Protein AF-H3GJU5-F1 (afdb_monomer_lite)

Radius of gyration: 37.05 Å; chains: 1; bounding box: 124×96×116 Å

Organism: Phytophthora ramorum (NCBI:txid164328)

Secondary structure (DSSP, 8-state):
-PPPPP------GGG---PPTT-EEEE-GGG-TT-TT--EEEEE--SS-EE-SSS-EE--EEE-TTEEE-TTS-EEEEE--TT-----S-TT--------EEEEEESSHHHHHHHHHHHHHHHHHHHHHHHHTTTTTHHHHHHHHTTS------S------PPPSSPHHHHHHHHHHHHHHHHH-TT----HHHHHHHHHHHHTT---HHHHHHHTT-GGG--GGGG--S-----TTSHHHHHHHHHTTTTGGGTEEEEEE-S-HHHHHHHHHHHSTTSS-TT--HHHHHHHHHHHHHHHHHHHHHHHHHHHHHHHHHHHHHHHHHHHHHHHHHT--S-TTHHHHHTTS-HHHHHHHHHHHHHHHHHHHHHHHHHHHHHHHHHHHHHHHHHHHHT---EEEE----TT----HHHHHHHIIIIIIHHHHTTPEEEEE-TTSSHHHHHHHHHHHHHHHT--HHHHHHHHHHHHHHT-TTS-TT----SS-SHHHHHHHHHHHHHH---SB---EEEEETTEEEEE--BTTT--------TT-----SS--HHHHHHHHHHHHHHHHHHHHHHHHHHHHHHHHHHHHHHHHHHHHHHHHHHHHHHHHHHHHHHHHHHHHHTT--

Foldseek 3Di:
DDDDDDPDPPDPPPPDPQDAFQDWDWDDLVVPPPRNDDGWTWTFQARAFDDDPDPDTHTDTDTQPQWAQDPVQKIWGFAQAPPPPPDDPDPFDRDPRPDGHTLDIGNARVRSSLLRVQLNVLLVVVVVVCVVVCVVVVVVVVVVPPPDDPDDDDDDPPPPPDAPPPHPVSSVVSSVVSVVCVVVLPPDDDDVVNRVVQSVCSSVVNDQPLVVCVVSVNNVVQDPLSVDDPDDDDDPPPPLPVVVVVCCQDPPVLAAQEEEEQADPVVQVVVQVVVVPPDPCPPRHPVVVSVVVLVVVLVVLVVQLVVLVVQLVVLVVVLVVLVVVVVVVVVVVVVPDPCPPVVVVVVPDDPVVVVVVVVVVVVVSVVVNVVSVVSNVVSVVSSVVSVVSSVSSVPRHRHYHYDYAPVLGDDDLVVLVCCCVVPPVVCVVVVHHYDYDYSRCAASVLLNQLLCCCQAVVDASVVSQVVSQVVVVVVCPPPNPPDRQRRNHDLNSSLSSNVSSVVPSPHQWDQWDFDADPVGTFTWIFGPPDDDTDGPDDPRDDDPDSPPPPVVVVVSVVVSVVSVVVVVVVVVVVVVVVVVVVVVVVVVVVVVVVVVVVVVVVVVVVVVVVVVVVVVVVVVPD

pLDDT: mean 75.56, std 19.23, range [30.86, 98.19]

Structure (mmCIF, N/CA/C/O backbone):
data_AF-H3GJU5-F1
#
_entry.id   AF-H3GJU5-F1
#
loop_
_atom_site.group_PDB
_atom_site.id
_atom_site.type_symbol
_atom_site.label_atom_id
_atom_site.label_alt_id
_atom_site.label_comp_id
_atom_site.label_asym_id
_atom_site.label_entity_id
_atom_site.label_seq_id
_atom_site.pdbx_PDB_ins_code
_atom_site.Cartn_x
_atom_site.Cartn_y
_atom_site.Cartn_z
_atom_site.occupancy
_atom_site.B_iso_or_equiv
_atom_site.auth_se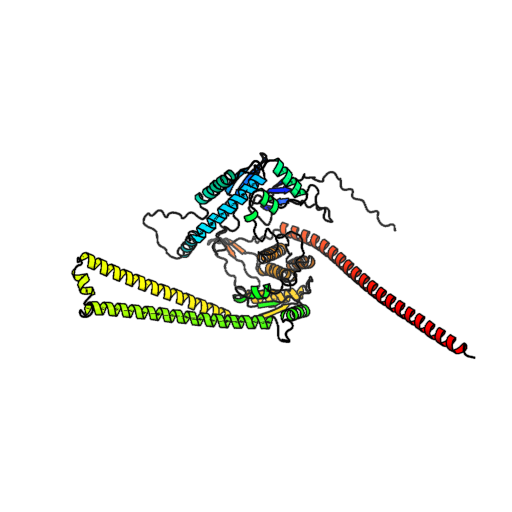q_id
_atom_site.auth_comp_id
_atom_site.auth_asym_id
_atom_site.auth_atom_id
_atom_site.pdbx_PDB_model_num
ATOM 1 N N . MET A 1 1 ? 31.993 -10.257 -56.684 1.00 45.75 1 MET A N 1
ATOM 2 C CA . MET A 1 1 ? 30.752 -10.626 -55.975 1.00 45.75 1 MET A CA 1
ATOM 3 C C . MET A 1 1 ? 29.956 -9.352 -55.804 1.00 45.75 1 MET A C 1
ATOM 5 O O . MET A 1 1 ? 30.346 -8.517 -54.999 1.00 45.75 1 MET A O 1
ATOM 9 N N . GLU A 1 2 ? 28.941 -9.154 -56.639 1.00 34.38 2 GLU A N 1
ATOM 10 C CA . GLU A 1 2 ? 28.008 -8.034 -56.493 1.00 34.38 2 GLU A CA 1
ATOM 11 C C . GLU A 1 2 ? 27.074 -8.279 -55.297 1.00 34.38 2 GLU A C 1
ATOM 13 O O . GLU A 1 2 ? 26.724 -9.434 -55.030 1.00 34.38 2 GLU A O 1
ATOM 18 N N . PRO A 1 3 ? 26.688 -7.229 -54.552 1.00 43.56 3 PRO A N 1
ATOM 19 C CA . PRO A 1 3 ? 25.735 -7.362 -53.461 1.00 43.56 3 PRO A CA 1
ATOM 20 C C . PRO A 1 3 ? 24.338 -7.691 -54.018 1.00 43.56 3 PRO A C 1
ATOM 22 O O . PRO A 1 3 ? 23.987 -7.232 -55.107 1.00 43.56 3 PRO A O 1
ATOM 25 N N . PRO A 1 4 ? 23.518 -8.470 -53.293 1.00 40.06 4 PRO A N 1
ATOM 26 C CA . PRO A 1 4 ? 22.198 -8.842 -53.774 1.00 40.06 4 PRO A CA 1
ATOM 27 C C . PRO A 1 4 ? 21.285 -7.611 -53.816 1.00 40.06 4 PRO A C 1
ATOM 29 O O . PRO A 1 4 ? 21.194 -6.849 -52.849 1.00 40.06 4 PRO A O 1
ATOM 32 N N . LEU A 1 5 ? 20.603 -7.439 -54.950 1.00 42.25 5 LEU A N 1
ATOM 33 C CA . LEU A 1 5 ? 19.571 -6.428 -55.164 1.00 42.25 5 LEU A CA 1
ATOM 34 C C . LEU A 1 5 ? 18.478 -6.557 -54.093 1.00 42.25 5 LEU A C 1
ATOM 36 O O . LEU A 1 5 ? 17.879 -7.620 -53.917 1.00 42.25 5 LEU A O 1
ATOM 40 N N . ARG A 1 6 ? 18.223 -5.458 -53.374 1.00 37.03 6 ARG A N 1
ATOM 41 C CA . ARG A 1 6 ? 17.091 -5.341 -52.451 1.00 37.03 6 ARG A CA 1
ATOM 42 C C . ARG A 1 6 ? 15.797 -5.377 -53.262 1.00 37.03 6 ARG A C 1
ATOM 44 O O . ARG A 1 6 ? 15.555 -4.492 -54.073 1.00 37.03 6 ARG A O 1
ATOM 51 N N . LEU A 1 7 ? 14.977 -6.396 -53.020 1.00 38.62 7 LEU A N 1
ATOM 52 C CA . LEU A 1 7 ? 13.587 -6.437 -53.461 1.00 38.62 7 LEU A CA 1
ATOM 53 C C . LEU A 1 7 ? 12.807 -5.354 -52.707 1.00 38.62 7 LEU A C 1
ATOM 55 O O . LEU A 1 7 ? 12.580 -5.476 -51.504 1.00 38.62 7 LEU A O 1
ATOM 59 N N . GLU A 1 8 ? 12.418 -4.293 -53.411 1.00 38.88 8 GLU A N 1
ATOM 60 C CA . GLU A 1 8 ? 11.404 -3.354 -52.938 1.00 38.88 8 GLU A CA 1
ATOM 61 C C . GLU A 1 8 ? 10.061 -4.086 -52.871 1.00 38.88 8 GLU A C 1
ATOM 63 O O . GLU A 1 8 ? 9.419 -4.363 -53.884 1.00 38.88 8 GLU A O 1
ATOM 68 N N . THR A 1 9 ? 9.635 -4.444 -51.662 1.00 36.81 9 THR A N 1
ATOM 69 C CA . THR A 1 9 ? 8.267 -4.891 -51.408 1.00 36.81 9 THR A CA 1
ATOM 70 C C . THR A 1 9 ? 7.344 -3.682 -51.484 1.00 36.81 9 THR A C 1
ATOM 72 O O . THR A 1 9 ? 7.150 -2.974 -50.498 1.00 36.81 9 THR A O 1
ATOM 75 N N . THR A 1 10 ? 6.774 -3.440 -52.660 1.00 40.66 10 THR A N 1
ATOM 76 C CA . THR A 1 10 ? 5.610 -2.572 -52.834 1.00 40.66 10 THR A CA 1
ATOM 77 C C . THR A 1 10 ? 4.413 -3.242 -52.157 1.00 40.66 10 THR A C 1
ATOM 79 O O . THR A 1 10 ? 3.770 -4.128 -52.717 1.00 40.66 10 THR A O 1
ATOM 82 N N . GLN A 1 11 ? 4.129 -2.871 -50.903 1.00 46.03 11 GLN A N 1
ATOM 83 C CA . GLN A 1 11 ? 2.828 -3.187 -50.316 1.00 46.03 11 GLN A CA 1
ATOM 84 C C . GLN A 1 11 ? 1.742 -2.450 -51.116 1.00 46.03 11 GLN A C 1
ATOM 86 O O . GLN A 1 11 ? 1.917 -1.269 -51.421 1.00 46.03 11 GLN A O 1
ATOM 91 N N . PRO A 1 12 ? 0.625 -3.109 -51.463 1.00 44.81 12 PRO A N 1
ATOM 92 C CA . PRO A 1 12 ? -0.468 -2.453 -52.160 1.00 44.81 12 PRO A CA 1
ATOM 93 C C . PRO A 1 12 ? -1.066 -1.366 -51.258 1.00 44.81 12 PRO A C 1
ATOM 95 O O . PRO A 1 12 ? -1.578 -1.657 -50.179 1.00 44.81 12 PRO A O 1
ATOM 98 N N . GLU A 1 13 ? -1.048 -0.112 -51.715 1.00 49.50 13 GLU A N 1
ATOM 99 C CA . GLU A 1 13 ? -1.643 1.051 -51.027 1.00 49.50 13 GLU A CA 1
ATOM 100 C C . GLU A 1 13 ? -3.168 0.925 -50.790 1.00 49.50 13 GLU A C 1
ATOM 102 O O . GLU A 1 13 ? -3.771 1.764 -50.126 1.00 49.50 13 GLU A O 1
ATOM 107 N N . GLY A 1 14 ? -3.807 -0.137 -51.292 1.00 47.31 14 GLY A N 1
ATOM 108 C CA . GLY A 1 14 ? -5.260 -0.311 -51.338 1.00 47.31 14 GLY A CA 1
ATOM 109 C C . GLY A 1 14 ? -5.956 -0.821 -50.070 1.00 47.31 14 GLY A C 1
ATOM 110 O O . GLY A 1 14 ? -7.171 -0.986 -50.110 1.00 47.31 14 GLY A O 1
ATOM 111 N N . SER A 1 15 ? -5.252 -1.071 -48.960 1.00 46.00 15 SER A N 1
ATOM 112 C CA . SER A 1 15 ? -5.858 -1.705 -47.766 1.00 46.00 15 SER A CA 1
ATOM 113 C C . SER A 1 15 ? -5.743 -0.882 -46.479 1.00 46.00 15 SER A C 1
ATOM 115 O O . SER A 1 15 ? -5.815 -1.438 -45.384 1.00 46.00 15 SER A O 1
ATOM 117 N N . ARG A 1 16 ? -5.534 0.436 -46.570 1.00 55.66 16 ARG A N 1
ATOM 118 C CA . ARG A 1 16 ? -5.564 1.317 -45.392 1.00 55.66 16 ARG A CA 1
ATOM 119 C C . ARG A 1 16 ? -7.007 1.746 -45.124 1.00 55.66 16 ARG A C 1
ATOM 121 O O . ARG A 1 16 ? -7.583 2.504 -45.896 1.00 55.66 16 ARG A O 1
ATOM 128 N N . LEU A 1 17 ? -7.592 1.259 -44.029 1.00 54.88 17 LEU A N 1
ATOM 129 C CA . LEU A 1 17 ? -8.889 1.724 -43.528 1.00 54.88 17 LEU A CA 1
ATOM 130 C C . LEU A 1 17 ? -8.744 3.169 -43.025 1.00 54.88 17 LEU A C 1
ATOM 132 O O . LEU A 1 17 ? -8.403 3.403 -41.870 1.00 54.88 17 LEU A O 1
ATOM 136 N N . SER A 1 18 ? -8.976 4.153 -43.896 1.00 60.72 18 SER A N 1
ATOM 137 C CA . SER A 1 18 ? -9.092 5.554 -43.489 1.00 60.72 18 SER A CA 1
ATOM 138 C C . SER A 1 18 ? -10.447 5.763 -42.810 1.00 60.72 18 SER A C 1
ATOM 140 O O . SER A 1 18 ? -11.471 5.909 -43.481 1.00 60.72 18 SER A O 1
ATOM 142 N N . LEU A 1 19 ? -10.472 5.741 -41.479 1.00 64.50 19 LEU A N 1
ATOM 143 C CA . LEU A 1 19 ? -11.673 6.071 -40.716 1.00 64.50 19 LEU A CA 1
ATOM 144 C C . LEU A 1 19 ? -11.748 7.597 -40.528 1.00 64.50 19 LEU A C 1
ATOM 146 O O . LEU A 1 19 ? -10.777 8.197 -40.067 1.00 64.50 19 LEU A O 1
ATOM 150 N N . PRO A 1 20 ? -12.861 8.265 -40.882 1.00 66.19 20 PRO A N 1
ATOM 151 C CA . PRO A 1 20 ? -12.986 9.702 -40.664 1.00 66.19 20 PRO A CA 1
ATOM 152 C C . PRO A 1 20 ? -13.024 10.036 -39.163 1.00 66.19 20 PRO A C 1
ATOM 154 O O . PRO A 1 20 ? -13.629 9.308 -38.375 1.00 66.19 20 PRO A O 1
ATOM 157 N N . ALA A 1 21 ? -12.433 11.168 -38.763 1.00 63.28 21 ALA A N 1
ATOM 158 C CA . ALA A 1 21 ? -12.625 11.725 -37.420 1.00 63.28 21 ALA A CA 1
ATOM 159 C C . ALA A 1 21 ? -14.128 11.874 -37.117 1.00 63.28 21 ALA A C 1
ATOM 161 O O . ALA A 1 21 ? -14.901 12.281 -37.989 1.00 63.28 21 ALA A O 1
ATOM 162 N N . GLY A 1 22 ? -14.533 11.501 -35.903 1.00 58.72 22 GLY A N 1
ATOM 163 C CA . GLY A 1 22 ? -15.937 11.344 -35.513 1.00 58.72 22 GLY A CA 1
ATOM 164 C C . GLY A 1 22 ? -16.501 9.929 -35.706 1.00 58.72 22 GLY A C 1
ATOM 165 O O . GLY A 1 22 ? -17.621 9.661 -35.278 1.00 58.72 22 GLY A O 1
ATOM 166 N N . THR A 1 23 ? -15.747 8.997 -36.304 1.00 71.62 23 THR A N 1
ATOM 167 C CA . THR A 1 23 ? -16.163 7.586 -36.366 1.00 71.62 23 THR A CA 1
ATOM 168 C C . THR A 1 23 ? -16.249 7.011 -34.954 1.00 71.62 23 THR A C 1
ATOM 170 O O . THR A 1 23 ? -15.289 7.082 -34.182 1.00 71.62 23 THR A O 1
ATOM 173 N N . SER A 1 24 ? -17.407 6.433 -34.630 1.00 64.25 24 SER A N 1
ATOM 174 C CA . SER A 1 24 ? -17.621 5.706 -33.380 1.00 64.25 24 SER A CA 1
ATOM 175 C C . SER A 1 24 ? -16.973 4.329 -33.466 1.00 64.25 24 SER A C 1
ATOM 177 O O . SER A 1 24 ? -17.256 3.564 -34.388 1.00 64.25 24 SER A O 1
ATOM 179 N N . ILE A 1 25 ? -16.113 4.017 -32.502 1.00 64.19 25 ILE A N 1
ATOM 180 C CA . ILE A 1 25 ? -15.517 2.698 -32.318 1.00 64.19 25 ILE A CA 1
ATOM 181 C C . ILE A 1 25 ? -16.083 2.108 -31.031 1.00 64.19 25 ILE A C 1
ATOM 183 O O . ILE A 1 25 ? -16.112 2.761 -29.988 1.00 64.19 25 ILE A O 1
ATOM 187 N N . PHE A 1 26 ? -16.521 0.858 -31.124 1.00 55.66 26 PHE A N 1
ATOM 188 C CA . PHE A 1 26 ? -17.008 0.080 -29.996 1.00 55.66 26 PHE A CA 1
ATOM 189 C C . PHE A 1 26 ? -15.979 -0.994 -29.676 1.00 55.66 26 PHE A C 1
ATOM 191 O O . PHE A 1 26 ? -15.565 -1.737 -30.568 1.00 55.66 26 PHE A O 1
ATOM 198 N N . PHE A 1 27 ? -15.588 -1.089 -28.411 1.00 52.34 27 PHE A N 1
ATOM 199 C CA . PHE A 1 27 ? -14.727 -2.166 -27.936 1.00 52.34 27 PHE A CA 1
ATOM 200 C C . PHE A 1 27 ? -15.556 -3.119 -27.085 1.00 52.34 27 PHE A C 1
ATOM 202 O O . PHE A 1 27 ? -16.383 -2.689 -26.278 1.00 52.34 27 PHE A O 1
ATOM 209 N N . ARG A 1 28 ? -15.359 -4.427 -27.274 1.00 42.91 28 ARG A N 1
ATOM 210 C CA . ARG A 1 28 ? -15.921 -5.423 -26.359 1.00 42.91 28 ARG A CA 1
ATOM 211 C C . ARG A 1 28 ? -15.039 -5.459 -25.115 1.00 42.91 28 ARG A C 1
ATOM 213 O O . ARG A 1 28 ? -13.819 -5.422 -25.233 1.00 42.91 28 ARG A O 1
ATOM 220 N N . ALA A 1 29 ? -15.647 -5.559 -23.935 1.00 44.28 29 ALA A N 1
ATOM 221 C CA . ALA A 1 29 ? -14.953 -5.490 -22.643 1.00 44.28 29 ALA A CA 1
ATOM 222 C C . ALA A 1 29 ? -13.783 -6.492 -22.494 1.00 44.28 29 ALA A C 1
ATOM 224 O O . ALA A 1 29 ? -12.820 -6.223 -21.783 1.00 44.28 29 ALA A O 1
ATOM 225 N N . LEU A 1 30 ? -13.822 -7.615 -23.220 1.00 42.94 30 LEU A N 1
ATOM 226 C CA . LEU A 1 30 ? -12.749 -8.618 -23.256 1.00 42.94 30 LEU A CA 1
ATOM 227 C C . LEU A 1 30 ? -11.457 -8.121 -23.940 1.00 42.94 30 LEU A C 1
ATOM 229 O O . LEU A 1 30 ? -10.384 -8.635 -23.641 1.00 42.94 30 LEU A O 1
ATOM 233 N N . ASP A 1 31 ? -11.544 -7.113 -24.813 1.00 41.25 31 ASP A N 1
ATOM 234 C CA . ASP A 1 31 ? -10.414 -6.581 -25.591 1.00 41.25 31 ASP A CA 1
ATOM 235 C C . ASP A 1 31 ? -9.714 -5.395 -24.894 1.00 41.25 31 ASP A C 1
ATOM 237 O O . ASP A 1 31 ? -8.659 -4.932 -25.330 1.00 41.25 31 ASP A O 1
ATOM 241 N N . CYS A 1 32 ? -10.285 -4.882 -23.799 1.00 45.59 32 CYS A N 1
ATOM 242 C CA . CYS A 1 32 ? -9.741 -3.775 -23.013 1.00 45.59 32 CYS A CA 1
ATOM 243 C C . CYS A 1 32 ? -9.388 -4.258 -21.599 1.00 45.59 32 CYS A C 1
ATOM 245 O O . CYS A 1 32 ? -10.186 -4.147 -20.674 1.00 45.59 32 CYS A O 1
ATOM 247 N N . ALA A 1 33 ? -8.151 -4.737 -21.415 1.00 40.91 33 ALA A N 1
ATOM 248 C CA . ALA A 1 33 ? -7.621 -5.368 -20.190 1.00 40.91 33 ALA A CA 1
ATOM 249 C C . ALA A 1 33 ? -7.683 -4.534 -18.880 1.00 40.91 33 ALA A C 1
ATOM 251 O O . ALA A 1 33 ? -7.227 -4.996 -17.832 1.00 40.91 33 ALA A O 1
ATOM 252 N N . ARG A 1 34 ? -8.215 -3.303 -18.929 1.00 40.94 34 ARG A N 1
ATOM 253 C CA . ARG A 1 34 ? -8.363 -2.375 -17.795 1.00 40.94 34 ARG A CA 1
ATOM 254 C C . ARG A 1 34 ? -9.809 -2.221 -17.303 1.00 40.94 34 ARG A C 1
ATOM 256 O O . ARG A 1 34 ? -10.000 -1.808 -16.166 1.00 40.94 34 ARG A O 1
ATOM 263 N N . TRP A 1 35 ? -10.809 -2.547 -18.125 1.00 46.31 35 TRP A N 1
ATOM 264 C CA . TRP A 1 35 ? -12.224 -2.280 -17.841 1.00 46.31 35 TRP A CA 1
ATOM 265 C C . TRP A 1 35 ? -13.063 -3.494 -18.233 1.00 46.31 35 TRP A C 1
ATOM 267 O O . TRP A 1 35 ? -13.706 -3.524 -19.278 1.00 46.31 35 TRP A O 1
ATOM 277 N N . SER A 1 36 ? -13.023 -4.529 -17.397 1.00 37.38 36 SER A N 1
ATOM 278 C CA . SER A 1 36 ? -13.567 -5.857 -17.704 1.00 37.38 36 SER A CA 1
ATOM 279 C C . SER A 1 36 ? -15.090 -5.909 -17.893 1.00 37.38 36 SER A C 1
ATOM 281 O O . SER A 1 36 ? -15.601 -6.959 -18.282 1.00 37.38 36 SER A O 1
ATOM 283 N N . ARG A 1 37 ? -15.827 -4.815 -17.637 1.00 42.12 37 ARG A N 1
ATOM 284 C CA . ARG A 1 37 ? -17.303 -4.794 -17.659 1.00 42.12 37 ARG A CA 1
ATOM 285 C C . ARG A 1 37 ? -17.952 -3.520 -18.229 1.00 42.12 37 ARG A C 1
ATOM 287 O O . ARG A 1 37 ? -19.172 -3.414 -18.191 1.00 42.12 37 ARG A O 1
ATOM 294 N N . GLU A 1 38 ? -17.193 -2.577 -18.797 1.00 44.62 38 GLU A N 1
ATOM 295 C CA . GLU A 1 38 ? -17.767 -1.351 -19.387 1.00 44.62 38 GLU A CA 1
ATOM 296 C C . GLU A 1 38 ? -17.869 -1.453 -20.923 1.00 44.62 38 GLU A C 1
ATOM 298 O O . GLU A 1 38 ? -16.941 -1.887 -21.608 1.00 44.62 38 GLU A O 1
ATOM 303 N N . LEU A 1 39 ? -19.013 -1.037 -21.478 1.00 42.91 39 LEU A N 1
ATOM 304 C CA . LEU A 1 39 ? -19.208 -0.834 -22.915 1.00 42.91 39 LEU A CA 1
ATOM 305 C C . LEU A 1 39 ? -18.518 0.486 -23.280 1.00 42.91 39 LEU A C 1
ATOM 307 O O . LEU A 1 39 ? -19.040 1.569 -23.024 1.00 42.91 39 LEU A O 1
ATOM 311 N N . LEU A 1 40 ? -17.296 0.409 -23.801 1.00 51.62 40 LEU A N 1
ATOM 312 C CA . LEU A 1 40 ? -16.498 1.601 -24.067 1.00 51.62 40 LEU A CA 1
ATOM 313 C C . LEU A 1 40 ? -16.870 2.175 -25.444 1.00 51.62 40 LEU A C 1
ATOM 315 O O . LEU A 1 40 ? -16.583 1.570 -26.484 1.00 51.62 40 LEU A O 1
ATOM 319 N N . HIS A 1 41 ? -17.500 3.356 -25.448 1.00 56.06 41 HIS A N 1
ATOM 320 C CA . HIS A 1 41 ? -17.717 4.173 -26.646 1.00 56.06 41 HIS A CA 1
ATOM 321 C C . HIS A 1 41 ? -16.523 5.101 -26.861 1.00 56.06 41 HIS A C 1
ATOM 323 O O . HIS A 1 41 ? -16.255 6.005 -26.066 1.00 56.06 41 HIS A O 1
ATOM 329 N N . GLY A 1 42 ? -15.787 4.852 -27.940 1.00 65.75 42 GLY A N 1
ATOM 330 C CA . GLY A 1 42 ? -14.652 5.658 -28.350 1.00 65.75 42 GLY A CA 1
ATOM 331 C C . GLY A 1 42 ? -14.994 6.486 -29.580 1.00 65.75 42 GLY A C 1
ATOM 332 O O . GLY A 1 42 ? -15.496 5.952 -30.565 1.00 65.75 42 GLY A O 1
ATOM 333 N N . THR A 1 43 ? -14.699 7.784 -29.574 1.00 70.19 43 THR A N 1
ATOM 334 C CA . THR A 1 43 ? -14.787 8.612 -30.788 1.00 70.19 43 THR A CA 1
ATOM 335 C C . THR A 1 43 ? -13.396 8.867 -31.346 1.00 70.19 43 THR A C 1
ATOM 337 O O . THR A 1 43 ? -12.524 9.369 -30.635 1.00 70.19 43 THR A O 1
ATOM 340 N N . LEU A 1 44 ? -13.178 8.542 -32.622 1.00 69.81 44 LEU A N 1
ATOM 341 C CA . LEU A 1 44 ? -11.918 8.841 -33.297 1.00 69.81 44 LEU A CA 1
ATOM 342 C C . LEU A 1 44 ? -11.675 10.344 -33.379 1.00 69.81 44 LEU A C 1
ATOM 344 O O . LEU A 1 44 ? -12.492 11.087 -33.926 1.00 69.81 44 LEU A O 1
ATOM 348 N N . VAL A 1 45 ? -10.531 10.765 -32.849 1.00 67.88 45 VAL A N 1
ATOM 349 C CA . VAL A 1 45 ? -10.135 12.170 -32.775 1.00 67.88 45 VAL A CA 1
ATOM 350 C C . VAL A 1 45 ? -9.406 12.593 -34.045 1.00 67.88 45 VAL A C 1
ATOM 352 O O . VAL A 1 45 ? -9.652 13.680 -34.545 1.00 67.88 45 VAL A O 1
ATOM 355 N N . ASP A 1 46 ? -8.569 11.725 -34.612 1.00 65.56 46 ASP A N 1
ATOM 356 C CA . ASP A 1 46 ? -7.723 12.065 -35.760 1.00 65.56 46 ASP A CA 1
ATOM 357 C C . ASP A 1 46 ? -8.160 11.346 -37.047 1.00 65.56 46 ASP A C 1
ATOM 359 O O . ASP A 1 46 ? -8.586 10.188 -37.013 1.00 65.56 46 ASP A O 1
ATOM 363 N N . ARG A 1 47 ? -8.049 12.048 -38.183 1.00 57.53 47 ARG A N 1
ATOM 364 C CA . ARG A 1 47 ? -8.234 11.490 -39.532 1.00 57.53 47 ARG A CA 1
ATOM 365 C C . ARG A 1 47 ? -7.003 10.722 -39.996 1.00 57.53 47 ARG A C 1
ATOM 367 O O . ARG A 1 47 ? -7.155 9.772 -40.763 1.00 57.53 47 ARG A O 1
ATOM 374 N N . GLU A 1 48 ? -5.813 11.134 -39.567 1.00 59.84 48 GLU A N 1
ATOM 375 C CA . GLU A 1 48 ? -4.563 10.505 -39.977 1.00 59.84 48 GLU A CA 1
ATOM 376 C C . GLU A 1 48 ? -4.028 9.626 -38.839 1.00 59.84 48 GLU A C 1
ATOM 378 O O . GLU A 1 48 ? -3.907 10.079 -37.701 1.00 59.84 48 GLU A O 1
ATOM 383 N N . PRO A 1 49 ? -3.747 8.336 -39.090 1.00 58.47 49 PRO A N 1
ATOM 384 C CA . PRO A 1 49 ? -3.122 7.506 -38.078 1.00 58.47 49 PRO A CA 1
ATOM 385 C C . PRO A 1 49 ? -1.718 8.031 -37.776 1.00 58.47 49 PRO A C 1
ATOM 387 O O . PRO A 1 49 ? -0.926 8.269 -38.689 1.00 58.47 49 PRO A O 1
ATOM 390 N N . VAL A 1 50 ? -1.369 8.124 -36.494 1.00 59.81 50 VAL A N 1
ATOM 391 C CA . VAL A 1 50 ? 0.005 8.425 -36.093 1.00 59.81 50 VAL A CA 1
ATOM 392 C C . VAL A 1 50 ? 0.867 7.229 -36.484 1.00 59.81 50 VAL A C 1
ATOM 394 O O . VAL A 1 50 ? 0.718 6.125 -35.945 1.00 59.81 50 VAL A O 1
ATOM 397 N N . THR A 1 51 ? 1.759 7.432 -37.451 1.00 49.19 51 THR A N 1
ATOM 398 C CA . THR A 1 51 ? 2.728 6.418 -37.863 1.00 49.19 51 THR A CA 1
ATOM 399 C C . THR A 1 51 ? 3.830 6.329 -36.821 1.00 49.19 51 THR A C 1
ATOM 401 O O . THR A 1 51 ? 4.610 7.262 -36.636 1.00 49.19 51 THR A O 1
ATOM 404 N N . SER A 1 52 ? 3.911 5.188 -36.144 1.00 46.41 52 SER A N 1
ATOM 405 C CA . SER A 1 52 ? 5.129 4.805 -35.427 1.00 46.41 52 SER A CA 1
ATOM 406 C C . SER A 1 52 ? 6.176 4.282 -36.422 1.00 46.41 52 SER A C 1
ATOM 408 O O . SER A 1 52 ? 5.835 3.979 -37.561 1.00 46.41 52 SER A O 1
ATOM 410 N N . ASN A 1 53 ? 7.445 4.148 -36.021 1.00 46.38 53 ASN A N 1
ATOM 411 C CA . ASN A 1 53 ? 8.545 3.629 -36.861 1.00 46.38 53 ASN A CA 1
ATOM 412 C C . ASN A 1 53 ? 8.436 2.114 -37.207 1.00 46.38 53 ASN A C 1
ATOM 414 O O . ASN A 1 53 ? 9.426 1.383 -37.215 1.00 46.38 53 ASN A O 1
ATOM 418 N N . GLY A 1 54 ? 7.236 1.622 -37.503 1.00 53.84 54 GLY A N 1
ATOM 419 C CA . GLY A 1 54 ? 6.923 0.279 -37.985 1.00 53.84 54 GLY A CA 1
ATOM 420 C C . GLY A 1 54 ? 5.516 0.263 -38.588 1.00 53.84 54 GLY A C 1
ATOM 421 O O . GLY A 1 54 ? 4.771 1.215 -38.390 1.00 53.84 54 GLY A O 1
ATOM 422 N N . ASP A 1 55 ? 5.136 -0.812 -39.286 1.00 58.34 55 ASP A N 1
ATOM 423 C CA . ASP A 1 55 ? 3.836 -0.993 -39.980 1.00 58.34 55 ASP A CA 1
ATOM 424 C C . ASP A 1 55 ? 2.579 -0.942 -39.065 1.00 58.34 55 ASP A C 1
ATOM 426 O O . ASP A 1 55 ? 1.494 -1.388 -39.433 1.00 58.34 55 ASP A O 1
ATOM 430 N N . THR A 1 56 ? 2.714 -0.423 -37.845 1.00 50.78 56 THR A N 1
ATOM 431 C CA . THR A 1 56 ? 1.660 -0.190 -36.860 1.00 50.78 56 THR A CA 1
ATOM 432 C C . THR A 1 56 ? 1.206 1.266 -36.858 1.00 50.78 56 THR A C 1
ATOM 434 O O . THR A 1 56 ? 1.993 2.194 -36.637 1.00 50.78 56 THR A O 1
ATOM 437 N N . PHE A 1 57 ? -0.102 1.427 -37.025 1.00 60.91 57 PHE A N 1
ATOM 438 C CA . PHE A 1 57 ? -0.826 2.689 -37.033 1.00 60.91 57 PHE A CA 1
ATOM 439 C C . PHE A 1 57 ? -1.570 2.860 -35.711 1.00 60.91 57 PHE A C 1
ATOM 441 O O . PHE A 1 57 ? -2.243 1.932 -35.259 1.00 60.91 57 PHE A O 1
ATOM 448 N N . TYR A 1 58 ? -1.469 4.039 -35.103 1.00 65.06 58 TYR A N 1
ATOM 449 C CA . TYR A 1 58 ? -2.214 4.365 -33.891 1.00 65.06 58 TYR A CA 1
ATOM 450 C C . TYR A 1 58 ? -3.274 5.411 -34.204 1.00 65.06 58 TYR A C 1
ATOM 452 O O . TYR A 1 58 ? -2.982 6.446 -34.800 1.00 65.06 58 TYR A O 1
ATOM 460 N N . HIS A 1 59 ? -4.501 5.155 -33.762 1.00 63.34 59 HIS A N 1
ATOM 461 C CA . HIS A 1 59 ? -5.559 6.151 -33.771 1.00 63.34 59 HIS A CA 1
ATOM 462 C C . HIS A 1 59 ? -5.771 6.701 -32.365 1.00 63.34 59 HIS A C 1
ATOM 464 O O . HIS A 1 59 ? -5.829 5.947 -31.392 1.00 63.34 59 HIS A O 1
ATOM 470 N N . ARG A 1 60 ? -5.928 8.022 -32.253 1.00 62.31 60 ARG A N 1
ATOM 471 C CA . ARG A 1 60 ? -6.334 8.654 -30.999 1.00 62.31 60 ARG A CA 1
ATOM 472 C C . ARG A 1 60 ? -7.849 8.519 -30.845 1.00 62.31 60 ARG A C 1
ATOM 474 O O . ARG A 1 60 ? -8.603 8.939 -31.722 1.00 62.31 60 ARG A O 1
ATOM 481 N N . VAL A 1 61 ? -8.278 7.937 -29.730 1.00 64.88 61 VAL A N 1
ATOM 482 C CA . VAL A 1 61 ? -9.688 7.706 -29.395 1.00 64.88 61 VAL A CA 1
ATOM 483 C C . VAL A 1 61 ? -10.023 8.495 -28.132 1.00 64.88 61 VAL A C 1
ATOM 485 O O . VAL A 1 61 ? -9.311 8.387 -27.134 1.00 64.88 61 VAL A O 1
ATOM 488 N N . LEU A 1 62 ? -11.086 9.300 -28.180 1.00 67.75 62 LEU A N 1
ATOM 489 C CA . LEU A 1 62 ? -11.657 9.956 -27.008 1.00 67.75 62 LEU A CA 1
ATOM 490 C C . LEU A 1 62 ? -12.690 9.039 -26.368 1.00 67.75 62 LEU A C 1
ATOM 492 O O . LEU A 1 62 ? -13.624 8.596 -27.036 1.00 67.75 62 LEU A O 1
ATOM 496 N N . TRP A 1 63 ? -12.544 8.833 -25.065 1.00 68.56 63 TRP A N 1
ATOM 497 C CA . TRP A 1 63 ? -13.456 8.046 -24.250 1.00 68.56 63 TRP A CA 1
ATOM 498 C C . TRP A 1 63 ? -14.291 8.971 -23.374 1.00 68.56 63 TRP A C 1
ATOM 500 O O . TRP A 1 63 ? -13.740 9.718 -22.564 1.00 68.56 63 TRP A O 1
ATOM 510 N N . LEU A 1 64 ? -15.613 8.914 -23.528 1.00 70.88 64 LEU A N 1
ATOM 511 C CA . LEU A 1 64 ? -16.549 9.631 -22.667 1.00 70.88 64 LEU A CA 1
ATOM 512 C C . LEU A 1 64 ? -17.261 8.621 -21.771 1.00 70.88 64 LEU A C 1
ATOM 514 O O . LEU A 1 64 ? -18.112 7.859 -22.225 1.00 70.88 64 LEU A O 1
ATOM 518 N N . ARG A 1 65 ? -16.894 8.606 -20.487 1.00 73.50 65 ARG A N 1
ATOM 519 C CA . ARG A 1 65 ? -17.526 7.738 -19.486 1.00 73.50 65 ARG A CA 1
ATOM 520 C C . ARG A 1 65 ? -19.032 8.016 -19.442 1.00 73.50 65 ARG A C 1
ATOM 522 O O . ARG A 1 65 ? -19.436 9.175 -19.398 1.00 73.50 65 ARG A O 1
ATOM 529 N N . GLY A 1 66 ? -19.839 6.956 -19.431 1.00 80.25 66 GLY A N 1
ATOM 530 C CA . GLY A 1 66 ? -21.294 7.052 -19.300 1.00 80.25 66 GLY A CA 1
ATOM 531 C C . GLY A 1 66 ? -22.029 7.543 -20.551 1.00 80.25 66 GLY A C 1
ATOM 532 O O . GLY A 1 66 ? -23.233 7.748 -20.482 1.00 80.25 66 GLY A O 1
ATOM 533 N N . VAL A 1 67 ? -21.358 7.743 -21.689 1.00 85.19 67 VAL A N 1
ATOM 534 C CA . VAL A 1 67 ? -22.014 8.128 -22.948 1.00 85.19 67 VAL A CA 1
ATOM 535 C C . VAL A 1 67 ? -21.890 6.995 -23.955 1.00 85.19 67 VAL A C 1
ATOM 537 O O . VAL A 1 67 ? -20.790 6.539 -24.242 1.00 85.19 67 VAL A O 1
ATOM 540 N N . GLU A 1 68 ? -23.008 6.570 -24.532 1.00 83.12 68 GLU A N 1
ATOM 541 C CA . GLU A 1 68 ? -23.055 5.477 -25.500 1.00 83.12 68 GLU A CA 1
ATOM 542 C C . GLU A 1 68 ? -23.816 5.888 -26.759 1.00 83.12 68 GLU A C 1
ATOM 544 O O . GLU A 1 68 ? -24.973 6.297 -26.694 1.00 83.12 68 GLU A O 1
ATOM 549 N N . ALA A 1 69 ? -23.188 5.765 -27.929 1.00 79.94 69 ALA A N 1
ATOM 550 C CA . ALA A 1 69 ? -23.875 6.003 -29.194 1.00 79.94 69 ALA A CA 1
ATOM 551 C C . ALA A 1 69 ? -24.833 4.854 -29.534 1.00 79.94 69 ALA A C 1
ATOM 553 O O . ALA A 1 69 ? -24.440 3.689 -29.595 1.00 79.94 69 ALA A O 1
ATOM 554 N N . LEU A 1 70 ? -26.081 5.205 -29.826 1.00 78.69 70 LEU A N 1
ATOM 555 C CA . LEU A 1 70 ? -27.126 4.284 -30.247 1.00 78.69 70 LEU A CA 1
ATOM 556 C C . LEU A 1 70 ? -27.186 4.182 -31.784 1.00 78.69 70 LEU A C 1
ATOM 558 O O . LEU A 1 70 ? -26.887 5.154 -32.486 1.00 78.69 70 LEU A O 1
ATOM 562 N N . PRO A 1 71 ? -27.656 3.049 -32.346 1.00 73.12 71 PRO A N 1
ATOM 563 C CA . PRO A 1 71 ? -27.750 2.854 -33.799 1.00 73.12 71 PRO A CA 1
ATOM 564 C C . PRO A 1 71 ? -28.616 3.886 -34.542 1.00 73.12 71 PRO A C 1
ATOM 566 O O . PRO A 1 71 ? -28.473 4.066 -35.747 1.00 73.12 71 PRO A O 1
ATOM 569 N N . ASN A 1 72 ? -29.521 4.567 -33.837 1.00 78.31 72 ASN A N 1
ATOM 570 C CA . ASN A 1 72 ? -30.405 5.598 -34.385 1.00 78.31 72 ASN A CA 1
ATOM 571 C C . ASN A 1 72 ? -29.761 7.003 -34.438 1.00 78.31 72 ASN A C 1
ATOM 573 O O . ASN A 1 72 ? -30.443 7.968 -34.787 1.00 78.31 72 ASN A O 1
ATOM 577 N N . GLY A 1 73 ? -28.476 7.133 -34.086 1.00 79.62 73 GLY A N 1
ATOM 578 C CA . GLY A 1 73 ? -27.753 8.408 -34.069 1.00 79.62 73 GLY A CA 1
ATOM 579 C C . GLY A 1 73 ? -28.047 9.287 -32.849 1.00 79.62 73 GLY A C 1
ATOM 580 O O . GLY A 1 73 ? -27.729 10.475 -32.873 1.00 79.62 73 GLY A O 1
ATOM 581 N N . PHE A 1 74 ? -28.673 8.726 -31.813 1.00 87.56 74 PHE A N 1
ATOM 582 C CA . PHE A 1 74 ? -28.781 9.337 -30.489 1.00 87.56 74 PHE A CA 1
ATOM 583 C C . PHE A 1 74 ? -27.682 8.806 -29.564 1.00 87.56 74 PHE A C 1
ATOM 585 O O . PHE A 1 74 ? -26.982 7.850 -29.890 1.00 87.56 74 PHE A O 1
ATOM 592 N N . PHE A 1 75 ? -27.550 9.417 -28.394 1.00 87.62 75 PHE A N 1
ATOM 593 C CA . PHE A 1 75 ? -26.574 9.060 -27.378 1.00 87.62 75 PHE A CA 1
ATOM 594 C C . PHE A 1 75 ? -27.292 8.763 -26.065 1.00 87.62 75 PHE A C 1
ATOM 596 O O . PHE A 1 75 ? -28.008 9.615 -25.543 1.00 87.62 75 PHE A O 1
ATOM 603 N N . ARG A 1 76 ? -27.118 7.559 -25.530 1.00 89.25 76 ARG A N 1
ATOM 604 C CA . ARG A 1 76 ? -27.567 7.189 -24.191 1.00 89.25 76 ARG A CA 1
ATOM 605 C C . ARG A 1 76 ? -26.583 7.753 -23.169 1.00 89.25 76 ARG A C 1
ATOM 607 O O . ARG A 1 76 ? -25.382 7.524 -23.280 1.00 89.25 76 ARG A O 1
ATOM 614 N N . ALA A 1 77 ? -27.092 8.501 -22.198 1.00 90.69 77 ALA A N 1
ATOM 615 C CA . ALA A 1 77 ? -26.358 8.880 -21.002 1.00 90.69 77 ALA A CA 1
ATOM 616 C C . ALA A 1 77 ? -26.681 7.876 -19.898 1.00 90.69 77 ALA A C 1
ATOM 618 O O . ALA A 1 77 ? -27.852 7.619 -19.616 1.00 90.69 77 ALA A O 1
ATOM 619 N N . ALA A 1 78 ? -25.656 7.337 -19.261 1.00 89.50 78 ALA A N 1
ATOM 620 C CA . ALA A 1 78 ? -25.779 6.417 -18.155 1.00 89.50 78 ALA A CA 1
ATOM 621 C C . ALA A 1 78 ? -24.848 6.820 -17.013 1.00 89.50 78 ALA A C 1
ATOM 623 O O . ALA A 1 78 ? -23.691 7.197 -17.215 1.00 89.50 78 ALA A O 1
ATOM 624 N N . LEU A 1 79 ? -25.375 6.740 -15.800 1.00 86.56 79 LEU A N 1
ATOM 625 C CA . LEU A 1 79 ? -24.640 7.002 -14.584 1.00 86.56 79 LEU A CA 1
ATOM 626 C C . LEU A 1 79 ? -23.863 5.744 -14.196 1.00 86.56 79 LEU A C 1
ATOM 628 O O . LEU A 1 79 ? -24.447 4.705 -13.905 1.00 86.56 79 LEU A O 1
ATOM 632 N N . ALA A 1 80 ? -22.539 5.859 -14.180 1.00 79.25 80 ALA A N 1
ATOM 633 C CA . ALA A 1 80 ? -21.647 4.842 -13.641 1.00 79.25 80 ALA A CA 1
ATOM 634 C C . ALA A 1 80 ? -20.846 5.487 -12.514 1.00 79.25 80 ALA A C 1
ATOM 636 O O . ALA A 1 80 ? -20.036 6.372 -12.796 1.00 79.25 80 ALA A O 1
ATOM 637 N N . LEU A 1 81 ? -21.052 5.055 -11.271 1.00 69.62 81 LEU A N 1
ATOM 638 C CA . LEU A 1 81 ? -20.412 5.618 -10.079 1.00 69.62 81 LEU A CA 1
ATOM 639 C C . LEU A 1 81 ? -19.213 4.741 -9.683 1.00 69.62 81 LEU A C 1
ATOM 641 O O . LEU A 1 81 ? -19.395 3.725 -9.020 1.00 69.62 81 LEU A O 1
ATOM 645 N N . PRO A 1 82 ? -17.985 5.077 -10.125 1.00 56.00 82 PRO A N 1
ATOM 646 C CA . PRO A 1 82 ? -16.812 4.274 -9.805 1.00 56.00 82 PRO A CA 1
ATOM 647 C C . PRO A 1 82 ? -16.449 4.451 -8.329 1.00 56.00 82 PRO A C 1
ATOM 649 O O . PRO A 1 82 ? -16.400 5.581 -7.839 1.00 56.00 82 PRO A O 1
ATOM 652 N N . GLY A 1 83 ? -16.135 3.355 -7.637 1.00 53.09 83 GLY A N 1
ATOM 653 C CA . GLY A 1 83 ? -15.693 3.398 -6.238 1.00 53.09 83 GLY A CA 1
ATOM 654 C C . GLY A 1 83 ? -16.816 3.581 -5.215 1.00 53.09 83 GLY A C 1
ATOM 655 O O . GLY A 1 83 ? -16.537 3.915 -4.068 1.00 53.09 83 GLY A O 1
ATOM 656 N N . TRP A 1 84 ? -18.072 3.378 -5.620 1.00 57.25 84 TRP A N 1
ATOM 657 C CA . TRP A 1 84 ? -19.176 3.088 -4.695 1.00 57.25 84 TRP A CA 1
ATOM 658 C C . TRP A 1 84 ? -19.346 1.593 -4.439 1.00 57.25 84 TRP A C 1
ATOM 660 O O . TRP A 1 84 ? -20.317 1.199 -3.804 1.00 57.25 84 TRP A O 1
ATOM 670 N N . ASP A 1 85 ? -18.388 0.782 -4.887 1.00 49.56 85 ASP A N 1
ATOM 671 C CA . ASP A 1 85 ? -18.211 -0.567 -4.375 1.00 49.56 85 ASP A CA 1
ATOM 672 C C . ASP A 1 85 ? -17.950 -0.449 -2.872 1.00 49.56 85 ASP A C 1
ATOM 674 O O . ASP A 1 85 ? -16.849 -0.126 -2.420 1.00 49.56 85 ASP A O 1
ATOM 678 N N . ILE A 1 86 ? -19.007 -0.651 -2.090 1.00 44.72 86 ILE A N 1
ATOM 679 C CA . ILE A 1 86 ? -18.938 -0.886 -0.654 1.00 44.72 86 ILE A CA 1
ATOM 680 C C . ILE A 1 86 ? -18.410 -2.316 -0.501 1.00 44.72 86 ILE A C 1
ATOM 682 O O . ILE A 1 86 ? -19.111 -3.195 -0.023 1.00 44.72 86 ILE A O 1
ATOM 686 N N . THR A 1 87 ? -17.194 -2.590 -0.975 1.00 43.25 87 THR A N 1
ATOM 687 C CA . THR A 1 87 ? -16.534 -3.847 -0.638 1.00 43.25 87 THR A CA 1
ATOM 688 C C . THR A 1 87 ? -16.330 -3.823 0.867 1.00 43.25 87 THR A C 1
ATOM 690 O O . THR A 1 87 ? -15.658 -2.929 1.403 1.00 43.25 87 THR A O 1
ATOM 693 N N . SER A 1 88 ? -16.952 -4.775 1.556 1.00 43.66 88 SER A N 1
ATOM 694 C CA . SER A 1 88 ? -16.487 -5.198 2.868 1.00 43.66 88 SER A CA 1
ATOM 695 C C . SER A 1 88 ? -14.995 -5.554 2.747 1.00 43.66 88 SER A C 1
ATOM 697 O O . SER A 1 88 ? -14.512 -5.887 1.666 1.00 43.66 88 SER A O 1
ATOM 699 N N . ASP A 1 89 ? -14.228 -5.460 3.834 1.00 46.28 89 ASP A N 1
ATOM 700 C CA . ASP A 1 89 ? -12.799 -5.836 3.854 1.00 46.28 89 ASP A CA 1
ATOM 701 C C . ASP A 1 89 ? -12.566 -7.350 3.572 1.00 46.28 89 ASP A C 1
ATOM 703 O O . ASP A 1 89 ? -11.456 -7.849 3.761 1.00 46.28 89 ASP A O 1
ATOM 707 N N . ASN A 1 90 ? -13.592 -8.091 3.137 1.00 46.97 90 ASN A N 1
ATOM 708 C CA . ASN A 1 90 ? -13.496 -9.468 2.680 1.00 46.97 90 ASN A CA 1
ATOM 709 C C . ASN A 1 90 ? -13.301 -9.494 1.156 1.00 46.97 90 ASN A C 1
ATOM 711 O O . ASN A 1 90 ? -14.191 -9.120 0.396 1.00 46.97 90 ASN A O 1
ATOM 715 N N . ASP A 1 91 ? -12.148 -10.005 0.721 1.00 47.41 91 ASP A N 1
ATOM 716 C CA . ASP A 1 91 ? -11.746 -10.178 -0.686 1.00 47.41 91 ASP A CA 1
ATOM 717 C C . ASP A 1 91 ? -12.671 -11.109 -1.517 1.00 47.41 91 ASP A C 1
ATOM 719 O O . ASP A 1 91 ? -12.443 -11.284 -2.716 1.00 47.41 91 ASP A O 1
ATOM 723 N N . ASP A 1 92 ? -13.711 -11.693 -0.911 1.00 44.38 92 ASP A N 1
ATOM 724 C CA . ASP A 1 92 ? -14.534 -12.753 -1.507 1.00 44.38 92 ASP A CA 1
ATOM 725 C C . ASP A 1 92 ? -15.885 -12.271 -2.077 1.00 44.38 92 ASP A C 1
ATOM 727 O O . ASP A 1 92 ? -16.494 -13.000 -2.857 1.00 44.38 92 ASP A O 1
ATOM 731 N N . ASP A 1 93 ? -16.330 -11.040 -1.786 1.00 43.25 93 ASP A N 1
ATOM 732 C CA . ASP A 1 93 ? -17.610 -10.512 -2.287 1.00 43.25 93 ASP A CA 1
ATOM 733 C C . ASP A 1 93 ? -17.383 -9.311 -3.219 1.00 43.25 93 ASP A C 1
ATOM 735 O O . ASP A 1 93 ? -17.400 -8.138 -2.830 1.00 43.25 93 ASP A O 1
ATOM 739 N N . ILE A 1 94 ? -17.096 -9.606 -4.493 1.00 43.69 94 ILE A N 1
ATOM 740 C CA . ILE A 1 94 ? -17.061 -8.589 -5.550 1.00 43.69 94 ILE A CA 1
ATOM 741 C C . ILE A 1 94 ? -18.513 -8.198 -5.818 1.00 43.69 94 ILE A C 1
ATOM 743 O O . ILE A 1 94 ? -19.147 -8.745 -6.725 1.00 43.69 94 ILE A O 1
ATOM 747 N N . GLY A 1 95 ? -19.015 -7.266 -5.005 1.00 41.84 95 GLY A N 1
ATOM 748 C CA . GLY A 1 95 ? -20.350 -6.702 -5.125 1.00 41.84 95 GLY A CA 1
ATOM 749 C C . GLY A 1 95 ? -20.696 -6.402 -6.580 1.00 41.84 95 GLY A C 1
ATOM 750 O O . GLY A 1 95 ? -19.850 -5.981 -7.381 1.00 41.84 95 GLY A O 1
ATOM 751 N N . GLU A 1 96 ? -21.946 -6.677 -6.945 1.00 44.03 96 GLU A N 1
ATOM 752 C CA . GLU A 1 96 ? -22.484 -6.303 -8.243 1.00 44.03 96 GLU A CA 1
ATOM 753 C C . GLU A 1 96 ? -22.283 -4.798 -8.425 1.00 44.03 96 GLU A C 1
ATOM 755 O O . GLU A 1 96 ? -22.998 -3.974 -7.861 1.00 44.03 96 GLU A O 1
ATOM 760 N N . THR A 1 97 ? -21.281 -4.428 -9.221 1.00 48.03 97 THR A N 1
ATOM 761 C CA . THR A 1 97 ? -21.150 -3.068 -9.728 1.00 48.03 97 THR A CA 1
ATOM 762 C C . THR A 1 97 ? -22.474 -2.769 -10.410 1.00 48.03 97 THR A C 1
ATOM 764 O O . THR A 1 97 ? -22.782 -3.388 -11.434 1.00 48.03 97 THR A O 1
ATOM 767 N N . PHE A 1 98 ? -23.281 -1.889 -9.806 1.00 53.84 98 PHE A N 1
ATOM 768 C CA . PHE A 1 98 ? -24.599 -1.539 -10.322 1.00 53.84 98 PHE A CA 1
ATOM 769 C C . PHE A 1 98 ? -24.483 -1.286 -11.825 1.00 53.84 98 PHE A C 1
ATOM 771 O O . PHE A 1 98 ? -23.645 -0.491 -12.270 1.00 53.84 98 PHE A O 1
ATOM 778 N N . TRP A 1 99 ? -25.289 -2.008 -12.610 1.00 53.56 99 TRP A N 1
ATOM 779 C CA . TRP A 1 99 ? -25.368 -1.791 -14.050 1.00 53.56 99 TRP A CA 1
ATOM 780 C C . TRP A 1 99 ? -25.547 -0.290 -14.327 1.00 53.56 99 TRP A C 1
ATOM 782 O O . TRP A 1 99 ? -26.245 0.383 -13.565 1.00 53.56 99 TRP A O 1
ATOM 792 N N . PRO A 1 100 ? -24.933 0.252 -15.396 1.00 75.25 100 PRO A N 1
ATOM 793 C CA . PRO A 1 100 ? -25.044 1.668 -15.735 1.00 75.25 100 PRO A CA 1
ATOM 794 C C . PRO A 1 100 ? -26.515 2.112 -15.723 1.00 75.25 100 PRO A C 1
ATOM 796 O O . PRO A 1 100 ? -27.312 1.627 -16.526 1.00 75.25 100 PRO A O 1
ATOM 799 N N . HIS A 1 101 ? -26.879 3.016 -14.805 1.00 84.81 101 HIS A N 1
ATOM 800 C CA . HIS A 1 101 ? -28.266 3.457 -14.647 1.00 84.81 101 HIS A CA 1
ATOM 801 C C . HIS A 1 101 ? -28.588 4.502 -15.716 1.00 84.81 101 HIS A C 1
ATOM 803 O O . HIS A 1 101 ? -27.903 5.523 -15.820 1.00 84.81 101 HIS A O 1
ATOM 809 N N . GLU A 1 102 ? -29.589 4.239 -16.554 1.00 91.69 102 GLU A N 1
ATOM 810 C CA . GLU A 1 102 ? -29.915 5.107 -17.684 1.00 91.69 102 GLU A CA 1
ATOM 811 C C . GLU A 1 102 ? -30.474 6.451 -17.198 1.00 91.69 102 GLU A C 1
ATOM 813 O O . GLU A 1 102 ? -31.509 6.517 -16.547 1.00 91.69 102 GLU A O 1
ATOM 818 N N . ILE A 1 103 ? -29.788 7.540 -17.548 1.00 92.44 103 ILE A N 1
ATOM 819 C CA . ILE A 1 103 ? -30.234 8.911 -17.266 1.00 92.44 103 ILE A CA 1
ATOM 820 C C . ILE A 1 103 ? -31.209 9.369 -18.356 1.00 92.44 103 ILE A C 1
ATOM 822 O O . ILE A 1 103 ? -32.159 10.103 -18.093 1.00 92.44 103 ILE A O 1
ATOM 826 N N . GLY A 1 104 ? -30.949 8.969 -19.604 1.00 91.69 104 GLY A N 1
ATOM 827 C CA . GLY A 1 104 ? -31.819 9.247 -20.741 1.00 91.69 104 GLY A CA 1
ATOM 828 C C . GLY A 1 104 ? -31.100 9.211 -22.086 1.00 91.69 104 GLY A C 1
ATOM 829 O O . GLY A 1 104 ? -29.897 8.958 -22.179 1.00 91.69 104 GLY A O 1
ATOM 830 N N . VAL A 1 105 ? -31.852 9.509 -23.146 1.00 91.44 105 VAL A N 1
ATOM 831 C CA . VAL A 1 105 ? -31.376 9.490 -24.533 1.00 91.44 105 VAL A CA 1
ATOM 832 C C . VAL A 1 105 ? -31.352 10.905 -25.107 1.00 91.44 105 VAL A C 1
ATOM 834 O O . VAL A 1 105 ? -32.353 11.621 -25.096 1.00 91.44 105 VAL A O 1
ATOM 837 N N . PHE A 1 106 ? -30.204 11.301 -25.649 1.00 90.69 106 PHE A N 1
ATOM 838 C CA . PHE A 1 106 ? -29.913 12.661 -26.087 1.00 90.69 106 PHE A CA 1
ATOM 839 C C . PHE A 1 106 ? -29.611 12.709 -27.589 1.00 90.69 106 PHE A C 1
ATOM 841 O O . PHE A 1 106 ? -28.968 11.809 -28.126 1.00 90.69 106 PHE A O 1
ATOM 848 N N . PRO A 1 107 ? -30.048 13.760 -28.304 1.00 88.19 107 PRO A N 1
ATOM 849 C CA . PRO A 1 107 ? -29.802 13.899 -29.741 1.00 88.19 107 PRO A CA 1
ATOM 850 C C . PRO A 1 107 ? -28.360 14.306 -30.085 1.00 88.19 107 PRO A C 1
ATOM 852 O O . PRO A 1 107 ? -28.029 14.377 -31.270 1.00 88.19 107 PRO A O 1
ATOM 855 N N . THR A 1 108 ? -27.544 14.627 -29.074 1.00 88.12 108 THR A N 1
ATOM 856 C CA . THR A 1 108 ? -26.162 15.105 -29.195 1.00 88.12 108 THR A CA 1
ATOM 857 C C . THR A 1 108 ? -25.256 14.437 -28.159 1.00 88.12 108 THR A C 1
ATOM 859 O O . THR A 1 108 ? -25.690 14.158 -27.035 1.00 88.12 108 THR A O 1
ATOM 862 N N . GLN A 1 109 ? -23.993 14.196 -28.516 1.00 84.00 109 GLN A N 1
ATOM 863 C CA . GLN A 1 109 ? -22.997 13.573 -27.639 1.00 84.00 109 GLN A CA 1
ATOM 864 C C . GLN A 1 109 ? -22.665 14.490 -26.462 1.00 84.00 109 GLN A C 1
ATOM 866 O O . GLN A 1 109 ? -22.594 14.028 -25.323 1.00 84.00 109 GLN A O 1
ATOM 871 N N . LEU A 1 110 ? -22.536 15.799 -26.708 1.00 83.44 110 LEU A N 1
ATOM 872 C CA . LEU A 1 110 ? -22.353 16.785 -25.643 1.00 83.44 110 LEU A CA 1
ATOM 873 C C . LEU A 1 110 ? -23.576 16.871 -24.721 1.00 83.44 110 LEU A C 1
ATOM 875 O O . LEU A 1 110 ? -23.426 17.122 -23.527 1.00 83.44 110 LEU A O 1
ATOM 879 N N . GLY A 1 111 ? -24.781 16.656 -25.259 1.00 86.75 111 GLY A N 1
ATOM 880 C CA . GLY A 1 111 ? -26.014 16.588 -24.475 1.00 86.75 111 GLY A CA 1
ATOM 881 C C . GLY A 1 111 ? -26.005 15.404 -23.512 1.00 86.75 111 GLY A C 1
ATOM 882 O O . GLY A 1 111 ? -26.260 15.588 -22.322 1.00 86.75 111 GLY A O 1
ATOM 883 N N . ALA A 1 112 ? -25.624 14.221 -24.003 1.00 87.56 112 ALA A N 1
ATOM 884 C CA . ALA A 1 112 ? -25.446 13.042 -23.162 1.00 87.56 112 ALA A CA 1
ATOM 885 C C . ALA A 1 112 ? -24.329 13.240 -22.127 1.00 87.56 112 ALA A C 1
ATOM 887 O O . ALA A 1 112 ? -24.545 12.982 -20.947 1.00 87.56 112 ALA A O 1
ATOM 888 N N . LEU A 1 113 ? -23.169 13.776 -22.524 1.00 85.12 113 LEU A N 1
ATOM 889 C CA . LEU A 1 113 ? -22.063 14.054 -21.601 1.00 85.12 113 LEU A CA 1
ATOM 890 C C . LEU A 1 113 ? -22.481 15.023 -20.489 1.00 85.12 113 LEU A C 1
ATOM 892 O O . LEU A 1 113 ? -22.200 14.786 -19.315 1.00 85.12 113 LEU A O 1
ATOM 896 N N . ARG A 1 114 ? -23.197 16.098 -20.837 1.00 85.38 114 ARG A N 1
ATOM 897 C CA . ARG A 1 114 ? -23.736 17.054 -19.861 1.00 85.38 114 ARG A CA 1
ATOM 898 C C . ARG A 1 114 ? -24.680 16.371 -18.874 1.00 85.38 114 ARG A C 1
ATOM 900 O O . ARG A 1 114 ? -24.633 16.682 -17.683 1.00 85.38 114 ARG A O 1
ATOM 907 N N . ALA A 1 115 ? -25.517 15.453 -19.349 1.00 88.31 115 ALA A N 1
ATOM 908 C CA . ALA A 1 115 ? -26.415 14.686 -18.496 1.00 88.31 115 ALA A CA 1
ATOM 909 C C . ALA A 1 115 ? -25.645 13.775 -17.531 1.00 88.31 115 ALA A C 1
ATOM 911 O O . ALA A 1 115 ? -25.917 13.825 -16.335 1.00 88.31 115 ALA A O 1
ATOM 912 N N . VAL A 1 116 ? -24.626 13.048 -18.007 1.00 88.38 116 VAL A N 1
ATOM 913 C CA . VAL A 1 116 ? -23.760 12.205 -17.158 1.00 88.38 116 VAL A CA 1
ATOM 914 C C . VAL A 1 116 ? -23.073 13.023 -16.070 1.00 88.38 116 VAL A C 1
ATOM 916 O O . VAL A 1 116 ? -23.170 12.684 -14.895 1.00 88.38 116 VAL A O 1
ATOM 919 N N . VAL A 1 117 ? -22.424 14.134 -16.437 1.00 83.88 117 VAL A N 1
ATOM 920 C CA . VAL A 1 117 ? -21.710 14.994 -15.477 1.00 83.88 117 VAL A CA 1
ATOM 921 C C . VAL A 1 117 ? -22.669 15.569 -14.433 1.00 83.88 117 VAL A C 1
ATOM 923 O O . VAL A 1 117 ? -22.315 15.686 -13.261 1.00 83.88 117 VAL A O 1
ATOM 926 N N . THR A 1 118 ? -23.890 15.922 -14.841 1.00 86.44 118 THR A N 1
ATOM 927 C CA . THR A 1 118 ? -24.924 16.411 -13.919 1.00 86.44 118 THR A CA 1
ATOM 928 C C . THR A 1 118 ? -25.379 15.307 -12.967 1.00 86.44 118 THR A C 1
ATOM 930 O O . THR A 1 118 ? -25.357 15.516 -11.758 1.00 86.44 118 THR A O 1
ATOM 933 N N . ALA A 1 119 ? -25.700 14.120 -13.483 1.00 88.50 119 ALA A N 1
ATOM 934 C CA . ALA A 1 119 ? -26.127 12.990 -12.664 1.00 88.50 119 ALA A CA 1
ATOM 935 C C . ALA A 1 119 ? -25.048 12.540 -11.675 1.00 88.50 119 ALA A C 1
ATOM 937 O O . ALA A 1 119 ? -25.351 12.241 -10.523 1.00 88.50 119 ALA A O 1
ATOM 938 N N . GLU A 1 120 ? -23.777 12.553 -12.079 1.00 85.38 120 GLU A N 1
ATOM 939 C CA . GLU A 1 120 ? -22.665 12.219 -11.190 1.00 85.38 120 GLU A CA 1
ATOM 940 C C . GLU A 1 120 ? -22.518 13.241 -10.053 1.00 85.38 120 GLU A C 1
ATOM 942 O O . GLU A 1 120 ? -22.279 12.871 -8.901 1.00 85.38 120 GLU A O 1
ATOM 947 N N . GLN A 1 121 ? -22.702 14.531 -10.346 1.00 83.94 121 GLN A N 1
ATOM 948 C CA . GLN A 1 121 ? -22.683 15.585 -9.330 1.00 83.94 121 GLN A CA 1
ATOM 949 C C . GLN A 1 121 ? -23.823 15.414 -8.325 1.00 83.94 121 GLN A C 1
ATOM 951 O O . GLN A 1 121 ? -23.572 15.434 -7.115 1.00 83.94 121 GLN A O 1
ATOM 956 N N . THR A 1 122 ? -25.041 15.189 -8.817 1.00 87.75 122 THR A N 1
ATOM 957 C CA . THR A 1 122 ? -26.219 14.932 -7.986 1.00 87.75 122 THR A CA 1
ATOM 958 C C . THR A 1 122 ? -26.028 13.680 -7.132 1.00 87.75 122 THR A C 1
ATOM 960 O O . THR A 1 122 ? -26.185 13.740 -5.913 1.00 87.75 122 THR A O 1
ATOM 963 N N . GLY A 1 123 ? -25.579 12.571 -7.729 1.00 87.31 123 GLY A N 1
ATOM 964 C CA . GLY A 1 123 ? -25.293 11.327 -7.013 1.00 87.31 123 GLY A CA 1
ATOM 965 C C . GLY A 1 123 ? -24.264 11.515 -5.899 1.00 87.31 123 GLY A C 1
ATOM 966 O O . GLY A 1 123 ? -24.509 11.140 -4.754 1.00 87.31 123 GLY A O 1
ATOM 967 N N . ARG A 1 124 ? -23.145 12.200 -6.171 1.00 82.69 124 ARG A N 1
ATOM 968 C CA . ARG A 1 124 ? -22.128 12.512 -5.148 1.00 82.69 124 ARG A CA 1
ATOM 969 C C . ARG A 1 124 ? -22.660 13.415 -4.035 1.00 82.69 124 ARG A C 1
ATOM 971 O O . ARG A 1 124 ? -22.253 13.265 -2.883 1.00 82.69 124 ARG A O 1
ATOM 978 N N . ALA A 1 125 ? -23.529 14.374 -4.354 1.00 85.38 125 ALA A N 1
ATOM 979 C CA . ALA A 1 125 ? -24.164 15.217 -3.347 1.00 85.38 125 ALA A CA 1
ATOM 980 C C . ALA A 1 125 ? -25.073 14.394 -2.424 1.00 85.38 125 ALA A C 1
ATOM 982 O O . ALA A 1 125 ? -24.967 14.534 -1.203 1.00 85.38 125 ALA A O 1
ATOM 983 N N . LYS A 1 126 ? -25.884 13.490 -2.988 1.00 88.19 126 LYS A N 1
ATOM 984 C CA . LYS A 1 126 ? -26.731 12.576 -2.211 1.00 88.19 126 LYS A CA 1
ATOM 985 C C . LYS A 1 126 ? -25.907 11.622 -1.354 1.00 88.19 126 LYS A C 1
ATOM 987 O O . LYS A 1 126 ? -26.143 11.551 -0.158 1.00 88.19 126 LYS A O 1
ATOM 992 N N . PHE A 1 127 ? -24.855 11.015 -1.893 1.00 83.25 127 PHE A N 1
ATOM 993 C CA . PHE A 1 127 ? -23.946 10.171 -1.109 1.00 83.25 127 PHE A CA 1
ATOM 994 C C . PHE A 1 127 ? -23.330 10.886 0.087 1.00 83.25 127 PHE A C 1
ATOM 996 O O . PHE A 1 127 ? -23.342 10.359 1.191 1.00 83.25 127 PHE A O 1
ATOM 1003 N N . ARG A 1 128 ? -22.845 12.122 -0.086 1.00 82.69 128 ARG A N 1
ATOM 1004 C CA . ARG A 1 128 ? -22.325 12.902 1.049 1.00 82.69 128 ARG A CA 1
ATOM 1005 C C . ARG A 1 128 ? -23.396 13.178 2.102 1.00 82.69 128 ARG A C 1
ATOM 1007 O O . ARG A 1 128 ? -23.080 13.184 3.287 1.00 82.69 128 ARG A O 1
ATOM 1014 N N . ARG A 1 129 ? -24.644 13.406 1.682 1.00 85.38 129 ARG A N 1
ATOM 1015 C CA . ARG A 1 129 ? -25.785 13.587 2.588 1.00 85.38 129 ARG A CA 1
ATOM 1016 C C . ARG A 1 129 ? -26.091 12.301 3.357 1.00 85.38 129 ARG A C 1
ATOM 1018 O O . ARG A 1 129 ? -26.286 12.374 4.565 1.00 85.38 129 ARG A O 1
ATOM 1025 N N . GLU A 1 130 ? -26.089 11.154 2.685 1.00 83.00 130 GLU A N 1
ATOM 1026 C CA . GLU A 1 130 ? -26.298 9.841 3.306 1.00 83.00 130 GLU A CA 1
ATOM 1027 C C . GLU A 1 130 ? -25.178 9.473 4.283 1.00 83.00 130 GLU A C 1
ATOM 1029 O O . GLU A 1 130 ? -25.442 9.003 5.393 1.00 83.00 130 GLU A O 1
ATOM 1034 N N . LEU A 1 131 ? -23.931 9.765 3.907 1.00 76.94 131 LEU A N 1
ATOM 1035 C CA . LEU A 1 131 ? -22.754 9.568 4.745 1.00 76.94 131 LEU A CA 1
ATOM 1036 C C . LEU A 1 131 ? -22.811 10.446 6.003 1.00 76.94 131 LEU A C 1
ATOM 1038 O O . LEU A 1 131 ? -22.670 9.945 7.115 1.00 76.94 131 LEU A O 1
ATOM 1042 N N . ALA A 1 132 ? -23.086 11.746 5.850 1.00 78.12 132 ALA A N 1
ATOM 1043 C CA . ALA A 1 132 ? -23.229 12.671 6.976 1.00 78.12 132 ALA A CA 1
ATOM 1044 C C . ALA A 1 132 ? -24.451 12.354 7.856 1.00 78.12 132 ALA A C 1
ATOM 1046 O O . ALA A 1 132 ? -24.439 12.627 9.053 1.00 78.12 132 ALA A O 1
ATOM 1047 N N . GLY A 1 133 ? -25.498 11.771 7.267 1.00 81.38 133 GLY A N 1
ATOM 1048 C CA . GLY A 1 133 ? -26.691 11.308 7.971 1.00 81.38 133 GLY A CA 1
ATOM 1049 C C . GLY A 1 133 ? -26.509 9.984 8.718 1.00 81.38 133 GLY A C 1
ATOM 1050 O O . GLY A 1 133 ? -27.464 9.526 9.339 1.00 81.38 133 GLY A O 1
ATOM 1051 N N . GLY A 1 134 ? -25.334 9.346 8.643 1.00 73.81 134 GLY A N 1
ATOM 1052 C CA . GLY A 1 134 ? -25.034 8.079 9.320 1.00 73.81 134 GLY A CA 1
ATOM 1053 C C . GLY A 1 134 ? -25.759 6.854 8.751 1.00 73.81 134 GLY A C 1
ATOM 1054 O O . GLY A 1 134 ? -25.534 5.741 9.224 1.00 73.81 134 GLY A O 1
ATOM 1055 N N . ARG A 1 135 ? -26.588 7.019 7.712 1.00 72.06 135 ARG A N 1
ATOM 1056 C CA . ARG A 1 135 ? -27.370 5.926 7.113 1.00 72.06 135 ARG A CA 1
ATOM 1057 C C . ARG A 1 135 ? -26.490 4.901 6.405 1.00 72.06 135 ARG A C 1
ATOM 1059 O O . ARG A 1 135 ? -26.822 3.726 6.422 1.00 72.06 135 ARG A O 1
ATOM 1066 N N . MET A 1 136 ? -25.328 5.314 5.893 1.00 67.62 136 MET A N 1
ATOM 1067 C CA . MET A 1 136 ? -24.336 4.390 5.328 1.00 67.62 136 MET A CA 1
ATOM 1068 C C . MET A 1 136 ? -23.549 3.588 6.375 1.00 67.62 136 MET A C 1
ATOM 1070 O O . MET A 1 136 ? -23.071 2.505 6.064 1.00 67.62 136 MET A O 1
ATOM 1074 N N . HIS A 1 137 ? -23.394 4.084 7.607 1.00 55.50 137 HIS A N 1
ATOM 1075 C CA . HIS A 1 137 ? -22.621 3.374 8.637 1.00 55.50 137 HIS A CA 1
ATOM 1076 C C . HIS A 1 137 ? -23.407 2.225 9.277 1.00 55.50 137 HIS A C 1
ATOM 1078 O O . HIS A 1 137 ? -22.805 1.219 9.642 1.00 55.50 137 HIS A O 1
ATOM 1084 N N . ARG A 1 138 ? -24.741 2.341 9.334 1.00 54.50 138 ARG A N 1
ATOM 1085 C CA . ARG A 1 138 ? -25.638 1.318 9.896 1.00 54.50 138 ARG A CA 1
ATOM 1086 C C . ARG A 1 138 ? -25.548 -0.031 9.161 1.00 54.50 138 ARG A C 1
ATOM 1088 O O . ARG A 1 138 ? -25.711 -1.071 9.785 1.00 54.50 138 ARG A O 1
ATOM 1095 N N . TRP A 1 139 ? -25.189 -0.008 7.878 1.00 54.56 139 TRP A N 1
ATOM 1096 C CA . TRP A 1 139 ? -24.930 -1.199 7.061 1.00 54.56 139 TRP A CA 1
ATOM 1097 C C . TRP A 1 139 ? -23.772 -2.059 7.568 1.00 54.56 139 TRP A C 1
ATOM 1099 O O . TRP A 1 139 ? -23.832 -3.279 7.506 1.00 54.56 139 TRP A O 1
ATOM 1109 N N . ARG A 1 140 ? -22.722 -1.428 8.105 1.00 50.56 140 ARG A N 1
ATOM 1110 C CA . ARG A 1 140 ? -21.485 -2.121 8.490 1.00 50.56 140 ARG A CA 1
ATOM 1111 C C . ARG A 1 140 ? -21.574 -2.785 9.872 1.00 50.56 140 ARG A C 1
ATOM 1113 O O . ARG A 1 140 ? -20.742 -3.619 10.202 1.00 50.56 140 ARG A O 1
ATOM 1120 N N . GLU A 1 141 ? -22.554 -2.396 10.685 1.00 50.53 141 GLU A N 1
ATOM 1121 C CA . GLU A 1 141 ? -22.723 -2.892 12.057 1.00 50.53 141 GLU A CA 1
ATOM 1122 C C . GLU A 1 141 ? -23.485 -4.232 12.090 1.00 50.53 141 GLU A C 1
ATOM 1124 O O . GLU A 1 141 ? -23.181 -5.088 12.913 1.00 50.53 141 GLU A O 1
ATOM 1129 N N . PHE A 1 142 ? -24.395 -4.467 11.134 1.00 51.53 142 PHE A N 1
ATOM 1130 C CA . PHE A 1 142 ? -25.215 -5.686 11.069 1.00 51.53 142 PHE A CA 1
ATOM 1131 C C . PHE A 1 142 ? -24.488 -6.923 10.511 1.00 51.53 142 PHE A C 1
ATOM 1133 O O . PHE A 1 142 ? -24.817 -8.045 10.892 1.00 51.53 142 PHE A O 1
ATOM 1140 N N . GLU A 1 143 ? -23.486 -6.757 9.642 1.00 53.72 143 GLU A N 1
ATOM 1141 C CA . GLU A 1 143 ? -22.738 -7.899 9.082 1.00 53.72 143 GLU A CA 1
ATOM 1142 C C . GLU A 1 143 ? -21.825 -8.586 10.109 1.00 53.72 143 GLU A C 1
ATOM 1144 O O . GLU A 1 143 ? -21.528 -9.773 9.977 1.00 53.72 143 GLU A O 1
ATOM 1149 N N . LEU A 1 144 ? -21.389 -7.872 11.152 1.00 55.03 144 LEU A N 1
ATOM 1150 C CA . LEU A 1 144 ? -20.459 -8.414 12.147 1.00 55.03 144 LEU A CA 1
ATOM 1151 C C . LEU A 1 144 ? -21.148 -9.249 13.239 1.00 55.03 144 LEU A C 1
ATOM 1153 O O . LEU A 1 144 ? -20.520 -10.173 13.760 1.00 55.03 144 LEU A O 1
ATOM 1157 N N . ASP A 1 145 ? -22.425 -8.992 13.541 1.00 52.50 145 ASP A N 1
ATOM 1158 C CA . ASP A 1 145 ? -23.151 -9.686 14.620 1.00 52.50 145 ASP A CA 1
ATOM 1159 C C . ASP A 1 145 ? -23.836 -10.995 14.183 1.00 52.50 145 ASP A C 1
ATOM 1161 O O . ASP A 1 145 ? -24.165 -11.835 15.020 1.00 52.50 145 ASP A O 1
ATOM 1165 N N . ASN A 1 146 ? -23.973 -11.251 12.877 1.00 52.53 146 ASN A N 1
ATOM 1166 C CA . ASN A 1 146 ? -24.650 -12.453 12.369 1.00 52.53 146 ASN A CA 1
ATOM 1167 C C . ASN A 1 146 ? -23.781 -13.726 12.306 1.00 52.53 146 ASN A C 1
ATOM 1169 O O . ASN A 1 146 ? -24.262 -14.756 11.836 1.00 52.53 146 ASN A O 1
ATOM 1173 N N . SER A 1 147 ? -22.521 -13.717 12.770 1.00 52.94 147 SER A N 1
ATOM 1174 C CA . SER A 1 147 ? -21.630 -14.879 12.571 1.00 52.94 147 SER A CA 1
ATOM 1175 C C . SER A 1 147 ? -21.586 -15.935 13.690 1.00 52.94 147 SER A C 1
ATOM 1177 O O . SER A 1 147 ? -20.933 -16.954 13.480 1.00 52.94 147 SER A O 1
ATOM 1179 N N . TYR A 1 148 ? -22.280 -15.793 14.836 1.00 54.31 148 TYR A N 1
ATOM 1180 C CA . TYR A 1 148 ? -22.166 -16.800 15.923 1.00 54.31 148 TYR A CA 1
ATOM 1181 C C . TYR A 1 148 ? -23.423 -17.138 16.754 1.00 54.31 148 TYR A C 1
ATOM 1183 O O . TYR A 1 148 ? -23.297 -17.790 17.791 1.00 54.31 148 TYR A O 1
ATOM 1191 N N . GLY A 1 149 ? -24.635 -16.785 16.322 1.00 50.06 149 GLY A N 1
ATOM 1192 C CA . GLY A 1 149 ? -25.860 -17.104 17.070 1.00 50.06 149 GLY A CA 1
ATOM 1193 C C . GLY A 1 149 ? -26.819 -18.012 16.308 1.00 50.06 149 GLY A C 1
ATOM 1194 O O . GLY A 1 149 ? -27.568 -17.537 15.464 1.00 50.06 149 GLY A O 1
ATOM 1195 N N . GLU A 1 150 ? -26.851 -19.303 16.640 1.00 54.44 150 GLU A N 1
ATOM 1196 C CA . GLU A 1 150 ? -27.914 -20.240 16.253 1.00 54.44 150 GLU A CA 1
ATOM 1197 C C . GLU A 1 150 ? -29.217 -19.848 16.983 1.00 54.44 150 GLU A C 1
ATOM 1199 O O . GLU A 1 150 ? -29.605 -20.416 18.005 1.00 54.44 150 GLU A O 1
ATOM 1204 N N . HIS A 1 151 ? -29.867 -18.788 16.510 1.00 53.88 151 HIS A N 1
ATOM 1205 C CA . HIS A 1 151 ? -31.204 -18.398 16.933 1.00 53.88 151 HIS A CA 1
ATOM 1206 C C . HIS A 1 151 ? -32.148 -18.560 15.754 1.00 53.88 151 HIS A C 1
ATOM 1208 O O . HIS A 1 151 ? -32.166 -17.768 14.818 1.00 53.88 151 HIS A O 1
ATOM 1214 N N . THR A 1 152 ? -32.923 -19.641 15.808 1.00 54.66 152 THR A N 1
ATOM 1215 C CA . THR A 1 152 ? -34.104 -19.855 14.978 1.00 54.66 152 THR A CA 1
ATOM 1216 C C . THR A 1 152 ? -35.099 -18.723 15.239 1.00 54.66 152 THR A C 1
ATOM 1218 O O . THR A 1 152 ? -35.579 -18.612 16.370 1.00 54.66 152 THR A O 1
ATOM 1221 N N . PRO A 1 153 ? -35.429 -17.887 14.241 1.00 53.19 153 PRO A N 1
ATOM 1222 C CA . PRO A 1 153 ? -36.463 -16.881 14.391 1.00 53.19 153 PRO A CA 1
ATOM 1223 C C . PRO A 1 153 ? -37.821 -17.577 14.250 1.00 53.19 153 PRO A C 1
ATOM 1225 O O . PRO A 1 153 ? -38.328 -17.777 13.147 1.00 53.19 153 PRO A O 1
ATOM 1228 N N . GLU A 1 154 ? -38.393 -18.001 15.375 1.00 57.81 154 GLU A N 1
ATOM 1229 C CA . GLU A 1 154 ? -39.840 -18.180 15.460 1.00 57.81 154 GLU A CA 1
ATOM 1230 C C . GLU A 1 154 ? -40.464 -16.790 15.668 1.00 57.81 154 GLU A C 1
ATOM 1232 O O . GLU A 1 154 ? -40.009 -16.018 16.507 1.00 57.81 154 GLU A O 1
ATOM 1237 N N . ASP A 1 155 ? -41.486 -16.497 14.863 1.00 51.41 155 ASP A N 1
ATOM 1238 C CA . ASP A 1 155 ? -42.368 -15.321 14.900 1.00 51.41 155 ASP A CA 1
ATOM 1239 C C . ASP A 1 155 ? -41.961 -14.077 14.077 1.00 51.41 155 ASP A C 1
ATOM 1241 O O . ASP A 1 155 ? -41.681 -12.994 14.575 1.00 51.41 155 ASP A O 1
ATOM 1245 N N . GLY A 1 156 ? -42.095 -14.205 12.752 1.00 53.38 156 GLY A N 1
ATOM 1246 C CA . GLY A 1 156 ? -43.105 -13.431 12.007 1.00 53.38 156 GLY A CA 1
ATOM 1247 C C . GLY A 1 156 ? -42.912 -11.928 11.754 1.00 53.38 156 GLY A C 1
ATOM 1248 O O . GLY A 1 156 ? -43.753 -11.354 11.058 1.00 53.38 156 GLY A O 1
ATOM 1249 N N . GLU A 1 157 ? -41.852 -11.279 12.232 1.00 54.81 157 GLU A N 1
ATOM 1250 C CA . GLU A 1 157 ? -41.511 -9.931 11.766 1.00 54.81 157 GLU A CA 1
ATOM 1251 C C . GLU A 1 157 ? -40.761 -10.022 10.435 1.00 54.81 157 GLU A C 1
ATOM 1253 O O . GLU A 1 157 ? -39.602 -10.427 10.364 1.00 54.81 157 GLU A O 1
ATOM 1258 N N . VAL A 1 158 ? -41.459 -9.668 9.351 1.00 54.78 158 VAL A N 1
ATOM 1259 C CA . VAL A 1 158 ? -40.866 -9.443 8.029 1.00 54.78 158 VAL A CA 1
ATOM 1260 C C . VAL A 1 158 ? -39.812 -8.355 8.198 1.00 54.78 158 VAL A C 1
ATOM 1262 O O . VAL A 1 158 ? -40.144 -7.170 8.255 1.00 54.78 158 VAL A O 1
ATOM 1265 N N . GLY A 1 159 ? -38.552 -8.770 8.342 1.00 52.53 159 GLY A N 1
ATOM 1266 C CA . GLY A 1 159 ? -37.415 -7.869 8.373 1.00 52.53 159 GLY A CA 1
ATOM 1267 C C . GLY A 1 159 ? -37.505 -6.970 7.152 1.00 52.53 159 GLY A C 1
ATOM 1268 O O . GLY A 1 159 ? -37.523 -7.454 6.022 1.00 52.53 159 GLY A O 1
ATOM 1269 N N . GLN A 1 160 ? -37.642 -5.665 7.381 1.00 55.53 160 GLN A N 1
ATOM 1270 C CA . GLN A 1 160 ? -37.469 -4.688 6.319 1.00 55.53 160 GLN A CA 1
ATOM 1271 C C . GLN A 1 160 ? -36.035 -4.859 5.831 1.00 55.53 160 GLN A C 1
ATOM 1273 O O . GLN A 1 160 ? -35.102 -4.450 6.523 1.00 55.53 160 GLN A O 1
ATOM 1278 N N . GLU A 1 161 ? -35.871 -5.526 4.688 1.00 58.44 161 GLU A N 1
ATOM 1279 C CA . GLU A 1 161 ? -34.629 -5.522 3.929 1.00 58.44 161 GLU A CA 1
ATOM 1280 C C . GLU A 1 161 ? -34.233 -4.051 3.796 1.00 58.44 161 GLU A C 1
ATOM 1282 O O . GLU A 1 161 ? -34.922 -3.263 3.146 1.00 58.44 161 GLU A O 1
ATOM 1287 N N . GLN A 1 162 ? -33.199 -3.628 4.528 1.00 57.09 162 GLN A N 1
ATOM 1288 C CA . GLN A 1 162 ? -32.655 -2.295 4.316 1.00 57.09 162 GLN A CA 1
ATOM 1289 C C . GLN A 1 162 ? -32.186 -2.279 2.858 1.00 57.09 162 GLN A C 1
ATOM 1291 O O . GLN A 1 162 ? -31.574 -3.238 2.404 1.00 57.09 162 GLN A O 1
ATOM 1296 N N . GLU A 1 163 ? -32.556 -1.259 2.086 1.00 61.47 163 GLU A N 1
ATOM 1297 C CA . GLU A 1 163 ? -32.203 -1.174 0.665 1.00 61.47 163 GLU A CA 1
ATOM 1298 C C . GLU A 1 163 ? -30.769 -0.665 0.506 1.00 61.47 163 GLU A C 1
ATOM 1300 O O . GLU A 1 163 ? -30.446 0.439 0.961 1.00 61.47 163 GLU A O 1
ATOM 1305 N N . ALA A 1 164 ? -29.907 -1.464 -0.131 1.00 66.62 164 ALA A N 1
ATOM 1306 C CA . ALA A 1 164 ? -28.508 -1.119 -0.368 1.00 66.62 164 ALA A CA 1
ATOM 1307 C C . ALA A 1 164 ? -28.394 0.254 -1.043 1.00 66.62 164 ALA A C 1
ATOM 1309 O O . ALA A 1 164 ? -29.143 0.573 -1.964 1.00 66.62 164 ALA A O 1
ATOM 1310 N N . PHE A 1 165 ? -27.459 1.086 -0.584 1.00 69.00 165 PHE A N 1
ATOM 1311 C CA . PHE A 1 165 ? -27.229 2.384 -1.207 1.00 69.00 165 PHE A CA 1
ATOM 1312 C C . PHE A 1 165 ? -26.414 2.227 -2.513 1.00 69.00 165 PHE A C 1
ATOM 1314 O O . PHE A 1 165 ? -25.368 1.578 -2.482 1.00 69.00 165 PHE A O 1
ATOM 1321 N N . PRO A 1 166 ? -26.799 2.896 -3.619 1.00 74.75 166 PRO A N 1
ATOM 1322 C CA . PRO A 1 166 ? -27.991 3.728 -3.754 1.00 74.75 166 PRO A CA 1
ATOM 1323 C C . PRO A 1 166 ? -29.245 2.869 -3.928 1.00 74.75 166 PRO A C 1
ATOM 1325 O O . PRO A 1 166 ? -29.273 1.980 -4.776 1.00 74.75 166 PRO A O 1
ATOM 1328 N N . SER A 1 167 ? -30.301 3.184 -3.175 1.00 83.56 167 SER A N 1
ATOM 1329 C CA . SER A 1 167 ? -31.598 2.550 -3.396 1.00 83.56 167 SER A CA 1
ATOM 1330 C C . SER A 1 167 ? -32.175 2.962 -4.751 1.00 83.56 167 SER A C 1
ATOM 1332 O O . SER A 1 167 ? -31.789 3.993 -5.320 1.00 83.56 167 SER A O 1
ATOM 1334 N N . SER A 1 168 ? -33.140 2.194 -5.265 1.00 82.12 168 SER A N 1
ATOM 1335 C CA . SER A 1 168 ? -33.864 2.563 -6.488 1.00 82.12 168 SER A CA 1
ATOM 1336 C C . SER A 1 168 ? -34.506 3.945 -6.371 1.00 82.12 168 SER A C 1
ATOM 1338 O O . SER A 1 168 ? -34.445 4.721 -7.318 1.00 82.12 168 SER A O 1
ATOM 1340 N N . GLU A 1 169 ? -35.018 4.303 -5.189 1.00 85.19 169 GLU A N 1
ATOM 1341 C CA . GLU A 1 169 ? -35.583 5.632 -4.931 1.00 85.19 169 GLU A CA 1
ATOM 1342 C C . GLU A 1 169 ? -34.540 6.748 -5.080 1.00 85.19 169 GLU A C 1
ATOM 1344 O O . GLU A 1 169 ? -34.821 7.799 -5.655 1.00 85.19 169 GLU A O 1
ATOM 1349 N N . ILE A 1 170 ? -33.315 6.522 -4.596 1.00 86.12 170 ILE A N 1
ATOM 1350 C CA . ILE A 1 170 ? -32.220 7.492 -4.711 1.00 86.12 170 ILE A CA 1
ATOM 1351 C C . ILE A 1 170 ? -31.763 7.615 -6.165 1.00 86.12 170 ILE A C 1
ATOM 1353 O O . ILE A 1 170 ? -31.454 8.722 -6.610 1.00 86.12 170 ILE A O 1
ATOM 1357 N N . LEU A 1 171 ? -31.730 6.512 -6.917 1.00 86.75 171 LEU A N 1
ATOM 1358 C CA . LEU A 1 171 ? -31.433 6.537 -8.350 1.00 86.75 171 LEU A CA 1
ATOM 1359 C C . LEU A 1 171 ? -32.497 7.323 -9.127 1.00 86.75 171 LEU A C 1
ATOM 1361 O O . LEU A 1 171 ? -32.140 8.225 -9.888 1.00 86.75 171 LEU A O 1
ATOM 1365 N N . ASP A 1 172 ? -33.780 7.075 -8.863 1.00 88.75 172 ASP A N 1
ATOM 1366 C CA . ASP A 1 172 ? -34.891 7.817 -9.463 1.00 88.75 172 ASP A CA 1
ATOM 1367 C C . ASP A 1 172 ? -34.832 9.310 -9.104 1.00 88.75 172 ASP A C 1
ATOM 1369 O O . ASP A 1 172 ? -35.043 10.174 -9.958 1.00 88.75 172 ASP A O 1
ATOM 1373 N N . GLU A 1 173 ? -34.471 9.641 -7.861 1.00 90.56 173 GLU A N 1
ATOM 1374 C CA . GLU A 1 173 ? -34.275 11.022 -7.419 1.00 90.56 173 GLU A CA 1
ATOM 1375 C C . GLU A 1 173 ? -33.099 11.685 -8.156 1.00 90.56 173 GLU A C 1
ATOM 1377 O O . GLU A 1 173 ? -33.202 12.843 -8.566 1.00 90.56 173 GLU A O 1
ATOM 1382 N N . ILE A 1 174 ? -31.992 10.963 -8.381 1.00 90.12 174 ILE A N 1
ATOM 1383 C CA . ILE A 1 174 ? -30.856 11.455 -9.177 1.00 90.12 174 ILE A CA 1
ATOM 1384 C C . ILE A 1 174 ? -31.292 11.730 -10.619 1.00 90.12 174 ILE A C 1
ATOM 1386 O O . ILE A 1 174 ? -30.938 12.780 -11.161 1.00 90.12 174 ILE A O 1
ATOM 1390 N N . VAL A 1 175 ? -32.057 10.831 -11.243 1.00 91.50 175 VAL A N 1
ATOM 1391 C CA . VAL A 1 175 ? -32.553 11.006 -12.618 1.00 91.50 175 VAL A CA 1
ATOM 1392 C C . VAL A 1 175 ? -33.519 12.188 -12.701 1.00 91.50 175 VAL A C 1
ATOM 1394 O O . VAL A 1 175 ? -33.351 13.057 -13.562 1.00 91.50 175 VAL A O 1
ATOM 1397 N N . ALA A 1 176 ? -34.483 12.278 -11.783 1.00 91.06 176 ALA A N 1
ATOM 1398 C CA . ALA A 1 176 ? -35.466 13.355 -11.739 1.00 91.06 176 ALA A CA 1
ATOM 1399 C C . ALA A 1 176 ? -34.812 14.725 -11.505 1.00 91.06 176 ALA A C 1
ATOM 1401 O O . ALA A 1 176 ? -35.116 15.690 -12.211 1.00 91.06 176 ALA A O 1
ATOM 1402 N N . GLU A 1 177 ? -33.875 14.815 -10.560 1.00 92.94 177 GLU A N 1
ATOM 1403 C CA . GLU A 1 177 ? -33.137 16.045 -10.276 1.00 92.94 177 GLU A CA 1
ATOM 1404 C C . GLU A 1 177 ? -32.217 16.413 -11.441 1.00 92.94 177 GLU A C 1
ATOM 1406 O O . GLU A 1 177 ? -32.190 17.571 -11.844 1.00 92.94 177 GLU A O 1
ATOM 1411 N N . THR A 1 178 ? -31.557 15.439 -12.075 1.00 90.62 178 THR A N 1
ATOM 1412 C CA . THR A 1 178 ? -30.768 15.680 -13.293 1.00 90.62 178 THR A CA 1
ATOM 1413 C C . THR A 1 178 ? -31.636 16.254 -14.407 1.00 90.62 178 THR A C 1
ATOM 1415 O O . THR A 1 178 ? -31.273 17.264 -15.011 1.00 90.62 178 THR A O 1
ATOM 1418 N N . ALA A 1 179 ? -32.807 15.667 -14.664 1.00 88.56 179 ALA A N 1
ATOM 1419 C CA . ALA A 1 179 ? -33.748 16.167 -15.660 1.00 88.56 179 ALA A CA 1
ATOM 1420 C C . ALA A 1 179 ? -34.257 17.578 -15.316 1.00 88.56 179 ALA A C 1
ATOM 1422 O O . ALA A 1 179 ? -34.347 18.433 -16.203 1.00 88.56 179 ALA A O 1
ATOM 1423 N N . ALA A 1 180 ? -34.536 17.853 -14.038 1.00 87.50 180 ALA A N 1
ATOM 1424 C CA . ALA A 1 180 ? -34.943 19.169 -13.554 1.00 87.50 180 ALA A CA 1
ATOM 1425 C C . ALA A 1 180 ? -33.822 20.209 -13.711 1.00 87.50 180 ALA A C 1
ATOM 1427 O O . ALA A 1 180 ? -34.068 21.304 -14.215 1.00 87.50 180 ALA A O 1
ATOM 1428 N N . THR A 1 181 ? -32.581 19.861 -13.364 1.00 85.88 181 THR A N 1
ATOM 1429 C CA . THR A 1 181 ? -31.399 20.709 -13.550 1.00 85.88 181 THR A CA 1
ATOM 1430 C C . THR A 1 181 ? -31.194 21.017 -15.029 1.00 85.88 181 THR A C 1
ATOM 1432 O O . THR A 1 181 ? -31.175 22.188 -15.407 1.00 85.88 181 THR A O 1
ATOM 1435 N N . LEU A 1 182 ? -31.171 19.993 -15.888 1.00 85.06 182 LEU A N 1
ATOM 1436 C CA . LEU A 1 182 ? -31.063 20.161 -17.340 1.00 85.06 182 LEU A CA 1
ATOM 1437 C C . LEU A 1 182 ? -32.198 21.025 -17.917 1.00 85.06 182 LEU A C 1
ATOM 1439 O O . LEU A 1 182 ? -31.963 21.778 -18.861 1.00 85.06 182 LEU A O 1
ATOM 1443 N N . SER A 1 183 ? -33.401 20.949 -17.334 1.00 81.62 183 SER A N 1
ATOM 1444 C CA . SER A 1 183 ? -34.569 21.740 -17.743 1.00 81.62 183 SER A CA 1
ATOM 1445 C C . SER A 1 183 ? -34.589 23.169 -17.188 1.00 81.62 183 SER A C 1
ATOM 1447 O O . SER A 1 183 ? -35.175 24.059 -17.792 1.00 81.62 183 SER A O 1
ATOM 1449 N N . SER A 1 184 ? -33.976 23.422 -16.037 1.00 78.50 184 SER A N 1
ATOM 1450 C CA . SER A 1 184 ? -33.891 24.760 -15.436 1.00 78.50 184 SER A CA 1
ATOM 1451 C C . SER A 1 184 ? -32.765 25.608 -16.043 1.00 78.50 184 SER A C 1
ATOM 1453 O O . SER A 1 184 ? -32.887 26.824 -16.159 1.00 78.50 184 SER A O 1
ATOM 1455 N N . GLU A 1 185 ? -31.690 24.968 -16.508 1.00 68.00 185 GLU A N 1
ATOM 1456 C CA . GLU A 1 185 ? -30.471 25.605 -17.020 1.00 68.00 185 GLU A CA 1
ATOM 1457 C C . GLU A 1 185 ? -30.568 26.046 -18.509 1.00 68.00 185 GLU A C 1
ATOM 1459 O O . GLU A 1 185 ? -29.553 26.149 -19.210 1.00 68.00 185 GLU A O 1
ATOM 1464 N N . PHE A 1 186 ? -31.774 26.290 -19.044 1.00 57.75 186 PHE A N 1
ATOM 1465 C CA . PHE A 1 186 ? -32.018 26.579 -20.472 1.00 57.75 186 PHE A CA 1
ATOM 1466 C C . PHE A 1 186 ? -31.625 28.003 -20.919 1.00 57.75 186 PHE A C 1
ATOM 1468 O O . PHE A 1 186 ? -32.463 28.806 -21.326 1.00 57.75 186 PHE A O 1
ATOM 1475 N N . GLY A 1 187 ? -30.321 28.283 -20.953 1.00 56.62 187 GLY A N 1
ATOM 1476 C CA . GLY A 1 187 ? -29.741 29.323 -21.817 1.00 56.62 187 GLY A CA 1
ATOM 1477 C C . GLY A 1 187 ? -29.137 28.770 -23.116 1.00 56.62 187 GLY A C 1
ATOM 1478 O O . GLY A 1 187 ? -29.181 29.425 -24.153 1.00 56.62 187 GLY A O 1
ATOM 1479 N N . VAL A 1 188 ? -28.601 27.543 -23.084 1.00 60.53 188 VAL A N 1
ATOM 1480 C CA . VAL A 1 188 ? -27.795 26.979 -24.181 1.00 60.53 188 VAL A CA 1
ATOM 1481 C C . VAL A 1 188 ? -28.360 25.622 -24.600 1.00 60.53 188 VAL A C 1
ATOM 1483 O O . VAL A 1 188 ? -28.146 24.605 -23.936 1.00 60.53 188 VAL A O 1
ATOM 1486 N N . ARG A 1 189 ? -29.118 25.601 -25.703 1.00 73.81 189 ARG A N 1
ATOM 1487 C CA . ARG A 1 189 ? -29.510 24.356 -26.378 1.00 73.81 189 ARG A CA 1
ATOM 1488 C C . ARG A 1 189 ? -28.324 23.865 -27.198 1.00 73.81 189 ARG A C 1
ATOM 1490 O O . ARG A 1 189 ? -27.985 24.497 -28.189 1.00 73.81 189 ARG A O 1
ATOM 1497 N N . LEU A 1 190 ? -27.734 22.742 -26.794 1.00 80.06 190 LEU A N 1
ATOM 1498 C CA . LEU A 1 190 ? -26.694 22.077 -27.577 1.00 80.06 190 LEU A CA 1
ATOM 1499 C C . LEU A 1 190 ? -27.320 21.487 -28.842 1.00 80.06 190 LEU A C 1
ATOM 1501 O O . LEU A 1 190 ? -28.256 20.688 -28.786 1.00 80.06 190 LEU A O 1
ATOM 1505 N N . THR A 1 191 ? -26.815 21.916 -29.985 1.00 82.94 191 THR A N 1
ATOM 1506 C CA . THR A 1 191 ? -27.256 21.509 -31.314 1.00 82.94 191 THR A CA 1
ATOM 1507 C C . THR A 1 191 ? -26.284 20.495 -31.912 1.00 82.94 191 THR A C 1
ATOM 1509 O O . THR A 1 191 ? -25.151 20.342 -31.463 1.00 82.94 191 THR A O 1
ATOM 1512 N N . ARG A 1 192 ? -26.683 19.829 -33.001 1.00 78.88 192 ARG A N 1
ATOM 1513 C CA . ARG A 1 192 ? -25.757 18.988 -33.784 1.00 78.88 192 ARG A CA 1
ATOM 1514 C C . ARG A 1 192 ? -24.568 19.775 -34.352 1.00 78.88 192 ARG A C 1
ATOM 1516 O O . ARG A 1 192 ? -23.537 19.187 -34.659 1.00 78.88 192 ARG A O 1
ATOM 1523 N N . GLN A 1 193 ? -24.710 21.092 -34.509 1.00 80.62 193 GLN A N 1
ATOM 1524 C CA . GLN A 1 193 ? -23.620 21.961 -34.944 1.00 80.62 193 GLN A CA 1
ATOM 1525 C C . GLN A 1 193 ? -22.565 22.130 -33.843 1.00 80.62 193 GLN A C 1
ATOM 1527 O O . GLN A 1 193 ? -21.379 22.204 -34.157 1.00 80.62 193 GLN A O 1
ATOM 1532 N N . ASP A 1 194 ? -22.979 22.116 -32.575 1.00 80.44 194 ASP A N 1
ATOM 1533 C CA . ASP A 1 194 ? -22.068 22.162 -31.429 1.00 80.44 194 ASP A CA 1
ATOM 1534 C C . ASP A 1 194 ? -21.279 20.855 -31.293 1.00 80.44 194 ASP A C 1
ATOM 1536 O O . ASP A 1 194 ? -20.075 20.905 -31.065 1.00 80.44 194 ASP A O 1
ATOM 1540 N N . ASP A 1 195 ? -21.903 19.699 -31.546 1.00 77.56 195 ASP A N 1
ATOM 1541 C CA . ASP A 1 195 ? -21.191 18.414 -31.638 1.00 77.56 195 ASP A CA 1
ATOM 1542 C C . ASP A 1 195 ? -20.179 18.413 -32.794 1.00 77.56 195 ASP A C 1
ATOM 1544 O O . ASP A 1 195 ? -19.026 18.018 -32.626 1.00 77.56 195 ASP A O 1
ATOM 1548 N N . ALA A 1 196 ? -20.573 18.896 -33.977 1.00 78.88 196 ALA A N 1
ATOM 1549 C CA . ALA A 1 196 ? -19.668 18.982 -35.124 1.00 78.88 196 ALA A CA 1
ATOM 1550 C C . ALA A 1 196 ? -18.464 19.897 -34.837 1.00 78.88 196 ALA A C 1
ATOM 1552 O O . ALA A 1 196 ? -17.332 19.573 -35.206 1.00 78.88 196 ALA A O 1
ATOM 1553 N N . ARG A 1 197 ? -18.702 21.019 -34.147 1.00 82.00 197 ARG A N 1
ATOM 1554 C CA . ARG A 1 197 ? -17.657 21.934 -33.684 1.00 82.00 197 ARG A CA 1
ATOM 1555 C C . ARG A 1 197 ? -16.753 21.268 -32.650 1.00 82.00 197 ARG A C 1
ATOM 1557 O O . ARG A 1 197 ? -15.537 21.334 -32.795 1.00 82.00 197 ARG A O 1
ATOM 1564 N N . PHE A 1 198 ? -17.333 20.578 -31.674 1.00 78.25 198 PHE A N 1
ATOM 1565 C CA . PHE A 1 198 ? -16.603 19.808 -30.673 1.00 78.25 198 PHE A CA 1
ATOM 1566 C C . PHE A 1 198 ? -15.679 18.777 -31.318 1.00 78.25 198 PHE A C 1
ATOM 1568 O O . PHE A 1 198 ? -14.484 18.780 -31.041 1.00 78.25 198 PHE A O 1
ATOM 1575 N N . HIS A 1 199 ? -16.177 17.965 -32.252 1.00 74.62 199 HIS A N 1
ATOM 1576 C CA . HIS A 1 199 ? -15.342 17.008 -32.979 1.00 74.62 199 HIS A CA 1
ATOM 1577 C C . H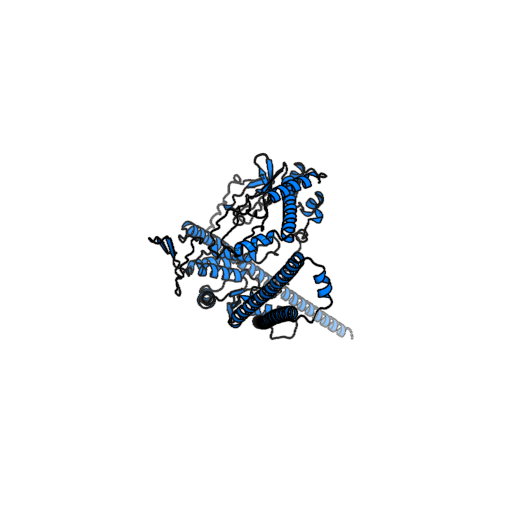IS A 1 199 ? -14.218 17.686 -33.771 1.00 74.62 199 HIS A C 1
ATOM 1579 O O . HIS A 1 199 ? -13.108 17.161 -33.831 1.00 74.62 199 HIS A O 1
ATOM 1585 N N . GLN A 1 200 ? -14.476 18.856 -34.364 1.00 76.88 200 GLN A N 1
ATOM 1586 C CA . GLN A 1 200 ? -13.469 19.611 -35.108 1.00 76.88 200 GLN A CA 1
ATOM 1587 C C . GLN A 1 200 ? -12.374 20.188 -34.197 1.00 76.88 200 GLN A C 1
ATOM 1589 O O . GLN A 1 200 ? -11.199 20.148 -34.557 1.00 76.88 200 GLN A O 1
ATOM 1594 N N . GLU A 1 201 ? -12.744 20.729 -33.039 1.00 76.38 201 GLU A N 1
ATOM 1595 C CA . GLU A 1 201 ? -11.808 21.257 -32.041 1.00 76.38 201 GLU A CA 1
ATOM 1596 C C . GLU A 1 201 ? -10.998 20.129 -31.396 1.00 76.38 201 GLU A C 1
ATOM 1598 O O . GLU A 1 201 ? -9.785 20.248 -31.224 1.00 76.38 201 GLU A O 1
ATOM 1603 N N . LEU A 1 202 ? -11.644 18.997 -31.118 1.00 68.44 202 LEU A N 1
ATOM 1604 C CA . LEU A 1 202 ? -10.998 17.804 -30.592 1.00 68.44 202 LEU A CA 1
ATOM 1605 C C . LEU A 1 202 ? -9.964 17.258 -31.585 1.00 68.44 202 LEU A C 1
ATOM 1607 O O . LEU A 1 202 ? -8.825 17.000 -31.201 1.00 68.44 202 LEU A O 1
ATOM 1611 N N . ALA A 1 203 ? -10.330 17.159 -32.868 1.00 65.38 203 ALA A N 1
ATOM 1612 C CA . ALA A 1 203 ? -9.438 16.704 -33.935 1.00 65.38 203 ALA A CA 1
ATOM 1613 C C . ALA A 1 203 ? -8.208 17.596 -34.122 1.00 65.38 203 ALA A C 1
ATOM 1615 O O . ALA A 1 203 ? -7.148 17.127 -34.522 1.00 65.38 203 ALA A O 1
ATOM 1616 N N . ARG A 1 204 ? -8.336 18.886 -33.806 1.00 72.38 204 ARG A N 1
ATOM 1617 C CA . ARG A 1 204 ? -7.234 19.854 -33.851 1.00 72.38 204 ARG A CA 1
ATOM 1618 C C . ARG A 1 204 ? -6.426 19.910 -32.555 1.00 72.38 204 ARG A C 1
ATOM 1620 O O . ARG A 1 204 ? -5.450 20.648 -32.499 1.00 72.38 204 ARG A O 1
ATOM 1627 N N . GLY A 1 205 ? -6.842 19.187 -31.512 1.00 66.50 205 GLY A N 1
ATOM 1628 C CA . GLY A 1 205 ? -6.276 19.311 -30.169 1.00 66.50 205 GLY A CA 1
ATOM 1629 C C . GLY A 1 205 ? -6.524 20.678 -29.521 1.00 66.50 205 GLY A C 1
ATOM 1630 O O . GLY A 1 205 ? -5.860 21.011 -28.548 1.00 66.50 205 GLY A O 1
ATOM 1631 N N . THR A 1 206 ? -7.455 21.476 -30.053 1.00 77.88 206 THR A N 1
ATOM 1632 C CA . THR A 1 206 ? -7.772 22.824 -29.558 1.00 77.88 206 THR A CA 1
ATOM 1633 C C . THR A 1 206 ? -8.963 22.837 -28.607 1.00 77.88 206 THR A C 1
ATOM 1635 O O . THR A 1 206 ? -9.310 23.892 -28.089 1.00 77.88 206 THR A O 1
ATOM 1638 N N . TRP A 1 207 ? -9.633 21.698 -28.409 1.00 80.06 207 TRP A N 1
ATOM 1639 C CA . TRP A 1 207 ? -10.761 21.623 -27.488 1.00 80.06 207 TRP A CA 1
ATOM 1640 C C . TRP A 1 207 ? -10.291 21.739 -26.037 1.00 80.06 207 TRP A C 1
ATOM 1642 O O . TRP A 1 207 ? -9.446 20.969 -25.580 1.00 80.06 207 TRP A O 1
ATOM 1652 N N . ASN A 1 208 ? -10.876 22.688 -25.309 1.00 77.62 208 ASN A N 1
ATOM 1653 C CA . ASN A 1 208 ? -10.540 22.979 -23.925 1.00 77.62 208 ASN A CA 1
ATOM 1654 C C . ASN A 1 208 ? -11.746 22.687 -23.018 1.00 77.62 208 ASN A C 1
ATOM 1656 O O . ASN A 1 208 ? -12.776 23.361 -23.085 1.00 77.62 208 ASN A O 1
ATOM 1660 N N . PHE A 1 209 ? -11.607 21.691 -22.137 1.00 74.62 209 PHE A N 1
ATOM 1661 C CA . PHE A 1 209 ? -12.671 21.290 -21.212 1.00 74.62 209 PHE A CA 1
ATOM 1662 C C . PHE A 1 209 ? -13.106 22.426 -20.276 1.00 74.62 209 PHE A C 1
ATOM 1664 O O . PHE A 1 209 ? -14.293 22.575 -20.003 1.00 74.62 209 PHE A O 1
ATOM 1671 N N . ARG A 1 210 ? -12.173 23.270 -19.821 1.00 75.19 210 ARG A N 1
ATOM 1672 C CA . ARG A 1 210 ? -12.463 24.417 -18.948 1.00 75.19 210 ARG A CA 1
ATOM 1673 C C . ARG A 1 210 ? -13.261 25.488 -19.678 1.00 75.19 210 ARG A C 1
ATOM 1675 O O . ARG A 1 210 ? -14.218 26.009 -19.111 1.00 75.19 210 ARG A O 1
ATOM 1682 N N . GLU A 1 211 ? -12.894 25.804 -20.917 1.00 80.69 211 GLU A N 1
ATOM 1683 C CA . GLU A 1 211 ? -13.669 26.742 -21.735 1.00 80.69 211 GLU A CA 1
ATOM 1684 C C . GLU A 1 211 ? -15.069 26.192 -21.992 1.00 80.69 211 GLU A C 1
ATOM 1686 O O . GLU A 1 211 ? -16.049 26.904 -21.795 1.00 80.69 211 GLU A O 1
ATOM 1691 N N . TRP A 1 212 ? -15.189 24.903 -22.315 1.00 80.62 212 TRP A N 1
ATOM 1692 C CA . TRP A 1 212 ? -16.489 24.260 -22.477 1.00 80.62 212 TRP A CA 1
ATOM 1693 C C . TRP A 1 212 ? -17.326 24.300 -21.186 1.00 80.62 212 TRP A C 1
ATOM 1695 O O . TRP A 1 212 ? -18.480 24.730 -21.220 1.00 80.62 212 TRP A O 1
ATOM 1705 N N . MET A 1 213 ? -16.740 23.976 -20.028 1.00 73.00 213 MET A N 1
ATOM 1706 C CA . MET A 1 213 ? -17.390 24.106 -18.716 1.00 73.00 213 MET A CA 1
ATOM 1707 C C . MET A 1 213 ? -17.820 25.552 -18.441 1.00 73.00 213 MET A C 1
ATOM 1709 O O . MET A 1 213 ? -18.891 25.777 -17.877 1.00 73.00 213 MET A O 1
ATOM 1713 N N . ALA A 1 214 ? -17.045 26.541 -18.892 1.00 77.81 214 ALA A N 1
ATOM 1714 C CA . ALA A 1 214 ? -17.437 27.944 -18.833 1.00 77.81 214 ALA A CA 1
ATOM 1715 C C . ALA A 1 214 ? -18.627 28.264 -19.742 1.00 77.81 214 ALA A C 1
ATOM 1717 O O . ALA A 1 214 ? -19.544 28.959 -19.305 1.00 77.81 214 ALA A O 1
ATOM 1718 N N . THR A 1 215 ? -18.673 27.712 -20.959 1.00 73.44 215 THR A N 1
ATOM 1719 C CA . THR A 1 215 ? -19.806 27.923 -21.877 1.00 73.44 215 THR A CA 1
ATOM 1720 C C . THR A 1 215 ? -21.122 27.346 -21.364 1.00 73.44 215 THR A C 1
ATOM 1722 O O . THR A 1 215 ? -22.181 27.877 -21.690 1.00 73.44 215 THR A O 1
ATOM 1725 N N . ILE A 1 216 ? -21.072 26.312 -20.518 1.00 68.12 216 ILE A N 1
ATOM 1726 C CA . ILE A 1 216 ? -22.260 25.755 -19.854 1.00 68.12 216 ILE A CA 1
ATOM 1727 C C . ILE A 1 216 ? -22.492 26.335 -18.447 1.00 68.12 216 ILE A C 1
ATOM 1729 O O . ILE A 1 216 ? -23.352 25.844 -17.723 1.00 68.12 216 ILE A O 1
ATOM 1733 N N . GLY A 1 217 ? -21.742 27.372 -18.049 1.00 70.31 217 GLY A N 1
ATOM 1734 C CA . GLY A 1 217 ? -21.923 28.080 -16.777 1.00 70.31 217 GLY A CA 1
ATOM 1735 C C . GLY A 1 217 ? -21.447 27.320 -15.533 1.00 70.31 217 GLY A C 1
ATOM 1736 O O . GLY A 1 217 ? -21.929 27.588 -14.438 1.00 70.31 217 GLY A O 1
ATOM 1737 N N . ARG A 1 218 ? -20.512 26.373 -15.677 1.00 69.19 218 ARG A N 1
ATOM 1738 C CA . ARG A 1 218 ? -20.057 25.461 -14.608 1.00 69.19 218 ARG A CA 1
ATOM 1739 C C . ARG A 1 218 ? -18.573 25.589 -14.255 1.00 69.19 218 ARG A C 1
ATOM 1741 O O . ARG A 1 218 ? -17.963 24.631 -13.789 1.00 69.19 218 ARG A O 1
ATOM 1748 N N . THR A 1 219 ? -17.970 26.764 -14.425 1.00 76.81 219 THR A N 1
ATOM 1749 C CA . THR A 1 219 ? -16.562 26.995 -14.038 1.00 76.81 219 THR A CA 1
ATOM 1750 C C . THR A 1 219 ? -16.282 26.726 -12.560 1.00 76.81 219 THR A C 1
ATOM 1752 O O . THR A 1 219 ? -15.205 26.240 -12.235 1.00 76.81 219 THR A O 1
ATOM 1755 N N . ALA A 1 220 ? -17.251 26.982 -11.674 1.00 68.88 220 ALA A N 1
ATOM 1756 C CA . ALA A 1 220 ? -17.140 26.719 -10.236 1.00 68.88 220 ALA A CA 1
ATOM 1757 C C . ALA A 1 220 ? -17.040 25.222 -9.886 1.00 68.88 220 ALA A C 1
ATOM 1759 O O . ALA A 1 220 ? -16.702 24.878 -8.756 1.00 68.88 220 ALA A O 1
ATOM 1760 N N . ASN A 1 221 ? -17.320 24.339 -10.851 1.00 63.09 221 ASN A N 1
ATOM 1761 C CA . ASN A 1 221 ? -17.308 22.890 -10.663 1.00 63.09 221 ASN A CA 1
ATOM 1762 C C . ASN A 1 221 ? -15.987 22.254 -11.129 1.00 63.09 221 ASN A C 1
ATOM 1764 O O . ASN A 1 221 ? -15.839 21.038 -11.019 1.00 63.09 221 ASN A O 1
ATOM 1768 N N . LEU A 1 222 ? -15.052 23.053 -11.657 1.00 60.88 222 LEU A N 1
ATOM 1769 C CA . LEU A 1 222 ? -13.692 22.616 -11.969 1.00 60.88 222 LEU A CA 1
ATOM 1770 C C . LEU A 1 222 ? -12.912 22.440 -10.663 1.00 60.88 222 LEU A C 1
ATOM 1772 O O . LEU A 1 222 ? -12.895 23.339 -9.822 1.00 60.88 222 LEU A O 1
ATOM 1776 N N . ARG A 1 223 ? -12.260 21.293 -10.491 1.00 58.88 223 ARG A N 1
ATOM 1777 C CA . ARG A 1 223 ? -11.339 21.052 -9.376 1.00 58.88 223 ARG A CA 1
ATOM 1778 C C . ARG A 1 223 ? -9.961 21.645 -9.674 1.00 58.88 223 ARG A C 1
ATOM 1780 O O . ARG A 1 223 ? -9.645 21.980 -10.814 1.00 58.88 223 ARG A O 1
ATOM 1787 N N . GLU A 1 224 ? -9.118 21.745 -8.649 1.00 42.47 224 GLU A N 1
ATOM 1788 C CA . GLU A 1 224 ? -7.719 22.179 -8.788 1.00 42.47 224 GLU A CA 1
ATOM 1789 C C . GLU A 1 224 ? -6.916 21.233 -9.706 1.00 42.47 224 GLU A C 1
ATOM 1791 O O . GLU A 1 224 ? -6.099 21.682 -10.503 1.00 42.47 224 GLU A O 1
ATOM 1796 N N . GLU A 1 225 ? -7.246 19.938 -9.712 1.00 39.69 225 GLU A N 1
ATOM 1797 C CA . GLU A 1 225 ? -6.696 18.947 -10.652 1.00 39.69 225 GLU A CA 1
ATOM 1798 C C . GLU A 1 225 ? -7.127 19.156 -12.121 1.00 39.69 225 GLU A C 1
ATOM 1800 O O . GLU A 1 225 ? -6.411 18.747 -13.034 1.00 39.69 225 GLU A O 1
ATOM 1805 N N . ASP A 1 226 ? -8.237 19.863 -12.368 1.00 43.09 226 ASP A N 1
ATOM 1806 C CA . ASP A 1 226 ? -8.700 20.261 -13.708 1.00 43.09 226 ASP A CA 1
ATOM 1807 C C . ASP A 1 226 ? -8.047 21.591 -14.169 1.00 43.09 226 ASP A C 1
ATOM 1809 O O . ASP A 1 226 ? -8.479 22.220 -15.146 1.00 43.09 226 ASP A O 1
ATOM 1813 N N . ALA A 1 227 ? -7.044 22.088 -13.425 1.00 42.62 227 ALA A N 1
ATOM 1814 C CA . ALA A 1 227 ? -6.388 23.380 -13.633 1.00 42.62 227 ALA A CA 1
ATOM 1815 C C . ALA A 1 227 ? -4.982 23.334 -14.224 1.00 42.62 227 ALA A C 1
ATOM 1817 O O . ALA A 1 227 ? -4.430 24.403 -14.475 1.00 42.62 227 ALA A O 1
ATOM 1818 N N . VAL A 1 228 ? -4.416 22.156 -14.488 1.00 36.28 228 VAL A N 1
ATOM 1819 C CA . VAL A 1 228 ? -3.040 22.059 -14.986 1.00 36.28 228 VAL A CA 1
ATOM 1820 C C . VAL A 1 228 ? -3.040 22.077 -16.521 1.00 36.28 228 VAL A C 1
ATOM 1822 O O . VAL A 1 228 ? -3.552 21.138 -17.137 1.00 36.28 228 VAL A O 1
ATOM 1825 N N . PRO A 1 229 ? -2.494 23.123 -17.174 1.00 36.91 229 PRO A N 1
ATOM 1826 C CA . PRO A 1 229 ? -2.212 23.074 -18.601 1.00 36.91 229 PRO A CA 1
ATOM 1827 C C . PRO A 1 229 ? -1.212 21.948 -18.864 1.00 36.91 229 PRO A C 1
ATOM 1829 O O . PRO A 1 229 ? -0.278 21.746 -18.095 1.00 36.91 229 PRO A O 1
ATOM 1832 N N . TYR A 1 230 ? -1.389 21.233 -19.971 1.00 38.62 230 TYR A N 1
ATOM 1833 C CA . TYR A 1 230 ? -0.563 20.089 -20.371 1.00 38.62 230 TYR A CA 1
ATOM 1834 C C . TYR A 1 230 ? 0.919 20.437 -20.668 1.00 38.62 230 TYR A C 1
ATOM 1836 O O . TYR A 1 230 ? 1.687 19.569 -21.067 1.00 38.62 230 TYR A O 1
ATOM 1844 N N . GLU A 1 231 ? 1.365 21.673 -20.450 1.00 39.53 231 GLU A N 1
ATOM 1845 C CA . GLU A 1 231 ? 2.720 22.116 -20.775 1.00 39.53 231 GLU A CA 1
ATOM 1846 C C . GLU A 1 231 ? 3.317 22.920 -19.617 1.00 39.53 231 GLU A C 1
ATOM 1848 O O . GLU A 1 231 ? 3.071 24.112 -19.492 1.00 39.53 231 GLU A O 1
ATOM 1853 N N . ASP A 1 232 ? 4.048 22.242 -18.729 1.00 32.28 232 ASP A N 1
ATOM 1854 C CA . ASP A 1 232 ? 5.399 22.657 -18.334 1.00 32.28 232 ASP A CA 1
ATOM 1855 C C . ASP A 1 232 ? 6.055 21.583 -17.454 1.00 32.28 232 ASP A C 1
ATOM 1857 O O . ASP A 1 232 ? 5.480 21.066 -16.495 1.00 32.28 232 ASP A O 1
ATOM 1861 N N . GLY A 1 233 ? 7.273 21.193 -17.833 1.00 41.97 233 GLY A N 1
ATOM 1862 C CA . GLY A 1 233 ? 8.035 20.119 -17.205 1.00 41.97 233 GLY A CA 1
ATOM 1863 C C . GLY A 1 233 ? 8.369 20.414 -15.745 1.00 41.97 233 GLY A C 1
ATOM 1864 O O . GLY A 1 233 ? 9.305 21.152 -15.448 1.00 41.97 233 GLY A O 1
ATOM 1865 N N . VAL A 1 234 ? 7.652 19.770 -14.827 1.00 31.73 234 VAL A N 1
ATOM 1866 C CA . VAL A 1 234 ? 8.023 19.734 -13.411 1.00 31.73 234 VAL A CA 1
ATOM 1867 C C . VAL A 1 234 ? 9.263 18.850 -13.258 1.00 31.73 234 VAL A C 1
ATOM 1869 O O . VAL A 1 234 ? 9.231 17.642 -13.502 1.00 31.73 234 VAL A O 1
ATOM 1872 N N . LEU A 1 235 ? 10.378 19.469 -12.868 1.00 37.12 235 LEU A N 1
ATOM 1873 C CA . LEU A 1 235 ? 11.625 18.793 -12.524 1.00 37.12 235 LEU A CA 1
ATOM 1874 C C . LEU A 1 235 ? 11.383 17.832 -11.347 1.00 37.12 235 LEU A C 1
ATOM 1876 O O . LEU A 1 235 ? 11.168 18.249 -10.214 1.00 37.12 235 LEU A O 1
ATOM 1880 N N . LEU A 1 236 ? 11.456 16.530 -11.629 1.00 43.28 236 LEU A N 1
ATOM 1881 C CA . LEU A 1 236 ? 11.237 15.393 -10.719 1.00 43.28 236 LEU A CA 1
ATOM 1882 C C . LEU A 1 236 ? 12.277 15.242 -9.575 1.00 43.28 236 LEU A C 1
ATOM 1884 O O . LEU A 1 236 ? 12.409 14.161 -9.005 1.00 43.28 236 LEU A O 1
ATOM 1888 N N . GLY A 1 237 ? 13.032 16.292 -9.240 1.00 39.09 237 GLY A N 1
ATOM 1889 C CA . GLY A 1 237 ? 14.156 16.231 -8.296 1.00 39.09 237 GLY A CA 1
ATOM 1890 C C . GLY A 1 237 ? 13.760 15.981 -6.836 1.00 39.09 237 GLY A C 1
ATOM 1891 O O . GLY A 1 237 ? 14.430 15.202 -6.163 1.00 39.09 237 GLY A O 1
ATOM 1892 N N . ASP A 1 238 ? 12.650 16.562 -6.369 1.00 40.94 238 ASP A N 1
ATOM 1893 C CA . ASP A 1 238 ? 12.328 16.611 -4.929 1.00 40.94 238 ASP A CA 1
ATOM 1894 C C . ASP A 1 238 ? 11.305 15.562 -4.454 1.00 40.94 238 ASP A C 1
ATOM 1896 O O . ASP A 1 238 ? 11.239 15.240 -3.267 1.00 40.94 238 ASP A O 1
ATOM 1900 N N . PHE A 1 239 ? 10.537 14.951 -5.361 1.00 44.44 239 PHE A N 1
ATOM 1901 C CA . PHE A 1 239 ? 9.496 13.977 -4.990 1.00 44.44 239 PHE A CA 1
ATOM 1902 C C . PHE A 1 239 ? 10.048 12.616 -4.553 1.00 44.44 239 PHE A C 1
ATOM 1904 O O . PHE A 1 239 ? 9.388 11.858 -3.843 1.00 44.44 239 PHE A O 1
ATOM 1911 N N . GLY A 1 240 ? 11.272 12.290 -4.968 1.00 46.72 240 GLY A N 1
ATOM 1912 C CA . GLY A 1 240 ? 11.846 10.968 -4.764 1.00 46.72 240 GLY A CA 1
ATOM 1913 C C . GLY A 1 240 ? 12.229 10.650 -3.323 1.00 46.72 240 GLY A C 1
ATOM 1914 O O . GLY A 1 240 ? 12.559 9.500 -3.078 1.00 46.72 240 GLY A O 1
ATOM 1915 N N . MET A 1 241 ? 12.215 11.610 -2.387 1.00 47.97 241 MET A N 1
ATOM 1916 C CA . MET A 1 241 ? 12.792 11.427 -1.045 1.00 47.97 241 MET A CA 1
ATOM 1917 C C . MET A 1 241 ? 11.787 11.582 0.106 1.00 47.97 241 MET A C 1
ATOM 1919 O O . MET A 1 241 ? 11.850 10.803 1.061 1.00 47.97 241 MET A O 1
ATOM 1923 N N . SER A 1 242 ? 10.812 12.498 0.009 1.00 47.34 242 SER A N 1
ATOM 1924 C CA . SER A 1 242 ? 9.735 12.604 1.012 1.00 47.34 242 SER A CA 1
ATOM 1925 C C . SER A 1 242 ? 8.868 11.340 1.039 1.00 47.34 242 SER A C 1
ATOM 1927 O O . SER A 1 242 ? 8.562 10.820 2.110 1.00 47.34 242 SER A O 1
ATOM 1929 N N . MET A 1 243 ? 8.613 10.748 -0.134 1.00 47.62 243 MET A N 1
ATOM 1930 C CA . MET A 1 243 ? 7.802 9.537 -0.287 1.00 47.62 243 MET A CA 1
ATOM 1931 C C . MET A 1 243 ? 8.369 8.327 0.483 1.00 47.62 243 MET A C 1
ATOM 1933 O O . MET A 1 243 ? 7.611 7.517 1.006 1.00 47.62 243 MET A O 1
ATOM 1937 N N . TRP A 1 244 ? 9.693 8.216 0.641 1.00 51.97 244 TRP A N 1
ATOM 1938 C CA . TRP A 1 244 ? 10.325 7.137 1.423 1.00 51.97 244 TRP A CA 1
ATOM 1939 C C . TRP A 1 244 ? 10.154 7.316 2.922 1.00 51.97 244 TRP A C 1
ATOM 1941 O O . TRP A 1 244 ? 9.964 6.353 3.667 1.00 51.97 244 TRP A O 1
ATOM 1951 N N . ILE A 1 245 ? 10.242 8.567 3.365 1.00 51.97 245 ILE A N 1
ATOM 1952 C CA . ILE A 1 245 ? 10.064 8.938 4.761 1.00 51.97 245 ILE A CA 1
ATOM 1953 C C . ILE A 1 245 ? 8.603 8.747 5.166 1.00 51.97 245 ILE A C 1
ATOM 1955 O O . ILE A 1 245 ? 8.387 8.298 6.293 1.00 51.97 245 ILE A O 1
ATOM 1959 N N . ASP A 1 246 ? 7.659 9.011 4.256 1.00 50.84 246 ASP A N 1
ATOM 1960 C CA . ASP A 1 246 ? 6.214 8.932 4.483 1.00 50.84 246 ASP A CA 1
ATOM 1961 C C . ASP A 1 246 ? 5.638 7.511 4.326 1.00 50.84 246 ASP A C 1
ATOM 1963 O O . ASP A 1 246 ? 4.822 7.099 5.151 1.00 50.84 246 ASP A O 1
ATOM 1967 N N . ILE A 1 247 ? 6.133 6.682 3.394 1.00 50.88 247 ILE A N 1
ATOM 1968 C CA . ILE A 1 247 ? 5.747 5.254 3.311 1.00 50.88 247 ILE A CA 1
ATOM 1969 C C . ILE A 1 247 ? 6.199 4.485 4.566 1.00 50.88 247 ILE A C 1
ATOM 1971 O O . ILE A 1 247 ? 5.472 3.630 5.078 1.00 50.88 247 ILE A O 1
ATOM 1975 N N . ALA A 1 248 ? 7.351 4.841 5.142 1.00 47.56 248 ALA A N 1
ATOM 1976 C CA . ALA A 1 248 ? 7.794 4.305 6.430 1.00 47.56 248 ALA A CA 1
ATOM 1977 C C . ALA A 1 248 ? 6.988 4.837 7.639 1.00 47.56 248 ALA A C 1
ATOM 1979 O O . ALA A 1 248 ? 7.197 4.367 8.760 1.00 47.56 248 ALA A O 1
ATOM 1980 N N . ARG A 1 249 ? 6.097 5.823 7.464 1.00 49.31 249 ARG A N 1
ATOM 1981 C CA . ARG A 1 249 ? 5.609 6.656 8.572 1.00 49.31 249 ARG A CA 1
ATOM 1982 C C . ARG A 1 249 ? 4.358 6.154 9.285 1.00 49.31 249 ARG A C 1
ATOM 1984 O O . ARG A 1 249 ? 4.252 6.442 10.469 1.00 49.31 249 ARG A O 1
ATOM 1991 N N . GLU A 1 250 ? 3.459 5.387 8.659 1.00 54.59 250 GLU A N 1
ATOM 1992 C CA . GLU A 1 250 ? 2.185 5.068 9.347 1.00 54.59 250 GLU A CA 1
ATOM 1993 C C . GLU A 1 250 ? 1.663 3.627 9.275 1.00 54.59 250 GLU A C 1
ATOM 1995 O O . GLU A 1 250 ? 1.160 3.129 10.286 1.00 54.59 250 GLU A O 1
ATOM 2000 N N . LYS A 1 251 ? 1.780 2.921 8.141 1.00 53.56 251 LYS A N 1
ATOM 2001 C CA . LYS A 1 251 ? 1.207 1.562 8.009 1.00 53.56 251 LYS A CA 1
ATOM 2002 C C . LYS A 1 251 ? 2.215 0.483 7.620 1.00 53.56 251 LYS A C 1
ATOM 2004 O O . LYS A 1 251 ? 2.185 -0.590 8.216 1.00 53.56 251 LYS A O 1
ATOM 2009 N N . ALA A 1 252 ? 3.147 0.762 6.706 1.00 52.91 252 ALA A N 1
ATOM 2010 C CA . ALA A 1 252 ? 4.103 -0.250 6.241 1.00 52.91 252 ALA A CA 1
ATOM 2011 C C . ALA A 1 252 ? 5.163 -0.612 7.299 1.00 52.91 252 ALA A C 1
ATOM 2013 O O . ALA A 1 252 ? 5.530 -1.776 7.441 1.00 52.91 252 ALA A O 1
ATOM 2014 N N . SER A 1 253 ? 5.608 0.350 8.116 1.00 56.28 253 SER A N 1
ATOM 2015 C CA . SER A 1 253 ? 6.590 0.097 9.186 1.00 56.28 253 SER A CA 1
ATOM 2016 C C . SER A 1 253 ? 6.065 -0.794 10.309 1.00 56.28 253 SER A C 1
ATOM 2018 O O . SER A 1 253 ? 6.855 -1.333 11.080 1.00 56.28 253 SER A O 1
ATOM 2020 N N . ARG A 1 254 ? 4.744 -0.995 10.394 1.00 63.22 254 ARG A N 1
ATOM 2021 C CA . ARG A 1 254 ? 4.167 -1.937 11.350 1.00 63.22 254 ARG A CA 1
ATOM 2022 C C . ARG A 1 254 ? 4.367 -3.379 10.905 1.00 63.22 254 ARG A C 1
ATOM 2024 O O . ARG A 1 254 ? 4.387 -4.245 11.767 1.00 63.22 254 ARG A O 1
ATOM 2031 N N . THR A 1 255 ? 4.504 -3.671 9.617 1.00 79.94 255 THR A N 1
ATOM 2032 C CA . THR A 1 255 ? 4.530 -5.056 9.121 1.00 79.94 255 THR A CA 1
ATOM 2033 C C . THR A 1 255 ? 5.876 -5.466 8.534 1.00 79.94 255 THR A C 1
ATOM 2035 O O . THR A 1 255 ? 6.224 -6.635 8.661 1.00 79.94 255 THR A O 1
ATOM 2038 N N . VAL A 1 256 ? 6.658 -4.539 7.970 1.00 89.69 256 VAL A N 1
ATOM 2039 C CA . VAL A 1 256 ? 7.933 -4.802 7.267 1.00 89.69 256 VAL A CA 1
ATOM 2040 C C . VAL A 1 256 ? 9.100 -5.098 8.209 1.00 89.69 256 VAL A C 1
ATOM 2042 O O . VAL A 1 256 ? 9.553 -4.205 8.924 1.00 89.69 256 VAL A O 1
ATOM 2045 N N . SER A 1 257 ? 9.640 -6.319 8.163 1.00 92.62 257 SER A N 1
ATOM 2046 C CA . SER A 1 257 ? 10.788 -6.748 8.981 1.00 92.62 257 SER A CA 1
ATOM 2047 C C . SER A 1 257 ? 12.098 -6.818 8.208 1.00 92.62 257 SER A C 1
ATOM 2049 O O . SER A 1 257 ? 13.163 -6.778 8.816 1.00 92.62 257 SER A O 1
ATOM 2051 N N . VAL A 1 258 ? 12.050 -6.904 6.882 1.00 95.88 258 VAL A N 1
ATOM 2052 C CA . VAL A 1 258 ? 13.246 -7.082 6.056 1.00 95.88 258 VAL A CA 1
ATOM 2053 C C . VAL A 1 258 ? 13.271 -6.014 4.978 1.00 95.88 258 VAL A C 1
ATOM 2055 O O . VAL A 1 258 ? 12.356 -5.922 4.163 1.00 95.88 258 VAL A O 1
ATOM 2058 N N . PHE A 1 259 ? 14.334 -5.225 4.939 1.00 96.62 259 PHE A N 1
ATOM 2059 C CA . PHE A 1 259 ? 14.547 -4.196 3.929 1.00 96.62 259 PHE A CA 1
ATOM 2060 C C . PHE A 1 259 ? 15.549 -4.707 2.902 1.00 96.62 259 PHE A C 1
ATOM 2062 O O . PHE A 1 259 ? 16.648 -5.111 3.266 1.00 96.62 259 PHE A O 1
ATOM 2069 N N . VAL A 1 260 ? 15.183 -4.698 1.622 1.00 97.50 260 VAL A N 1
ATOM 2070 C CA . VAL A 1 260 ? 16.046 -5.178 0.537 1.00 97.50 260 VAL A CA 1
ATOM 2071 C C . VAL A 1 260 ? 16.432 -4.012 -0.361 1.00 97.50 260 VAL A C 1
ATOM 2073 O O . VAL A 1 260 ? 15.607 -3.504 -1.125 1.00 97.50 260 VAL A O 1
ATOM 2076 N N . CYS A 1 261 ? 17.695 -3.606 -0.275 1.00 97.44 261 CYS A N 1
ATOM 2077 C CA . CYS A 1 261 ? 18.271 -2.539 -1.079 1.00 97.44 261 CYS A CA 1
ATOM 2078 C C . CYS A 1 261 ? 18.828 -3.098 -2.393 1.00 97.44 261 CYS A C 1
ATOM 2080 O O . CYS A 1 261 ? 19.744 -3.924 -2.392 1.00 97.44 261 CYS A O 1
ATOM 2082 N N . LEU A 1 262 ? 18.293 -2.613 -3.517 1.00 97.81 262 LEU A N 1
ATOM 2083 C CA . LEU A 1 262 ? 18.719 -3.004 -4.866 1.00 97.81 262 LEU A CA 1
ATOM 2084 C C . LEU A 1 262 ? 19.676 -1.995 -5.527 1.00 97.81 262 LEU A C 1
ATOM 2086 O O . LEU A 1 262 ? 19.945 -2.086 -6.725 1.00 97.81 262 LEU A O 1
ATOM 2090 N N . MET A 1 263 ? 20.127 -0.981 -4.787 1.00 97.19 263 MET A N 1
ATOM 2091 C CA . MET A 1 263 ? 20.974 0.095 -5.312 1.00 97.19 263 MET A CA 1
ATOM 2092 C C . MET A 1 263 ? 22.451 -0.256 -5.205 1.00 97.19 263 MET A C 1
ATOM 2094 O O . MET A 1 263 ? 22.868 -0.968 -4.293 1.00 97.19 263 MET A O 1
ATOM 2098 N N . GLU A 1 264 ? 23.250 0.276 -6.127 1.00 96.81 264 GLU A N 1
ATOM 2099 C CA . GLU A 1 264 ? 24.702 0.176 -6.016 1.00 96.81 264 GLU A CA 1
ATOM 2100 C C . GLU A 1 264 ? 25.198 0.979 -4.802 1.00 96.81 264 GLU A C 1
ATOM 2102 O O . GLU A 1 264 ? 24.603 2.009 -4.470 1.00 96.81 264 GLU A O 1
ATOM 2107 N N . PRO A 1 265 ? 26.292 0.562 -4.136 1.00 95.94 265 PRO A N 1
ATOM 2108 C CA . PRO A 1 265 ? 26.774 1.241 -2.933 1.00 95.94 265 PRO A CA 1
ATOM 2109 C C . PRO A 1 265 ? 27.071 2.731 -3.142 1.00 95.94 265 PRO A C 1
ATOM 2111 O O . PRO A 1 265 ? 26.862 3.531 -2.237 1.00 95.94 265 PRO A O 1
ATOM 2114 N N . GLU A 1 266 ? 27.548 3.116 -4.327 1.00 95.31 266 GLU A N 1
ATOM 2115 C CA . GLU A 1 266 ? 27.830 4.514 -4.675 1.00 95.31 266 GLU A CA 1
ATOM 2116 C C . GLU A 1 266 ? 26.550 5.333 -4.868 1.00 95.31 266 GLU A C 1
ATOM 2118 O O . GLU A 1 266 ? 26.460 6.464 -4.392 1.00 95.31 266 GLU A O 1
ATOM 2123 N N . GLU A 1 267 ? 25.536 4.750 -5.514 1.00 94.56 267 GLU A N 1
ATOM 2124 C CA . GLU A 1 267 ? 24.226 5.379 -5.690 1.00 94.56 267 GLU A CA 1
ATOM 2125 C C . GLU A 1 267 ? 23.526 5.553 -4.343 1.00 94.56 267 GLU A C 1
ATOM 2127 O O . GLU A 1 267 ? 22.990 6.628 -4.074 1.00 94.56 267 GLU A O 1
ATOM 2132 N N . LEU A 1 268 ? 23.585 4.527 -3.486 1.00 94.44 268 LEU A N 1
ATOM 2133 C CA . LEU A 1 268 ? 23.084 4.603 -2.123 1.00 94.44 268 LEU A CA 1
ATOM 2134 C C . LEU A 1 268 ? 23.796 5.734 -1.380 1.00 94.44 268 LEU A C 1
ATOM 2136 O O . LEU A 1 268 ? 23.125 6.675 -0.985 1.00 94.44 268 LEU A O 1
ATOM 2140 N N . LYS A 1 269 ? 25.134 5.730 -1.297 1.00 93.06 269 LYS A N 1
ATOM 2141 C CA . LYS A 1 269 ? 25.906 6.800 -0.635 1.00 93.06 269 LYS A CA 1
ATOM 2142 C C . LYS A 1 269 ? 25.593 8.192 -1.178 1.00 93.06 269 LYS A C 1
ATOM 2144 O O . LYS A 1 269 ? 25.496 9.138 -0.407 1.00 93.06 269 LYS A O 1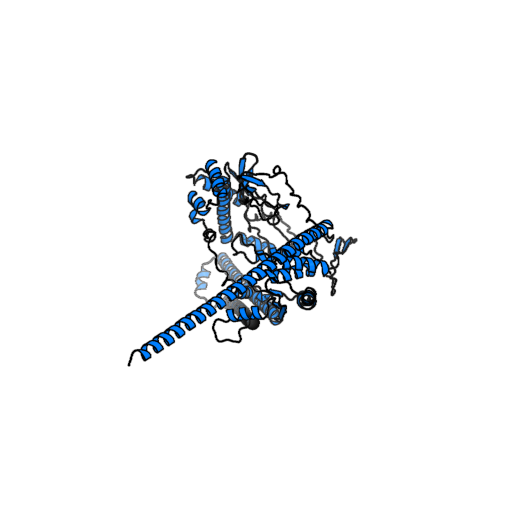
ATOM 2149 N N . SER A 1 270 ? 25.429 8.335 -2.494 1.00 91.81 270 SER A N 1
ATOM 2150 C CA . SER A 1 270 ? 25.042 9.606 -3.112 1.00 91.81 270 SER A CA 1
ATOM 2151 C C . SER A 1 270 ? 23.654 10.055 -2.655 1.00 91.81 270 SER A C 1
ATOM 2153 O O . SER A 1 270 ? 23.460 11.238 -2.379 1.00 91.81 270 SER A O 1
ATOM 2155 N N . MET A 1 271 ? 22.705 9.125 -2.535 1.00 89.94 271 MET A N 1
ATOM 2156 C CA . MET A 1 271 ? 21.392 9.406 -1.962 1.00 89.94 271 MET A CA 1
ATOM 2157 C C . MET A 1 271 ? 21.480 9.742 -0.474 1.00 89.94 271 MET A C 1
ATOM 2159 O O . MET A 1 271 ? 20.838 10.692 -0.046 1.00 89.94 271 MET A O 1
ATOM 2163 N N . GLU A 1 272 ? 22.286 9.024 0.305 1.00 91.44 272 GLU A N 1
ATOM 2164 C CA . GLU A 1 272 ? 22.483 9.300 1.732 1.00 91.44 272 GLU A CA 1
ATOM 2165 C C . GLU A 1 272 ? 23.094 10.692 1.957 1.00 91.44 272 GLU A C 1
ATOM 2167 O O . GLU A 1 272 ? 22.605 11.463 2.780 1.00 91.44 272 GLU A O 1
ATOM 2172 N N . ALA A 1 273 ? 24.083 11.067 1.142 1.00 90.06 273 ALA A N 1
ATOM 2173 C CA . ALA A 1 273 ? 24.692 12.394 1.161 1.00 90.06 273 ALA A CA 1
ATOM 2174 C C . ALA A 1 273 ? 23.706 13.504 0.764 1.00 90.06 273 ALA A C 1
ATOM 2176 O O . ALA A 1 273 ? 23.732 14.585 1.345 1.00 90.06 273 ALA A O 1
ATOM 2177 N N . ALA A 1 274 ? 22.815 13.243 -0.199 1.00 89.50 274 ALA A N 1
ATOM 2178 C CA . ALA A 1 274 ? 21.749 14.180 -0.551 1.00 89.50 274 ALA A CA 1
ATOM 2179 C C . ALA A 1 274 ? 20.704 14.318 0.576 1.00 89.50 274 ALA A C 1
ATOM 2181 O O . ALA A 1 274 ? 20.144 15.396 0.764 1.00 89.50 274 ALA A O 1
ATOM 2182 N N . ALA A 1 275 ? 20.466 13.246 1.341 1.00 86.00 275 ALA A N 1
ATOM 2183 C CA . ALA A 1 275 ? 19.486 13.201 2.427 1.00 86.00 275 ALA A CA 1
ATOM 2184 C C . ALA A 1 275 ? 19.953 13.902 3.704 1.00 86.00 275 ALA A C 1
ATOM 2186 O O . ALA A 1 275 ? 19.145 14.507 4.409 1.00 86.00 275 ALA A O 1
ATOM 2187 N N . GLY A 1 276 ? 21.245 13.774 4.023 1.00 81.56 276 GLY A N 1
ATOM 2188 C CA . GLY A 1 276 ? 21.833 14.241 5.280 1.00 81.56 276 GLY A CA 1
ATOM 2189 C C . GLY A 1 276 ? 21.796 15.761 5.470 1.00 81.56 276 GLY A C 1
ATOM 2190 O O . GLY A 1 276 ? 22.111 16.252 6.553 1.00 81.56 276 GLY A O 1
ATOM 2191 N N . GLY A 1 277 ? 21.392 16.519 4.443 1.00 77.44 277 GLY A N 1
ATOM 2192 C CA . GLY A 1 277 ? 21.542 17.969 4.408 1.00 77.44 277 GLY A CA 1
ATOM 2193 C C . GLY A 1 277 ? 23.022 18.365 4.465 1.00 77.44 277 GLY A C 1
ATOM 2194 O O . GLY A 1 277 ? 23.907 17.545 4.677 1.00 77.44 277 GLY A O 1
ATOM 2195 N N . SER A 1 278 ? 23.344 19.645 4.306 1.00 75.12 278 SER A N 1
ATOM 2196 C CA . SER A 1 278 ? 24.735 20.122 4.405 1.00 75.12 278 SER A CA 1
ATOM 2197 C C . SER A 1 278 ? 25.308 20.089 5.838 1.00 75.12 278 SER A C 1
ATOM 2199 O O . SER A 1 278 ? 26.273 20.796 6.131 1.00 75.12 278 SER A O 1
ATOM 2201 N N . GLY A 1 279 ? 24.673 19.360 6.760 1.00 73.75 279 GLY A N 1
ATOM 2202 C CA . GLY A 1 279 ? 25.123 19.210 8.137 1.00 73.75 279 GLY A CA 1
ATOM 2203 C C . GLY A 1 279 ? 26.328 18.281 8.200 1.00 73.75 279 GLY A C 1
ATOM 2204 O O . GLY A 1 279 ? 26.402 17.293 7.480 1.00 73.75 279 GLY A O 1
ATOM 2205 N N . THR A 1 280 ? 27.280 18.572 9.079 1.00 72.50 280 THR A N 1
ATOM 2206 C CA . THR A 1 280 ? 28.495 17.766 9.301 1.00 72.50 280 THR A CA 1
ATOM 2207 C C . THR A 1 280 ? 28.221 16.404 9.957 1.00 72.50 280 THR A C 1
ATOM 2209 O O . THR A 1 280 ? 29.114 15.842 10.586 1.00 72.50 280 THR A O 1
ATOM 2212 N N . ASP A 1 281 ? 26.992 15.897 9.880 1.00 71.25 281 ASP A N 1
ATOM 2213 C CA . ASP A 1 281 ? 26.582 14.654 10.520 1.00 71.25 281 ASP A CA 1
ATOM 2214 C C . ASP A 1 281 ? 26.954 13.478 9.610 1.00 71.25 281 ASP A C 1
ATOM 2216 O O . ASP A 1 281 ? 26.189 13.038 8.753 1.00 71.25 281 ASP A O 1
ATOM 2220 N N . THR A 1 282 ? 28.200 13.021 9.742 1.00 73.69 282 THR A N 1
ATOM 2221 C CA . THR A 1 282 ? 28.790 11.951 8.923 1.00 73.69 282 THR A CA 1
ATOM 2222 C C . THR A 1 282 ? 28.161 10.576 9.154 1.00 73.69 282 THR A C 1
ATOM 2224 O O . THR A 1 282 ? 28.483 9.640 8.426 1.00 73.69 282 THR A O 1
ATOM 2227 N N . ASP A 1 283 ? 27.262 10.453 10.134 1.00 81.81 283 ASP A N 1
ATOM 2228 C CA . ASP A 1 283 ? 26.685 9.182 10.581 1.00 81.81 283 ASP A CA 1
ATOM 2229 C C . ASP A 1 283 ? 25.275 8.925 10.015 1.00 81.81 283 ASP A C 1
ATOM 2231 O O . ASP A 1 283 ? 24.600 7.964 10.404 1.00 81.81 283 ASP A O 1
ATOM 2235 N N . TRP A 1 284 ? 24.802 9.762 9.084 1.00 86.44 284 TRP A N 1
ATOM 2236 C CA . TRP A 1 284 ? 23.518 9.530 8.431 1.00 86.44 284 TRP A CA 1
ATOM 2237 C C . TRP A 1 284 ? 23.594 8.288 7.534 1.00 86.44 284 TRP A C 1
ATOM 2239 O O . TRP A 1 284 ? 24.275 8.280 6.512 1.00 86.44 284 TRP A O 1
ATOM 2249 N N . SER A 1 285 ? 22.846 7.246 7.897 1.00 91.69 285 SER A N 1
ATOM 2250 C CA . SER A 1 285 ? 22.565 6.101 7.030 1.00 91.69 285 SER A CA 1
ATOM 2251 C C . SER A 1 285 ? 21.082 5.759 7.063 1.00 91.69 285 SER A C 1
ATOM 2253 O O . SER A 1 285 ? 20.408 5.930 8.089 1.00 91.69 285 SER A O 1
ATOM 2255 N N . TYR A 1 286 ? 20.552 5.247 5.953 1.00 90.81 286 TYR A N 1
ATOM 2256 C CA . TYR A 1 286 ? 19.135 4.883 5.884 1.00 90.81 286 TYR A CA 1
ATOM 2257 C C . TYR A 1 286 ? 18.788 3.781 6.905 1.00 90.81 286 TYR A C 1
ATOM 2259 O O . TYR A 1 286 ? 17.710 3.808 7.504 1.00 90.81 286 TYR A O 1
ATOM 2267 N N . GLU A 1 287 ? 19.716 2.851 7.166 1.00 93.56 287 GLU A N 1
ATOM 2268 C CA . GLU A 1 287 ? 19.552 1.816 8.191 1.00 93.56 287 GLU A CA 1
ATOM 2269 C C . GLU A 1 287 ? 19.422 2.425 9.589 1.00 93.56 287 GLU A C 1
ATOM 2271 O O . GLU A 1 287 ? 18.520 2.057 10.348 1.00 93.56 287 GLU A O 1
ATOM 2276 N N . SER A 1 288 ? 20.302 3.375 9.930 1.00 92.62 288 SER A N 1
ATOM 2277 C CA . SER A 1 288 ? 20.278 4.077 11.216 1.00 92.62 288 SER A CA 1
ATOM 2278 C C . SER A 1 288 ? 18.961 4.829 11.395 1.00 92.62 288 SER A C 1
ATOM 2280 O O . SER A 1 288 ? 18.329 4.746 12.453 1.00 92.62 288 SER A O 1
ATOM 2282 N N . GLN A 1 289 ? 18.474 5.477 10.334 1.00 90.50 289 GLN A N 1
ATOM 2283 C CA . GLN A 1 289 ? 17.185 6.164 10.341 1.00 90.50 289 GLN A CA 1
ATOM 2284 C C . GLN A 1 289 ? 16.010 5.201 10.544 1.00 90.50 289 GLN A C 1
ATOM 2286 O O . GLN A 1 289 ? 15.133 5.471 11.366 1.00 90.50 289 GLN A O 1
ATOM 2291 N N . ILE A 1 290 ? 15.993 4.056 9.855 1.00 91.06 290 ILE A N 1
ATOM 2292 C CA . ILE A 1 290 ? 14.949 3.034 10.027 1.00 91.06 290 ILE A CA 1
ATOM 2293 C C . ILE A 1 290 ? 14.972 2.478 11.452 1.00 91.06 290 ILE A C 1
ATOM 2295 O O . ILE A 1 290 ? 13.928 2.432 12.101 1.00 91.06 290 ILE A O 1
ATOM 2299 N N . ARG A 1 291 ? 16.148 2.122 11.983 1.00 92.69 291 ARG A N 1
ATOM 2300 C CA . ARG A 1 291 ? 16.289 1.632 13.365 1.00 92.69 291 ARG A CA 1
ATOM 2301 C C . ARG A 1 291 ? 15.865 2.685 14.389 1.00 92.69 291 ARG A C 1
ATOM 2303 O O . ARG A 1 291 ? 15.187 2.354 15.360 1.00 92.69 291 ARG A O 1
ATOM 2310 N N . THR A 1 292 ? 16.209 3.950 14.162 1.00 91.69 292 THR A N 1
ATOM 2311 C CA . THR A 1 292 ? 15.830 5.067 15.039 1.00 91.69 292 THR A CA 1
ATOM 2312 C C . THR A 1 292 ? 14.320 5.286 15.039 1.00 91.69 292 THR A C 1
ATOM 2314 O O . THR A 1 292 ? 13.714 5.358 16.112 1.00 91.69 292 THR A O 1
ATOM 2317 N N . LYS A 1 293 ? 13.692 5.325 13.857 1.00 89.19 293 LYS A N 1
ATOM 2318 C CA . LYS A 1 293 ? 12.232 5.429 13.712 1.00 89.19 293 LYS A CA 1
ATOM 2319 C C . LYS A 1 293 ? 11.517 4.237 14.334 1.00 89.19 293 LYS A C 1
ATOM 2321 O O . LYS A 1 293 ? 10.539 4.421 15.049 1.00 89.19 293 LYS A O 1
ATOM 2326 N N . TYR A 1 294 ? 12.035 3.032 14.130 1.00 89.81 294 TYR A N 1
ATOM 2327 C CA . TYR A 1 294 ? 11.501 1.828 14.748 1.00 89.81 294 TYR A CA 1
ATOM 2328 C C . TYR A 1 294 ? 11.574 1.876 16.275 1.00 89.81 294 TYR A C 1
ATOM 2330 O O . TYR A 1 294 ? 10.588 1.626 16.963 1.00 89.81 294 TYR A O 1
ATOM 2338 N N . GLY A 1 295 ? 12.721 2.285 16.823 1.00 91.12 295 GLY A N 1
ATOM 2339 C CA . GLY A 1 295 ? 12.878 2.499 18.258 1.00 91.12 295 GLY A CA 1
ATOM 2340 C C . GLY A 1 295 ? 11.919 3.564 18.799 1.00 91.12 295 GLY A C 1
ATOM 2341 O O . GLY A 1 295 ? 11.379 3.403 19.894 1.00 91.12 295 GLY A O 1
ATOM 2342 N N . ALA A 1 296 ? 11.667 4.633 18.038 1.00 90.44 296 ALA A N 1
ATOM 2343 C CA . ALA A 1 296 ? 10.673 5.646 18.385 1.00 90.44 296 ALA A CA 1
ATOM 2344 C C . ALA A 1 296 ? 9.246 5.074 18.395 1.00 90.44 296 ALA A C 1
ATOM 2346 O O . ALA A 1 296 ? 8.549 5.259 19.390 1.00 90.44 296 ALA A O 1
ATOM 2347 N N . LEU A 1 297 ? 8.860 4.305 17.373 1.00 87.69 297 LEU A N 1
ATOM 2348 C CA . LEU A 1 297 ? 7.560 3.632 17.294 1.00 87.69 297 LEU A CA 1
ATOM 2349 C C . LEU A 1 297 ? 7.348 2.661 18.466 1.00 87.69 297 LEU A C 1
ATOM 2351 O O . LEU A 1 297 ? 6.297 2.671 19.102 1.00 87.69 297 LEU A O 1
ATOM 2355 N N . CYS A 1 298 ? 8.361 1.866 18.816 1.00 89.94 298 CYS A N 1
ATOM 2356 C CA . CYS A 1 298 ? 8.309 0.978 19.979 1.00 89.94 298 CYS A CA 1
ATOM 2357 C C . CYS A 1 298 ? 8.126 1.753 21.296 1.00 89.94 298 CYS A C 1
ATOM 2359 O O . CYS A 1 298 ? 7.378 1.316 22.173 1.00 89.94 298 CYS A O 1
ATOM 2361 N N . ARG A 1 299 ? 8.782 2.914 21.451 1.00 93.06 299 ARG A N 1
ATOM 2362 C CA . ARG A 1 299 ? 8.586 3.790 22.620 1.00 93.06 299 ARG A CA 1
ATOM 2363 C C . ARG A 1 299 ? 7.180 4.383 22.658 1.00 93.06 299 ARG A C 1
ATOM 2365 O O . ARG A 1 299 ? 6.572 4.392 23.725 1.00 93.06 299 ARG A O 1
ATOM 2372 N N . GLU A 1 300 ? 6.667 4.837 21.520 1.00 89.62 300 GLU A N 1
ATOM 2373 C CA . GLU A 1 300 ? 5.318 5.393 21.401 1.00 89.62 300 GLU A CA 1
ATOM 2374 C C . GLU A 1 300 ? 4.255 4.347 21.743 1.00 89.62 300 GLU A C 1
ATOM 2376 O O . GLU A 1 300 ? 3.403 4.598 22.591 1.00 89.62 300 GLU A O 1
ATOM 2381 N N . LEU A 1 301 ? 4.358 3.136 21.189 1.00 87.50 301 LEU A N 1
ATOM 2382 C CA . LEU A 1 301 ? 3.428 2.043 21.484 1.00 87.50 301 LEU A CA 1
ATOM 2383 C C . LEU A 1 301 ? 3.502 1.579 22.936 1.00 87.50 301 LEU A C 1
ATOM 2385 O O . LEU A 1 301 ? 2.476 1.253 23.527 1.00 87.50 301 LEU A O 1
ATOM 2389 N N . LYS A 1 302 ? 4.688 1.603 23.553 1.00 93.62 302 LYS A N 1
ATOM 2390 C CA . LYS A 1 302 ? 4.825 1.367 24.996 1.00 93.62 302 LYS A CA 1
ATOM 2391 C C . LYS A 1 302 ? 4.147 2.472 25.818 1.00 93.62 302 LYS A C 1
ATOM 2393 O O . LYS A 1 302 ? 3.513 2.181 26.835 1.00 93.62 302 LYS A O 1
ATOM 2398 N N . GLY A 1 303 ? 4.246 3.724 25.372 1.00 92.06 303 GLY A N 1
ATOM 2399 C CA . GLY A 1 303 ? 3.500 4.851 25.933 1.00 92.06 303 GLY A CA 1
ATOM 2400 C C . GLY A 1 303 ? 1.989 4.646 25.816 1.00 92.06 303 GLY A C 1
ATOM 2401 O O . GLY A 1 303 ? 1.293 4.697 26.828 1.00 92.06 303 GLY A O 1
ATOM 2402 N N . ALA A 1 304 ? 1.500 4.309 24.621 1.00 87.19 304 ALA A N 1
ATOM 2403 C CA . ALA A 1 304 ? 0.094 4.014 24.355 1.00 87.19 304 ALA A CA 1
ATOM 2404 C C . ALA A 1 304 ? -0.414 2.851 25.216 1.00 87.19 304 ALA A C 1
ATOM 2406 O O . ALA A 1 304 ? -1.443 2.981 25.866 1.00 87.19 304 ALA A O 1
ATOM 2407 N N . GLN A 1 305 ? 0.348 1.758 25.324 1.00 94.56 305 GLN A N 1
ATOM 2408 C CA . GLN A 1 305 ? 0.019 0.639 26.208 1.00 94.56 305 GLN A CA 1
ATOM 2409 C C . GLN A 1 305 ? -0.115 1.088 27.672 1.00 94.56 305 GLN A C 1
ATOM 2411 O O . GLN A 1 305 ? -1.034 0.657 28.366 1.00 94.56 305 GLN A O 1
ATOM 2416 N N . THR A 1 306 ? 0.789 1.948 28.149 1.00 96.19 306 THR A N 1
ATOM 2417 C CA . THR A 1 306 ? 0.757 2.466 29.528 1.00 96.19 306 THR A CA 1
ATOM 2418 C C . THR A 1 306 ? -0.474 3.342 29.761 1.00 96.19 306 THR A C 1
ATOM 2420 O O . THR A 1 306 ? -1.150 3.199 30.777 1.00 96.19 306 THR A O 1
ATOM 2423 N N . ILE A 1 307 ? -0.800 4.211 28.801 1.00 93.56 307 ILE A N 1
ATOM 2424 C CA . ILE A 1 307 ? -1.986 5.076 28.847 1.00 93.56 307 ILE A CA 1
ATOM 2425 C C . ILE A 1 307 ? -3.269 4.236 28.819 1.00 93.56 307 ILE A C 1
ATOM 2427 O O . ILE A 1 307 ? -4.141 4.443 29.658 1.00 93.56 307 ILE A O 1
ATOM 2431 N N . SER A 1 308 ? -3.373 3.248 27.925 1.00 92.50 308 SER A N 1
ATOM 2432 C CA . SER A 1 308 ? -4.538 2.359 27.854 1.00 92.50 308 SER A CA 1
ATOM 2433 C C . SER A 1 308 ? -4.729 1.552 29.140 1.00 92.50 308 SER A C 1
ATOM 2435 O O . SER A 1 308 ? -5.850 1.463 29.626 1.00 92.50 308 SER A O 1
ATOM 2437 N N . LYS A 1 309 ? -3.656 1.029 29.752 1.00 96.38 309 LYS A N 1
ATOM 2438 C CA . LYS A 1 309 ? -3.744 0.361 31.066 1.00 96.38 309 LYS A CA 1
ATOM 2439 C C . LYS A 1 309 ? -4.250 1.301 32.159 1.00 96.38 309 LYS A C 1
ATOM 2441 O O . LYS A 1 309 ? -5.122 0.923 32.929 1.00 96.38 309 LYS A O 1
ATOM 2446 N N . ARG A 1 310 ? -3.778 2.550 32.175 1.00 97.31 310 ARG A N 1
ATOM 2447 C CA . ARG A 1 310 ? -4.274 3.565 33.112 1.00 97.31 310 ARG A CA 1
ATOM 2448 C C . ARG A 1 310 ? -5.754 3.892 32.889 1.00 97.31 310 ARG A C 1
ATOM 2450 O O . ARG A 1 310 ? -6.468 4.140 33.853 1.00 97.31 310 ARG A O 1
ATOM 2457 N N . HIS A 1 311 ? -6.233 3.901 31.644 1.00 94.56 311 HIS A N 1
ATOM 2458 C CA . HIS A 1 311 ? -7.661 4.078 31.362 1.00 94.56 311 HIS A CA 1
ATOM 2459 C C . HIS A 1 311 ? -8.508 2.922 31.893 1.00 94.56 311 HIS A C 1
ATOM 2461 O O . HIS A 1 311 ? -9.583 3.181 32.425 1.00 94.56 311 HIS A O 1
ATOM 2467 N N . VAL A 1 312 ? -8.010 1.684 31.806 1.00 97.94 312 VAL A N 1
ATOM 2468 C CA . VAL A 1 312 ? -8.653 0.519 32.433 1.00 97.94 312 VAL A CA 1
ATOM 2469 C C . VAL A 1 312 ? -8.732 0.709 33.949 1.00 97.94 312 VAL A C 1
ATOM 2471 O O . VAL A 1 312 ? -9.818 0.616 34.506 1.00 97.94 312 VAL A O 1
ATOM 2474 N N . GLU A 1 313 ? -7.626 1.071 34.607 1.00 98.12 313 GLU A N 1
ATOM 2475 C CA . GLU A 1 313 ? -7.597 1.318 36.060 1.00 98.12 313 GLU A CA 1
ATOM 2476 C C . GLU A 1 313 ? -8.579 2.425 36.487 1.00 98.12 313 GLU A C 1
ATOM 2478 O O . GLU A 1 313 ? -9.302 2.274 37.469 1.00 98.12 313 GLU A O 1
ATOM 2483 N N . LEU A 1 314 ? -8.646 3.532 35.737 1.00 96.94 314 LEU A N 1
ATOM 2484 C CA . LEU A 1 314 ? -9.581 4.626 36.017 1.00 96.94 314 LEU A CA 1
ATOM 2485 C C . LEU A 1 314 ? -11.042 4.216 35.795 1.00 96.94 314 LEU A C 1
ATOM 2487 O O . LEU A 1 314 ? -11.896 4.593 36.590 1.00 96.94 314 LEU A O 1
ATOM 2491 N N . ALA A 1 315 ? -11.339 3.455 34.739 1.00 95.75 315 ALA A N 1
ATOM 2492 C CA . ALA A 1 315 ? -12.689 2.955 34.484 1.00 95.75 315 ALA A CA 1
ATOM 2493 C C . ALA A 1 315 ? -13.136 1.960 35.567 1.00 95.75 315 ALA A C 1
ATOM 2495 O O . ALA A 1 315 ? -14.268 2.043 36.037 1.00 95.75 315 ALA A O 1
ATOM 2496 N N . GLN A 1 316 ? -12.232 1.086 36.023 1.00 98.19 316 GLN A N 1
ATOM 2497 C CA . GLN A 1 316 ? -12.475 0.185 37.153 1.00 98.19 316 GLN A CA 1
ATOM 2498 C C . GLN A 1 316 ? -12.739 0.966 38.443 1.00 98.19 316 GLN A C 1
ATOM 2500 O O . GLN A 1 316 ? -13.702 0.669 39.144 1.00 98.19 316 GLN A O 1
ATOM 2505 N N . GLN A 1 317 ? -11.932 1.991 38.739 1.00 97.94 317 GLN A N 1
ATOM 2506 C CA . GLN A 1 317 ? -12.136 2.828 39.923 1.00 97.94 317 GLN A CA 1
ATOM 2507 C C . GLN A 1 317 ? -13.485 3.556 39.880 1.00 97.94 317 GLN A C 1
ATOM 2509 O O . GLN A 1 317 ? -14.195 3.559 40.878 1.00 97.94 317 GLN A O 1
ATOM 2514 N N . LEU A 1 318 ? -13.871 4.115 38.727 1.00 97.81 318 LEU A N 1
ATOM 2515 C CA . LEU A 1 318 ? -15.170 4.776 38.559 1.00 97.81 318 LEU A CA 1
ATOM 2516 C C . LEU A 1 318 ? -16.346 3.819 38.772 1.00 97.81 318 LEU A C 1
ATOM 2518 O O . LEU A 1 318 ? -17.347 4.223 39.354 1.00 97.81 318 LEU A O 1
ATOM 2522 N N . LEU A 1 319 ? -16.231 2.567 38.323 1.00 97.81 319 LEU A N 1
ATOM 2523 C CA . LEU A 1 319 ? -17.258 1.551 38.550 1.00 97.81 319 LEU A CA 1
ATOM 2524 C C . LEU A 1 319 ? -17.375 1.198 40.043 1.00 97.81 319 LEU A C 1
ATOM 2526 O O . LEU A 1 319 ? -18.479 1.123 40.571 1.00 97.81 319 LEU A O 1
ATOM 2530 N N . VAL A 1 320 ? -16.242 1.059 40.743 1.00 97.88 320 VAL A N 1
ATOM 2531 C CA . VAL A 1 320 ? -16.210 0.812 42.196 1.00 97.88 320 VAL A CA 1
ATOM 2532 C C . VAL A 1 320 ? -16.797 1.985 42.982 1.00 97.88 320 VAL A C 1
ATOM 2534 O O . VAL A 1 320 ? -17.579 1.769 43.908 1.00 97.88 320 VAL A O 1
ATOM 2537 N N . ASP A 1 321 ? -16.439 3.218 42.621 1.00 97.38 321 ASP A N 1
ATOM 2538 C CA . ASP A 1 321 ? -16.963 4.425 43.264 1.00 97.38 321 ASP A CA 1
ATOM 2539 C C . ASP A 1 321 ? -18.480 4.548 43.027 1.00 97.38 321 ASP A C 1
ATOM 2541 O O . ASP A 1 321 ? -19.224 4.830 43.966 1.00 97.38 321 ASP A O 1
ATOM 2545 N N . PHE A 1 322 ? -18.951 4.243 41.811 1.00 97.69 322 PHE A N 1
ATOM 2546 C CA . PHE A 1 322 ? -20.376 4.206 41.470 1.00 97.69 322 PHE A CA 1
ATOM 2547 C C . PHE A 1 322 ? -21.144 3.163 42.299 1.00 97.69 322 PHE A C 1
ATOM 2549 O O . PHE A 1 322 ? -22.167 3.489 42.903 1.00 97.69 322 PHE A O 1
ATOM 2556 N N . ASP A 1 323 ? -20.633 1.930 42.400 1.00 96.62 323 ASP A N 1
ATOM 2557 C CA . ASP A 1 323 ? -21.250 0.867 43.206 1.00 96.62 323 ASP A CA 1
ATOM 2558 C C . ASP A 1 323 ? -21.272 1.235 44.709 1.00 96.62 323 ASP A C 1
ATOM 2560 O O . ASP A 1 323 ? -22.245 0.956 45.420 1.00 96.62 323 ASP A O 1
ATOM 2564 N N . ALA A 1 324 ? -20.230 1.912 45.210 1.00 96.81 324 ALA A N 1
ATOM 2565 C CA . ALA A 1 324 ? -20.173 2.397 46.590 1.00 96.81 324 ALA A CA 1
ATOM 2566 C C . ALA A 1 324 ? -21.186 3.525 46.860 1.00 96.81 324 ALA A C 1
ATOM 2568 O O . ALA A 1 324 ? -21.838 3.535 47.910 1.00 96.81 324 ALA A O 1
ATOM 2569 N N . GLU A 1 325 ? -21.347 4.468 45.929 1.00 96.12 325 GLU A N 1
ATOM 2570 C CA . GLU A 1 325 ? -22.355 5.531 46.007 1.00 96.12 325 GLU A CA 1
ATOM 2571 C C . GLU A 1 325 ? -23.780 4.968 45.954 1.00 96.12 325 GLU A C 1
ATOM 2573 O O . GLU A 1 325 ? -24.602 5.331 46.801 1.00 96.12 325 GLU A O 1
ATOM 2578 N N . ALA A 1 326 ? -24.053 4.020 45.052 1.00 94.56 326 ALA A N 1
ATOM 2579 C CA . ALA A 1 326 ? -25.337 3.323 44.965 1.00 94.56 326 ALA A CA 1
ATOM 2580 C C . ALA A 1 326 ? -25.664 2.558 46.265 1.00 94.56 326 ALA A C 1
ATOM 2582 O O . ALA A 1 326 ? -26.781 2.640 46.794 1.00 94.56 326 ALA A O 1
ATOM 2583 N N . GLY A 1 327 ? -24.670 1.880 46.853 1.00 94.00 327 GLY A N 1
ATOM 2584 C CA . GLY A 1 327 ? -24.804 1.213 48.150 1.00 94.00 327 GLY A CA 1
ATOM 2585 C C . GLY A 1 327 ? -25.095 2.187 49.300 1.00 94.00 327 GLY A C 1
ATOM 2586 O O . GLY A 1 327 ? -25.993 1.949 50.113 1.00 94.00 327 GLY A O 1
ATOM 2587 N N . ASN A 1 328 ? -24.391 3.322 49.345 1.00 93.50 328 ASN A N 1
ATOM 2588 C CA . ASN A 1 328 ? -24.605 4.368 50.349 1.00 93.50 328 ASN A CA 1
ATOM 2589 C C . ASN A 1 328 ? -25.979 5.041 50.210 1.00 93.50 328 ASN A C 1
ATOM 2591 O O . ASN A 1 328 ? -26.631 5.305 51.224 1.00 93.50 328 ASN A O 1
ATOM 2595 N N . ALA A 1 329 ? -26.443 5.290 48.982 1.00 90.06 329 ALA A N 1
ATOM 2596 C CA . ALA A 1 329 ? -27.771 5.835 48.711 1.00 90.06 329 ALA A CA 1
ATOM 2597 C C . ALA A 1 329 ? -28.874 4.885 49.206 1.00 90.06 329 ALA A C 1
ATOM 2599 O O . ALA A 1 329 ? -29.794 5.310 49.913 1.00 90.06 329 ALA A O 1
ATOM 2600 N N . THR A 1 330 ? -28.719 3.585 48.942 1.00 89.75 330 THR A N 1
ATOM 2601 C CA . THR A 1 330 ? -29.642 2.539 49.408 1.00 89.75 330 THR A CA 1
ATOM 2602 C C . THR A 1 330 ? -29.668 2.452 50.940 1.00 89.75 330 THR A C 1
ATOM 2604 O O . THR A 1 330 ? -30.736 2.444 51.558 1.00 89.75 330 THR A O 1
ATOM 2607 N N . ALA A 1 331 ? -28.500 2.474 51.591 1.00 89.69 331 ALA A N 1
ATOM 2608 C CA . ALA A 1 331 ? -28.402 2.471 53.052 1.00 89.69 331 ALA A CA 1
ATOM 2609 C C . ALA A 1 331 ? -29.014 3.736 53.686 1.00 89.69 331 ALA A C 1
ATOM 2611 O O . ALA A 1 331 ? -29.710 3.656 54.704 1.00 89.69 331 ALA A O 1
ATOM 2612 N N . ALA A 1 332 ? -28.806 4.908 53.078 1.00 87.44 332 ALA A N 1
ATOM 2613 C CA . ALA A 1 332 ? -29.386 6.170 53.534 1.00 87.44 332 ALA A CA 1
ATOM 2614 C C . ALA A 1 332 ? -30.918 6.194 53.399 1.00 87.44 332 ALA A C 1
ATOM 2616 O O . ALA A 1 332 ? -31.597 6.723 54.287 1.00 87.44 332 ALA A O 1
ATOM 2617 N N . ALA A 1 333 ? -31.466 5.584 52.342 1.00 83.38 333 ALA A N 1
ATOM 2618 C CA . ALA A 1 333 ? -32.906 5.418 52.161 1.00 83.38 333 ALA A CA 1
ATOM 2619 C C . ALA A 1 333 ? -33.528 4.563 53.282 1.00 83.38 333 ALA A C 1
ATOM 2621 O O . ALA A 1 333 ? -34.594 4.906 53.799 1.00 83.38 333 ALA A O 1
ATOM 2622 N N . MET A 1 334 ? -32.829 3.517 53.742 1.00 84.88 334 MET A N 1
ATOM 2623 C CA . MET A 1 334 ? -33.265 2.697 54.882 1.00 84.88 334 MET A CA 1
ATOM 2624 C C . MET A 1 334 ? -33.067 3.382 56.250 1.00 84.88 334 MET A C 1
ATOM 2626 O O . MET A 1 334 ? -33.841 3.149 57.177 1.00 84.88 334 MET A O 1
ATOM 2630 N N . GLY A 1 335 ? -32.053 4.244 56.392 1.00 81.81 335 GLY A N 1
ATOM 2631 C CA . GLY A 1 335 ? -31.643 4.866 57.661 1.00 81.81 335 GLY A CA 1
ATOM 2632 C C . GLY A 1 335 ? -32.479 6.061 58.156 1.00 81.81 335 GLY A C 1
ATOM 2633 O O . GLY A 1 335 ? -32.217 6.584 59.239 1.00 81.81 335 GLY A O 1
ATOM 2634 N N . GLY A 1 336 ? -33.475 6.531 57.397 1.00 63.66 336 GLY A N 1
ATOM 2635 C CA . GLY A 1 336 ? -34.552 7.426 57.860 1.00 63.66 336 GLY A CA 1
ATOM 2636 C C . GLY A 1 336 ? -34.201 8.858 58.323 1.00 63.66 336 GLY A C 1
ATOM 2637 O O . GLY A 1 336 ? -35.129 9.628 58.595 1.00 63.66 336 GLY A O 1
ATOM 2638 N N . SER A 1 337 ? -32.927 9.262 58.414 1.00 56.06 337 SER A N 1
ATOM 2639 C CA . SER A 1 337 ? -32.537 10.504 59.118 1.00 56.06 337 SER A CA 1
ATOM 2640 C C . SER A 1 337 ? -32.105 11.697 58.240 1.00 56.06 337 SER A C 1
ATOM 2642 O O . SER A 1 337 ? -32.044 12.818 58.745 1.00 56.06 337 SER A O 1
ATOM 2644 N N . GLY A 1 338 ? -31.862 11.520 56.935 1.00 53.59 338 GLY A N 1
ATOM 2645 C CA . GLY A 1 338 ? -31.043 12.476 56.165 1.00 53.59 338 GLY A CA 1
ATOM 2646 C C . GLY A 1 338 ? -31.738 13.617 55.403 1.00 53.59 338 GLY A C 1
ATOM 2647 O O . GLY A 1 338 ? -31.247 14.741 55.418 1.00 53.59 338 GLY A O 1
ATOM 2648 N N . ALA A 1 339 ? -32.871 13.401 54.729 1.00 57.59 339 ALA A N 1
ATOM 2649 C CA . ALA A 1 339 ? -33.337 14.355 53.709 1.00 57.59 339 ALA A CA 1
ATOM 2650 C C . ALA A 1 339 ? -34.666 15.038 54.075 1.00 57.59 339 ALA A C 1
ATOM 2652 O O . ALA A 1 339 ? -35.741 14.688 53.589 1.00 57.59 339 ALA A O 1
ATOM 2653 N N . LYS A 1 340 ? -34.610 16.068 54.932 1.00 66.25 340 LYS A N 1
ATOM 2654 C CA . LYS A 1 340 ? -35.807 16.847 55.323 1.00 66.25 340 LYS A CA 1
ATOM 2655 C C . LYS A 1 340 ? -36.481 17.574 54.144 1.00 66.25 340 LYS A C 1
ATOM 2657 O O . LYS A 1 340 ? -37.674 17.855 54.225 1.00 66.25 340 LYS A O 1
ATOM 2662 N N . ASN A 1 341 ? -35.754 17.834 53.052 1.00 65.44 341 ASN A N 1
ATOM 2663 C CA . ASN A 1 341 ? -36.280 18.551 51.884 1.00 65.44 341 ASN A CA 1
ATOM 2664 C C . ASN A 1 341 ? -36.952 17.639 50.841 1.00 65.44 341 ASN A C 1
ATOM 2666 O O . ASN A 1 341 ? -37.992 18.024 50.309 1.00 65.44 341 ASN A O 1
ATOM 2670 N N . SER A 1 342 ? -36.444 16.426 50.583 1.00 65.31 342 SER A N 1
ATOM 2671 C CA . SER A 1 342 ? -37.093 15.485 49.646 1.00 65.31 342 SER A CA 1
ATOM 2672 C C . SER A 1 342 ? -38.378 14.897 50.232 1.00 65.31 342 SER A C 1
ATOM 2674 O O . SER A 1 342 ? -39.381 14.744 49.534 1.00 65.31 342 SER A O 1
ATOM 2676 N N . LYS A 1 343 ? -38.403 14.686 51.555 1.00 68.69 343 LYS A N 1
ATOM 2677 C CA . LYS A 1 343 ? -39.564 14.153 52.280 1.00 68.69 343 LYS A CA 1
ATOM 2678 C C . LYS A 1 343 ? -40.829 15.001 52.100 1.00 68.69 343 LYS A C 1
ATOM 2680 O O . LYS A 1 343 ? -41.924 14.451 52.067 1.00 68.69 343 LYS A O 1
ATOM 2685 N N . LYS A 1 344 ? -40.682 16.324 51.938 1.00 75.62 344 LYS A N 1
ATOM 2686 C CA . LYS A 1 344 ? -41.806 17.258 51.748 1.00 75.62 344 LYS A CA 1
ATOM 2687 C C . LYS A 1 344 ? -42.414 17.188 50.338 1.00 75.62 344 LYS A C 1
ATOM 2689 O O . LYS A 1 344 ? -43.601 17.454 50.191 1.00 75.62 344 LYS A O 1
ATOM 2694 N N . ARG A 1 345 ? -41.620 16.815 49.322 1.00 75.00 345 ARG A N 1
ATOM 2695 C CA . ARG A 1 345 ? -42.085 16.581 47.939 1.00 75.00 345 ARG A CA 1
ATOM 2696 C C . ARG A 1 345 ? -42.778 15.222 47.806 1.00 75.00 345 ARG A C 1
ATOM 2698 O O . ARG A 1 345 ? -43.873 15.155 47.257 1.00 75.00 345 ARG A O 1
ATOM 2705 N N . ARG A 1 346 ? -42.200 14.173 48.406 1.00 77.69 346 ARG A N 1
ATOM 2706 C CA . ARG A 1 346 ? -42.790 12.822 48.403 1.00 77.69 346 ARG A CA 1
ATOM 2707 C C . ARG A 1 346 ? -44.119 12.740 49.159 1.00 77.69 346 ARG A C 1
ATOM 2709 O O . ARG A 1 346 ? -45.021 12.050 48.714 1.00 77.69 346 ARG A O 1
ATOM 2716 N N . SER A 1 347 ? -44.316 13.516 50.232 1.00 79.69 347 SER A N 1
ATOM 2717 C CA . SER A 1 347 ? -45.592 13.519 50.975 1.00 79.69 347 SER A CA 1
ATOM 2718 C C . SER A 1 347 ? -46.808 14.043 50.194 1.00 79.69 347 SER A C 1
ATOM 2720 O O . SER A 1 347 ? -47.931 13.874 50.661 1.00 79.69 347 SER A O 1
ATOM 2722 N N . SER A 1 348 ? -46.605 14.706 49.050 1.00 83.94 348 SER A N 1
ATOM 2723 C CA . SER A 1 348 ? -47.684 15.222 48.192 1.00 83.94 348 SER A CA 1
ATOM 2724 C C . SER A 1 348 ? -47.946 14.384 46.937 1.00 83.94 348 SER A C 1
ATOM 2726 O O . SER A 1 348 ? -48.876 14.703 46.199 1.00 83.94 348 SER A O 1
ATOM 2728 N N . MET A 1 349 ? -47.143 13.348 46.677 1.00 87.06 349 MET A N 1
ATOM 2729 C CA . MET A 1 349 ? -47.298 12.492 45.498 1.00 87.06 349 MET A CA 1
ATOM 2730 C C . MET A 1 349 ? -48.178 11.283 45.808 1.00 87.06 349 MET A C 1
ATOM 2732 O O . MET A 1 349 ? -48.243 10.800 46.938 1.00 87.06 349 MET A O 1
ATOM 2736 N N . THR A 1 350 ? -48.900 10.814 44.792 1.00 92.94 350 THR A N 1
ATOM 2737 C CA . THR A 1 350 ? -49.681 9.577 44.905 1.00 92.94 350 THR A CA 1
ATOM 2738 C C . THR A 1 350 ? -48.744 8.370 44.994 1.00 92.94 350 THR A C 1
ATOM 2740 O O . THR A 1 350 ? -47.631 8.405 44.472 1.00 92.94 350 THR A O 1
ATOM 2743 N N . SER A 1 351 ? -49.198 7.277 45.617 1.00 89.75 351 SER A N 1
ATOM 2744 C CA . SER A 1 351 ? -48.400 6.043 45.735 1.00 89.75 351 SER A CA 1
ATOM 2745 C C . SER A 1 351 ? -47.906 5.523 44.381 1.00 89.75 351 SER A C 1
ATOM 2747 O O . SER A 1 351 ? -46.819 4.963 44.312 1.00 89.75 351 SER A O 1
ATOM 2749 N N . GLN A 1 352 ? -48.694 5.714 43.320 1.00 91.75 352 GLN A N 1
ATOM 2750 C CA . GLN A 1 352 ? -48.339 5.296 41.967 1.00 91.75 352 GLN A CA 1
ATOM 2751 C C . GLN A 1 352 ? -47.212 6.158 41.384 1.00 91.75 352 GLN A C 1
ATOM 2753 O O . GLN A 1 352 ? -46.229 5.623 40.889 1.00 91.75 352 GLN A O 1
ATOM 2758 N N . GLN A 1 353 ? -47.297 7.484 41.522 1.00 90.94 353 GLN A N 1
ATOM 2759 C CA . GLN A 1 353 ? -46.243 8.384 41.044 1.00 90.94 353 GLN A CA 1
ATOM 2760 C C . GLN A 1 353 ? -44.913 8.171 41.774 1.00 90.94 353 GLN A C 1
ATOM 2762 O O . GLN A 1 353 ? -43.857 8.371 41.187 1.00 90.94 353 GLN A O 1
ATOM 2767 N N . GLN A 1 354 ? -44.954 7.773 43.048 1.00 87.56 354 GLN A N 1
ATOM 2768 C CA . GLN A 1 354 ? -43.734 7.473 43.789 1.00 87.56 354 GLN A CA 1
ATOM 2769 C C . GLN A 1 354 ? -43.074 6.172 43.306 1.00 87.56 354 GLN A C 1
ATOM 2771 O O . GLN A 1 354 ? -41.857 6.131 43.189 1.00 87.56 354 GLN A O 1
ATOM 2776 N N . GLN A 1 355 ? -43.864 5.146 42.965 1.00 90.50 355 GLN A N 1
ATOM 2777 C CA . GLN A 1 355 ? -43.340 3.922 42.346 1.00 90.50 355 GLN A CA 1
ATOM 2778 C C . GLN A 1 355 ? -42.742 4.188 40.961 1.00 90.50 355 GLN A C 1
ATOM 2780 O O . GLN A 1 355 ? -41.702 3.628 40.637 1.00 90.50 355 GLN A O 1
ATOM 2785 N N . GLU A 1 356 ? -43.377 5.044 40.158 1.00 93.50 356 GLU A N 1
ATOM 2786 C CA . GLU A 1 356 ? -42.857 5.435 38.843 1.00 93.50 356 GLU A CA 1
ATOM 2787 C C . GLU A 1 356 ? -41.542 6.228 38.956 1.00 93.50 356 GLU A C 1
ATOM 2789 O O . GLU A 1 356 ? -40.624 5.984 38.179 1.00 93.50 356 GLU A O 1
ATOM 2794 N N . GLU A 1 357 ? -41.418 7.136 39.934 1.00 91.38 357 GLU A N 1
ATOM 2795 C CA . GLU A 1 357 ? -40.173 7.880 40.195 1.00 91.38 357 GLU A CA 1
ATOM 2796 C C . GLU A 1 357 ? -39.050 6.950 40.685 1.00 91.38 357 GLU A C 1
ATOM 2798 O O . GLU A 1 357 ? -37.950 7.002 40.141 1.00 91.38 357 GLU A O 1
ATOM 2803 N N . ASP A 1 358 ? -39.335 6.056 41.641 1.00 89.00 358 ASP A N 1
ATOM 2804 C CA . ASP A 1 358 ? -38.361 5.074 42.143 1.00 89.00 358 ASP A CA 1
ATOM 2805 C C . ASP A 1 358 ? -37.890 4.127 41.013 1.00 89.00 358 ASP A C 1
ATOM 2807 O O . ASP A 1 358 ? -36.694 3.871 40.878 1.00 89.00 358 ASP A O 1
ATOM 2811 N N . ALA A 1 359 ? -38.805 3.663 40.150 1.00 93.12 359 ALA A N 1
ATOM 2812 C CA . ALA A 1 359 ? -38.470 2.815 39.003 1.00 93.12 359 ALA A CA 1
ATOM 2813 C C . ALA A 1 359 ? -37.649 3.556 37.932 1.00 93.12 359 ALA A C 1
ATOM 2815 O O . ALA A 1 359 ? -36.757 2.969 37.320 1.00 93.12 359 ALA A O 1
ATOM 2816 N N . ALA A 1 360 ? -37.928 4.842 37.701 1.00 94.31 360 ALA A N 1
ATOM 2817 C CA . ALA A 1 360 ? -37.156 5.661 36.769 1.00 94.31 360 ALA A CA 1
ATOM 2818 C C . ALA A 1 360 ? -35.735 5.947 37.289 1.00 94.31 360 ALA A C 1
ATOM 2820 O O . ALA A 1 360 ? -34.782 5.916 36.509 1.00 94.31 360 ALA A O 1
ATOM 2821 N N . GLU A 1 361 ? -35.577 6.194 38.595 1.00 92.50 361 GLU A N 1
ATOM 2822 C CA . GLU A 1 361 ? -34.262 6.339 39.234 1.00 92.50 361 GLU A CA 1
ATOM 2823 C C . GLU A 1 361 ? -33.460 5.029 39.158 1.00 92.50 361 GLU A C 1
ATOM 2825 O O . GLU A 1 361 ? -32.280 5.056 38.808 1.00 92.50 361 GLU A O 1
ATOM 2830 N N . GLU A 1 362 ? -34.098 3.882 39.414 1.00 93.31 362 GLU A N 1
ATOM 2831 C CA . GLU A 1 362 ? -33.473 2.560 39.283 1.00 93.31 362 GLU A CA 1
ATOM 2832 C C . GLU A 1 362 ? -33.027 2.277 37.842 1.00 93.31 362 GLU A C 1
ATOM 2834 O O . GLU A 1 362 ? -31.871 1.917 37.619 1.00 93.31 362 GLU A O 1
ATOM 2839 N N . ALA A 1 363 ? -33.893 2.524 36.855 1.00 95.19 363 ALA A N 1
ATOM 2840 C CA . ALA A 1 363 ? -33.553 2.365 35.443 1.00 95.19 363 ALA A CA 1
ATOM 2841 C C . ALA A 1 363 ? -32.378 3.267 35.025 1.00 95.19 363 ALA A C 1
ATOM 2843 O O . ALA A 1 363 ? -31.458 2.807 34.350 1.00 95.19 363 ALA A O 1
ATOM 2844 N N . SER A 1 364 ? -32.358 4.525 35.479 1.00 95.25 364 SER A N 1
ATOM 2845 C CA . SER A 1 364 ? -31.252 5.449 35.199 1.00 95.25 364 SER A CA 1
ATOM 2846 C C . SER A 1 364 ? -29.935 5.005 35.848 1.00 95.25 364 SER A C 1
ATOM 2848 O O . SER A 1 364 ? -28.874 5.189 35.249 1.00 95.25 364 SER A O 1
ATOM 2850 N N . MET A 1 365 ? -29.976 4.411 37.047 1.00 95.12 365 MET A N 1
ATOM 2851 C CA . MET A 1 365 ? -28.786 3.844 37.692 1.00 95.12 365 MET A CA 1
ATOM 2852 C C . MET A 1 365 ? -28.259 2.614 36.944 1.00 95.12 365 MET A C 1
ATOM 2854 O O . MET A 1 365 ? -27.045 2.484 36.788 1.00 95.12 365 MET A O 1
ATOM 2858 N N . ILE A 1 366 ? -29.147 1.741 36.455 1.00 96.25 366 ILE A N 1
ATOM 2859 C CA . ILE A 1 366 ? -28.772 0.576 35.640 1.00 96.25 366 ILE A CA 1
ATOM 2860 C C . ILE A 1 366 ? -28.100 1.038 34.342 1.00 96.25 366 ILE A C 1
ATOM 2862 O O . ILE A 1 366 ? -26.979 0.620 34.063 1.00 96.25 366 ILE A O 1
ATOM 2866 N N . GLU A 1 367 ? -28.714 1.973 33.614 1.00 96.50 367 GLU A N 1
ATOM 2867 C CA . GLU A 1 367 ? -28.158 2.521 32.369 1.00 96.50 367 GLU A CA 1
ATOM 2868 C C . GLU A 1 367 ? -26.782 3.178 32.595 1.00 96.50 367 GLU A C 1
ATOM 2870 O O . GLU A 1 367 ? -25.841 2.975 31.826 1.00 96.50 367 GLU A O 1
ATOM 2875 N N . ALA A 1 368 ? -26.621 3.939 33.685 1.00 95.94 368 ALA A N 1
ATOM 2876 C CA . ALA A 1 368 ? -25.342 4.558 34.028 1.00 95.94 368 ALA A CA 1
ATOM 2877 C C . ALA A 1 368 ? -24.247 3.518 34.324 1.00 95.94 368 ALA A C 1
ATOM 2879 O O . ALA A 1 368 ? -23.094 3.706 33.918 1.00 95.94 368 ALA A O 1
ATOM 2880 N N . ARG A 1 369 ? -24.602 2.417 34.998 1.00 97.12 369 ARG A N 1
ATOM 2881 C CA . ARG A 1 369 ? -23.694 1.301 35.286 1.00 97.12 369 ARG A CA 1
ATOM 2882 C C . ARG A 1 369 ? -23.287 0.569 34.010 1.00 97.12 369 ARG A C 1
ATOM 2884 O O . ARG A 1 369 ? -22.093 0.403 33.778 1.00 97.12 369 ARG A O 1
ATOM 2891 N N . GLU A 1 370 ? -24.244 0.230 33.149 1.00 97.50 370 GLU A N 1
ATOM 2892 C CA . GLU A 1 370 ? -23.992 -0.395 31.841 1.00 97.50 370 GLU A CA 1
ATOM 2893 C C . GLU A 1 370 ? -23.084 0.483 30.963 1.00 97.50 370 GLU A C 1
ATOM 2895 O O . GLU A 1 370 ? -22.128 0.001 30.353 1.00 97.50 370 GLU A O 1
ATOM 2900 N N . ALA A 1 371 ? -23.296 1.803 30.964 1.00 95.44 371 ALA A N 1
ATOM 2901 C CA . ALA A 1 371 ? -22.437 2.739 30.244 1.00 95.44 371 ALA A CA 1
ATOM 2902 C C . ALA A 1 371 ? -20.993 2.781 30.790 1.00 95.44 371 ALA A C 1
ATOM 2904 O O . ALA A 1 371 ? -20.049 3.003 30.022 1.00 95.44 371 ALA A O 1
ATOM 2905 N N . LEU A 1 372 ? -20.793 2.593 32.102 1.00 95.69 372 LEU A N 1
ATOM 2906 C CA . LEU A 1 372 ? -19.462 2.477 32.712 1.00 95.69 372 LEU A CA 1
ATOM 2907 C C . LEU A 1 372 ? -18.802 1.130 32.390 1.00 95.69 372 LEU A C 1
ATOM 2909 O O . LEU A 1 372 ? -17.620 1.113 32.041 1.00 95.69 372 LEU A O 1
ATOM 2913 N N . GLU A 1 373 ? -19.554 0.030 32.434 1.00 97.62 373 GLU A N 1
ATOM 2914 C CA . GLU A 1 373 ? -19.082 -1.307 32.049 1.00 97.62 373 GLU A CA 1
ATOM 2915 C C . GLU A 1 373 ? -18.650 -1.341 30.572 1.00 97.62 373 GLU A C 1
ATOM 2917 O O . GLU A 1 373 ? -17.551 -1.801 30.255 1.00 97.62 373 GLU A O 1
ATOM 2922 N N . HIS A 1 374 ? -19.431 -0.741 29.671 1.00 96.19 374 HIS A N 1
ATOM 2923 C CA . HIS A 1 374 ? -19.067 -0.617 28.258 1.00 96.19 374 HIS A CA 1
ATOM 2924 C C . HIS A 1 374 ? -17.780 0.206 28.054 1.00 96.19 374 HIS A C 1
ATOM 2926 O O . HIS A 1 374 ? -16.900 -0.164 27.270 1.00 96.19 374 HIS A O 1
ATOM 2932 N N . LYS A 1 375 ? -17.607 1.312 28.796 1.00 94.69 375 LYS A N 1
ATOM 2933 C CA . LYS A 1 375 ? -16.358 2.099 28.766 1.00 94.69 375 LYS A CA 1
ATOM 2934 C C . LYS A 1 375 ? -15.157 1.290 29.250 1.00 94.69 375 LYS A C 1
ATOM 2936 O O . LYS A 1 375 ? -14.079 1.410 28.664 1.00 94.69 375 LYS A O 1
ATOM 2941 N N . LEU A 1 376 ? -15.334 0.485 30.297 1.00 96.94 376 LEU A N 1
ATOM 2942 C CA . LEU A 1 376 ? -14.298 -0.412 30.799 1.00 96.94 376 LEU A CA 1
ATOM 2943 C C . LEU A 1 376 ? -13.909 -1.444 29.734 1.00 96.94 376 LEU A C 1
ATOM 2945 O O . LEU A 1 376 ? -12.727 -1.568 29.413 1.00 96.94 376 LEU A O 1
ATOM 2949 N N . GLN A 1 377 ? -14.890 -2.101 29.117 1.00 97.06 377 GLN A N 1
ATOM 2950 C CA . GLN A 1 377 ? -14.660 -3.087 28.062 1.00 97.06 377 GLN A CA 1
ATOM 2951 C C . GLN A 1 377 ? -13.886 -2.486 26.878 1.00 97.06 377 GLN A C 1
ATOM 2953 O O . GLN A 1 377 ? -12.909 -3.075 26.405 1.00 97.06 377 GLN A O 1
ATOM 2958 N N . LEU A 1 378 ? -14.256 -1.283 26.425 1.00 94.06 378 LEU A N 1
ATOM 2959 C CA . LEU A 1 378 ? -13.542 -0.590 25.350 1.00 94.06 378 LEU A CA 1
ATOM 2960 C C . LEU A 1 378 ? -12.088 -0.273 25.743 1.00 94.06 378 LEU A C 1
ATOM 2962 O O . LEU A 1 378 ? -11.168 -0.466 24.940 1.00 94.06 378 LEU A O 1
ATOM 2966 N N . ALA A 1 379 ? -11.858 0.184 26.977 1.00 92.12 379 ALA A N 1
ATOM 2967 C CA . ALA A 1 379 ? -10.514 0.453 27.484 1.00 92.12 379 ALA A CA 1
ATOM 2968 C C . ALA A 1 379 ? -9.658 -0.829 27.540 1.00 92.12 379 ALA A C 1
ATOM 2970 O O . ALA A 1 379 ? -8.488 -0.812 27.144 1.00 92.12 379 ALA A O 1
ATOM 2971 N N . GLU A 1 380 ? -10.237 -1.957 27.962 1.00 96.75 380 GLU A N 1
ATOM 2972 C CA . GLU A 1 380 ? -9.564 -3.262 28.018 1.00 96.75 380 GLU A CA 1
ATOM 2973 C C . GLU A 1 380 ? -9.207 -3.793 26.627 1.00 96.75 380 GLU A C 1
ATOM 2975 O O . GLU A 1 380 ? -8.088 -4.276 26.403 1.00 96.75 380 GLU A O 1
ATOM 2980 N N . GLN A 1 381 ? -10.114 -3.649 25.657 1.00 95.44 381 GLN A N 1
ATOM 2981 C CA . GLN A 1 381 ? -9.855 -3.998 24.261 1.00 95.44 381 GLN A CA 1
ATOM 2982 C C . GLN A 1 381 ? -8.702 -3.168 23.683 1.00 95.44 381 GLN A C 1
ATOM 2984 O O . GLN A 1 381 ? -7.787 -3.720 23.063 1.00 95.44 381 GLN A O 1
ATOM 2989 N N . GLN A 1 382 ? -8.688 -1.854 23.933 1.00 92.31 382 GLN A N 1
ATOM 2990 C CA . GLN A 1 382 ? -7.601 -0.972 23.500 1.00 92.31 382 GLN A CA 1
ATOM 2991 C C . GLN A 1 382 ? -6.263 -1.349 24.152 1.00 92.31 382 GLN A C 1
ATOM 2993 O O . GLN A 1 382 ? -5.248 -1.444 23.457 1.00 92.31 382 GLN A O 1
ATOM 2998 N N . ALA A 1 383 ? -6.252 -1.634 25.458 1.00 94.62 383 ALA A N 1
ATOM 2999 C CA . ALA A 1 383 ? -5.051 -2.063 26.175 1.00 94.62 383 ALA A CA 1
ATOM 3000 C C . ALA A 1 383 ? -4.514 -3.408 25.660 1.00 94.62 383 ALA A C 1
ATOM 3002 O O . ALA A 1 383 ? -3.299 -3.585 25.495 1.00 94.62 383 ALA A O 1
ATOM 3003 N N . THR A 1 384 ? -5.412 -4.345 25.352 1.00 95.62 384 THR A N 1
ATOM 3004 C CA . THR A 1 384 ? -5.070 -5.648 24.773 1.00 95.62 384 THR A CA 1
ATOM 3005 C C . THR A 1 384 ? -4.494 -5.485 23.369 1.00 95.62 384 THR A C 1
ATOM 3007 O O . THR A 1 384 ? -3.437 -6.045 23.076 1.00 95.62 384 THR A O 1
ATOM 3010 N N . LYS A 1 385 ? -5.122 -4.663 22.518 1.00 92.56 385 LYS A N 1
ATOM 3011 C CA . LYS A 1 385 ? -4.635 -4.357 21.164 1.00 92.56 385 LYS A CA 1
ATOM 3012 C C . LYS A 1 385 ? -3.244 -3.724 21.195 1.00 92.56 385 LYS A C 1
ATOM 3014 O O . LYS A 1 385 ? -2.343 -4.215 20.519 1.00 92.56 385 LYS A O 1
ATOM 3019 N N . ALA A 1 386 ? -3.035 -2.705 22.030 1.00 89.94 386 ALA A N 1
ATOM 3020 C CA . ALA A 1 386 ? -1.728 -2.067 22.193 1.00 89.94 386 ALA A CA 1
ATOM 3021 C C . ALA A 1 386 ? -0.657 -3.057 22.686 1.00 89.94 386 ALA A C 1
ATOM 3023 O O . ALA A 1 386 ? 0.479 -3.033 22.217 1.00 89.94 386 ALA A O 1
ATOM 3024 N N . SER A 1 387 ? -1.023 -3.970 23.593 1.00 93.94 387 SER A N 1
ATOM 3025 C CA . SER A 1 387 ? -0.113 -5.004 24.101 1.00 93.94 387 SER A CA 1
ATOM 3026 C C . SER A 1 387 ? 0.272 -6.028 23.032 1.00 93.94 387 SER A C 1
ATOM 3028 O O . SER A 1 387 ? 1.443 -6.393 22.944 1.00 93.94 387 SER A O 1
ATOM 3030 N N . ARG A 1 388 ? -0.687 -6.469 22.206 1.00 92.69 388 ARG A N 1
ATOM 3031 C CA . ARG A 1 388 ? -0.425 -7.387 21.085 1.00 92.69 388 ARG A CA 1
ATOM 3032 C C . ARG A 1 388 ? 0.481 -6.743 20.041 1.00 92.69 388 ARG A C 1
ATOM 3034 O O . ARG A 1 388 ? 1.454 -7.368 19.637 1.00 92.69 388 ARG A O 1
ATOM 3041 N N . GLU A 1 389 ? 0.220 -5.493 19.662 1.00 89.75 389 GLU A N 1
ATOM 3042 C CA . GLU A 1 389 ? 1.072 -4.762 18.714 1.00 89.75 389 GLU A CA 1
ATOM 3043 C C . GLU A 1 389 ? 2.488 -4.551 19.257 1.00 89.75 389 GLU A C 1
ATOM 3045 O O . GLU A 1 389 ? 3.463 -4.760 18.537 1.00 89.75 389 GLU A O 1
ATOM 3050 N N . LEU A 1 390 ? 2.626 -4.208 20.542 1.00 91.88 390 LEU A N 1
ATOM 3051 C CA . LEU A 1 390 ? 3.939 -4.064 21.164 1.00 91.88 390 LEU A CA 1
ATOM 3052 C C . LEU A 1 390 ? 4.695 -5.395 21.230 1.00 91.88 390 LEU A C 1
ATOM 3054 O O . LEU A 1 390 ? 5.898 -5.406 20.996 1.00 91.88 390 LEU A O 1
ATOM 3058 N N . ALA A 1 391 ? 4.022 -6.508 21.535 1.00 92.06 391 ALA A N 1
ATOM 3059 C CA . ALA A 1 391 ? 4.647 -7.831 21.518 1.00 92.06 391 ALA A CA 1
ATOM 3060 C C . ALA A 1 391 ? 5.080 -8.221 20.097 1.00 92.06 391 ALA A C 1
ATOM 3062 O O . ALA A 1 391 ? 6.210 -8.663 19.894 1.00 92.06 391 ALA A O 1
ATOM 3063 N N . ARG A 1 392 ? 4.210 -7.977 19.109 1.00 88.25 392 ARG A N 1
ATOM 3064 C CA . ARG A 1 392 ? 4.466 -8.249 17.693 1.00 88.25 392 ARG A CA 1
ATOM 3065 C C . ARG A 1 392 ? 5.688 -7.485 17.184 1.00 88.25 392 ARG A C 1
ATOM 3067 O O . ARG A 1 392 ? 6.564 -8.094 16.582 1.00 88.25 392 ARG A O 1
ATOM 3074 N N . LEU A 1 393 ? 5.789 -6.187 17.476 1.00 87.06 393 LEU A N 1
ATOM 3075 C CA . LEU A 1 393 ? 6.968 -5.389 17.122 1.00 87.06 393 LEU A CA 1
ATOM 3076 C C . LEU A 1 393 ? 8.177 -5.726 18.009 1.00 87.06 393 LEU A C 1
ATOM 3078 O O . LEU A 1 393 ? 9.294 -5.842 17.532 1.00 87.06 393 LEU A O 1
ATOM 3082 N N . GLY A 1 394 ? 8.000 -5.979 19.303 1.00 85.94 394 GLY A N 1
ATOM 3083 C CA . GLY A 1 394 ? 9.112 -6.346 20.187 1.00 85.94 394 GLY A CA 1
ATOM 3084 C C . GLY A 1 394 ? 9.874 -7.595 19.723 1.00 85.94 394 GLY A C 1
ATOM 3085 O O . GLY A 1 394 ? 11.087 -7.675 19.901 1.00 85.94 394 GLY A O 1
ATOM 3086 N N . MET A 1 395 ? 9.175 -8.542 19.091 1.00 83.12 395 MET A N 1
ATOM 3087 C CA . MET A 1 395 ? 9.756 -9.765 18.522 1.00 83.12 395 MET A CA 1
ATOM 3088 C C . MET A 1 395 ? 10.311 -9.591 17.105 1.00 83.12 395 MET A C 1
ATOM 3090 O O . MET A 1 395 ? 11.034 -10.453 16.606 1.00 83.12 395 MET A O 1
ATOM 3094 N N . MET A 1 396 ? 9.968 -8.494 16.443 1.00 85.44 396 MET A N 1
ATOM 3095 C CA . MET A 1 396 ? 10.294 -8.264 15.051 1.00 85.44 396 MET A CA 1
ATOM 3096 C C . MET A 1 396 ? 11.716 -7.707 14.940 1.00 85.44 396 MET A C 1
ATOM 3098 O O . MET A 1 396 ? 12.016 -6.582 15.343 1.00 85.44 396 MET A O 1
ATOM 3102 N N . GLN A 1 397 ? 12.619 -8.539 14.422 1.00 89.06 397 GLN A N 1
ATOM 3103 C CA . GLN A 1 397 ? 13.999 -8.156 14.147 1.00 89.06 397 GLN A CA 1
ATOM 3104 C C . GLN A 1 397 ? 14.066 -7.493 12.774 1.00 89.06 397 GLN A C 1
ATOM 3106 O O . GLN A 1 397 ? 13.696 -8.108 11.776 1.00 89.06 397 GLN A O 1
ATOM 3111 N N . ILE A 1 398 ? 14.522 -6.236 12.735 1.00 94.06 398 ILE A N 1
ATOM 3112 C CA . ILE A 1 398 ? 14.761 -5.543 11.468 1.00 94.06 398 ILE A CA 1
ATOM 3113 C C . ILE A 1 398 ? 16.063 -6.048 10.857 1.00 94.06 398 ILE A C 1
ATOM 3115 O O . ILE A 1 398 ? 17.144 -5.874 11.434 1.00 94.06 398 ILE A O 1
ATOM 3119 N N . GLU A 1 399 ? 15.934 -6.610 9.663 1.00 96.06 399 GLU A N 1
ATOM 3120 C CA . GLU A 1 399 ? 17.024 -7.111 8.840 1.00 96.06 399 GLU A CA 1
ATOM 3121 C C . GLU A 1 399 ? 17.192 -6.257 7.581 1.00 96.06 399 GLU A C 1
ATOM 3123 O O . GLU A 1 399 ? 16.223 -5.735 7.027 1.00 96.06 399 GLU A O 1
ATOM 3128 N N . PHE A 1 400 ? 18.432 -6.144 7.117 1.00 96.81 400 PHE A N 1
ATOM 3129 C CA . PHE A 1 400 ? 18.787 -5.416 5.905 1.00 96.81 400 PHE A CA 1
ATOM 3130 C C . PHE A 1 400 ? 19.531 -6.360 4.968 1.00 96.81 400 PHE A C 1
ATOM 3132 O O . PHE A 1 400 ? 20.507 -6.999 5.360 1.00 96.81 400 PHE A O 1
ATOM 3139 N N . LEU A 1 401 ? 19.041 -6.471 3.738 1.00 97.75 401 LEU A N 1
ATOM 3140 C CA . LEU A 1 401 ? 19.634 -7.262 2.671 1.00 97.75 401 LEU A CA 1
ATOM 3141 C C . LEU A 1 401 ? 20.053 -6.337 1.535 1.00 97.75 401 LEU A C 1
ATOM 3143 O O . LEU A 1 401 ? 19.359 -5.376 1.205 1.00 97.75 401 LEU A O 1
ATOM 3147 N N . TYR A 1 402 ? 21.169 -6.673 0.905 1.00 97.56 402 TYR A N 1
ATOM 3148 C CA . TYR A 1 402 ? 21.756 -5.888 -0.168 1.00 97.56 402 TYR A CA 1
ATOM 3149 C C . TYR A 1 402 ? 22.000 -6.774 -1.376 1.00 97.56 402 TYR A C 1
ATOM 3151 O O . TYR A 1 402 ? 22.679 -7.793 -1.274 1.00 97.56 402 TYR A O 1
ATOM 3159 N N . PHE A 1 403 ? 21.468 -6.357 -2.519 1.00 97.94 403 PHE A N 1
ATOM 3160 C CA . PHE A 1 403 ? 21.748 -6.984 -3.801 1.00 97.94 403 PHE A CA 1
AT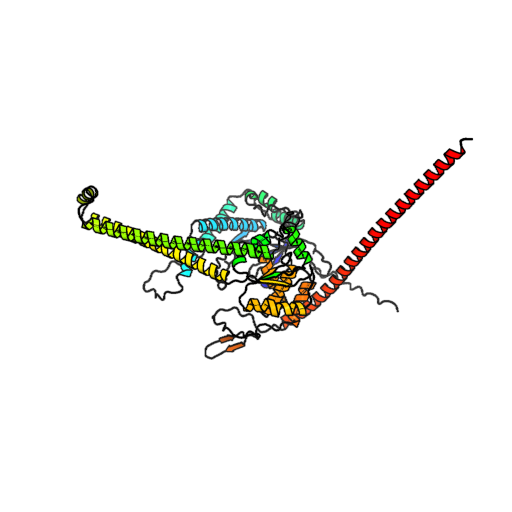OM 3161 C C . PHE A 1 403 ? 21.870 -5.884 -4.862 1.00 97.94 403 PHE A C 1
ATOM 3163 O O . PHE A 1 403 ? 20.862 -5.477 -5.443 1.00 97.94 403 PHE A O 1
ATOM 3170 N N . PRO A 1 404 ? 23.072 -5.317 -5.059 1.00 97.62 404 PRO A N 1
ATOM 3171 C CA . PRO A 1 404 ? 23.245 -4.148 -5.907 1.00 97.62 404 PRO A CA 1
ATOM 3172 C C . PRO A 1 404 ? 22.970 -4.494 -7.373 1.00 97.62 404 PRO A C 1
ATOM 3174 O O . PRO A 1 404 ? 23.600 -5.380 -7.946 1.00 97.62 404 PRO A O 1
ATOM 3177 N N . ILE A 1 405 ? 22.038 -3.770 -7.995 1.00 97.31 405 ILE A N 1
ATOM 3178 C CA . ILE A 1 405 ? 21.745 -3.873 -9.426 1.00 97.31 405 ILE A CA 1
ATOM 3179 C C . ILE A 1 405 ? 22.041 -2.519 -10.067 1.00 97.31 405 ILE A C 1
ATOM 3181 O O . ILE A 1 405 ? 21.493 -1.494 -9.642 1.00 97.31 405 ILE A O 1
ATOM 3185 N N . ALA A 1 406 ? 22.862 -2.529 -11.120 1.00 96.75 406 ALA A N 1
ATOM 3186 C CA . ALA A 1 406 ? 23.188 -1.336 -11.893 1.00 96.75 406 ALA A CA 1
ATOM 3187 C C . ALA A 1 406 ? 21.927 -0.615 -12.395 1.00 96.75 406 ALA A C 1
ATOM 3189 O O . ALA A 1 406 ? 20.927 -1.249 -12.756 1.00 96.75 406 ALA A O 1
ATOM 3190 N N . HIS A 1 407 ? 21.968 0.719 -12.434 1.00 93.88 407 HIS A N 1
ATOM 3191 C CA . HIS A 1 407 ? 20.853 1.525 -12.938 1.00 93.88 407 HIS A CA 1
ATOM 3192 C C . HIS A 1 407 ? 20.491 1.118 -14.375 1.00 93.88 407 HIS A C 1
ATOM 3194 O O . HIS A 1 407 ? 21.372 0.987 -15.224 1.00 93.88 407 HIS A O 1
ATOM 3200 N N . ASP A 1 408 ? 19.202 0.864 -14.633 1.00 91.38 408 ASP A N 1
ATOM 3201 C CA . ASP A 1 408 ? 18.668 0.345 -15.908 1.00 91.38 408 ASP A CA 1
ATOM 3202 C C . ASP A 1 408 ? 19.257 -0.991 -16.403 1.00 91.38 408 ASP A C 1
ATOM 3204 O O . ASP A 1 408 ? 18.900 -1.481 -17.480 1.00 91.38 408 ASP A O 1
ATOM 3208 N N . GLY A 1 409 ? 20.127 -1.607 -15.602 1.00 93.00 409 GLY A N 1
ATOM 3209 C CA . GLY A 1 409 ? 20.810 -2.850 -15.901 1.00 93.00 409 GLY A CA 1
ATOM 3210 C C . GLY A 1 409 ? 20.001 -4.088 -15.538 1.00 93.00 409 GLY A C 1
ATOM 3211 O O . GLY A 1 409 ? 18.870 -4.027 -15.043 1.00 93.00 409 GLY A O 1
ATOM 3212 N N . VAL A 1 410 ? 20.628 -5.232 -15.798 1.00 96.56 410 VAL A N 1
ATOM 3213 C CA . VAL A 1 410 ? 20.177 -6.560 -15.384 1.00 96.56 410 VAL A CA 1
ATOM 3214 C C . VAL A 1 410 ? 21.328 -7.234 -14.633 1.00 96.56 410 VAL A C 1
ATOM 3216 O O . VAL A 1 410 ? 22.469 -7.099 -15.082 1.00 96.56 410 VAL A O 1
ATOM 3219 N N . PRO A 1 411 ? 21.070 -7.900 -13.498 1.00 97.06 411 PRO A N 1
ATOM 3220 C CA . PRO A 1 411 ? 22.119 -8.584 -12.748 1.00 97.06 411 PRO A CA 1
ATOM 3221 C C . PRO A 1 411 ? 22.529 -9.894 -13.429 1.00 97.06 411 PRO A C 1
ATOM 3223 O O . PRO A 1 411 ? 21.917 -10.309 -14.421 1.00 97.06 411 PRO A O 1
ATOM 3226 N N . ASP A 1 412 ? 23.545 -10.562 -12.884 1.00 96.94 412 ASP A N 1
ATOM 3227 C CA . ASP A 1 412 ? 23.802 -11.952 -13.240 1.00 96.94 412 ASP A CA 1
ATOM 3228 C C . ASP A 1 412 ? 22.613 -12.839 -12.829 1.00 96.94 412 ASP A C 1
ATOM 3230 O O . ASP A 1 412 ? 21.963 -12.623 -11.802 1.00 96.94 412 ASP A O 1
ATOM 3234 N N . SER A 1 413 ? 22.284 -13.805 -13.689 1.00 95.56 413 SER A N 1
ATOM 3235 C CA . SER A 1 413 ? 21.122 -14.670 -13.486 1.00 95.56 413 SER A CA 1
ATOM 3236 C C . SER A 1 413 ? 21.321 -15.591 -12.292 1.00 95.56 413 SER A C 1
ATOM 3238 O O . SER A 1 413 ? 20.401 -15.741 -11.499 1.00 95.56 413 SER A O 1
ATOM 3240 N N . ASP A 1 414 ? 22.486 -16.214 -12.166 1.00 94.88 414 ASP A N 1
ATOM 3241 C CA . ASP A 1 414 ? 22.705 -17.261 -11.174 1.00 94.88 414 ASP A CA 1
ATOM 3242 C C . ASP A 1 414 ? 22.901 -16.633 -9.788 1.00 94.88 414 ASP A C 1
ATOM 3244 O O . ASP A 1 414 ? 22.314 -17.101 -8.811 1.00 94.88 414 ASP A O 1
ATOM 3248 N N . GLU A 1 415 ? 23.608 -15.500 -9.715 1.00 96.88 415 GLU A N 1
ATOM 3249 C CA . GLU A 1 415 ? 23.767 -14.731 -8.474 1.00 96.88 415 GLU A CA 1
ATOM 3250 C C . GLU A 1 415 ? 22.432 -14.202 -7.935 1.00 96.88 415 GLU A C 1
ATOM 3252 O O . GLU A 1 415 ? 22.151 -14.330 -6.740 1.00 96.88 415 GLU A O 1
ATOM 3257 N N . LEU A 1 416 ? 21.579 -13.633 -8.801 1.00 96.38 416 LEU A N 1
ATOM 3258 C CA . LEU A 1 416 ? 20.267 -13.150 -8.367 1.00 96.38 416 LEU A CA 1
ATOM 3259 C C . LEU A 1 416 ? 19.393 -14.307 -7.888 1.00 96.38 416 LEU A C 1
ATOM 3261 O O . LEU A 1 416 ? 18.712 -14.177 -6.876 1.00 96.38 416 LEU A O 1
ATOM 3265 N N . MET A 1 417 ? 19.395 -15.431 -8.600 1.00 94.44 417 MET A N 1
ATOM 3266 C CA . MET A 1 417 ? 18.579 -16.581 -8.224 1.00 94.44 417 MET A CA 1
ATOM 3267 C C . MET A 1 417 ? 19.020 -17.181 -6.891 1.00 94.44 417 MET A C 1
ATOM 3269 O O . MET A 1 417 ? 18.162 -17.440 -6.049 1.00 94.44 417 MET A O 1
ATOM 3273 N N . ALA A 1 418 ? 20.328 -17.311 -6.654 1.00 95.25 418 ALA A N 1
ATOM 3274 C CA . ALA A 1 418 ? 20.857 -17.726 -5.357 1.00 95.25 418 ALA A CA 1
ATOM 3275 C C . ALA A 1 418 ? 20.428 -16.758 -4.242 1.00 95.25 418 ALA A C 1
ATOM 3277 O O . ALA A 1 418 ? 19.924 -17.187 -3.205 1.00 95.25 418 ALA A O 1
ATOM 3278 N N . PHE A 1 419 ? 20.523 -15.445 -4.476 1.00 97.19 419 PHE A N 1
ATOM 3279 C CA . PHE A 1 419 ? 20.058 -14.441 -3.518 1.00 97.19 419 PHE A CA 1
ATOM 3280 C C . PHE A 1 419 ? 18.554 -14.562 -3.218 1.00 97.19 419 PHE A C 1
ATOM 3282 O O . PHE A 1 419 ? 18.146 -14.537 -2.052 1.00 97.19 419 PHE A O 1
ATOM 3289 N N . LEU A 1 420 ? 17.717 -14.716 -4.248 1.00 95.38 420 LEU A N 1
ATOM 3290 C CA . LEU A 1 420 ? 16.274 -14.870 -4.070 1.00 95.38 420 LEU A CA 1
ATOM 3291 C C . LEU A 1 420 ? 15.939 -16.151 -3.298 1.00 95.38 420 LEU A C 1
ATOM 3293 O O . LEU A 1 420 ? 15.152 -16.086 -2.359 1.00 95.38 420 LEU A O 1
ATOM 3297 N N . GLU A 1 421 ? 16.556 -17.282 -3.637 1.00 91.94 421 GLU A N 1
ATOM 3298 C CA . GLU A 1 421 ? 16.289 -18.579 -3.004 1.00 91.94 421 GLU A CA 1
ATOM 3299 C C . GLU A 1 421 ? 16.767 -18.648 -1.553 1.00 91.94 421 GLU A C 1
ATOM 3301 O O . GLU A 1 421 ? 16.015 -19.058 -0.664 1.00 91.94 421 GLU A O 1
ATOM 3306 N N . GLU A 1 422 ? 18.015 -18.253 -1.309 1.00 94.00 422 GLU A N 1
ATOM 3307 C CA . GLU A 1 422 ? 18.677 -18.458 -0.022 1.00 94.00 422 GLU A CA 1
ATOM 3308 C C . GLU A 1 422 ? 18.337 -17.367 0.990 1.00 94.00 422 GLU A C 1
ATOM 3310 O O . GLU A 1 422 ? 18.301 -17.629 2.192 1.00 94.00 422 GLU A O 1
ATOM 3315 N N . GLN A 1 423 ? 18.087 -16.137 0.527 1.00 95.81 423 GLN A N 1
ATOM 3316 C CA . GLN A 1 423 ? 17.891 -14.997 1.421 1.00 95.81 423 GLN A CA 1
ATOM 3317 C C . GLN A 1 423 ? 16.442 -14.528 1.459 1.00 95.81 423 GLN A C 1
ATOM 3319 O O . GLN A 1 423 ? 15.889 -14.338 2.544 1.00 95.81 423 GLN A O 1
ATOM 3324 N N . VAL A 1 424 ? 15.825 -14.312 0.298 1.00 95.62 424 VAL A N 1
ATOM 3325 C CA . VAL A 1 424 ? 14.543 -13.599 0.213 1.00 95.62 424 VAL A CA 1
ATOM 3326 C C . VAL A 1 424 ? 13.356 -14.539 0.425 1.00 95.62 424 VAL A C 1
ATOM 3328 O O . VAL A 1 424 ? 12.523 -14.299 1.299 1.00 95.62 424 VAL A O 1
ATOM 3331 N N . GLU A 1 425 ? 13.291 -15.635 -0.328 1.00 92.38 425 GLU A N 1
ATOM 3332 C CA . GLU A 1 425 ? 12.224 -16.635 -0.239 1.00 92.38 425 GLU A CA 1
ATOM 3333 C C . GLU A 1 425 ? 12.185 -17.312 1.128 1.00 92.38 425 GLU A C 1
ATOM 3335 O O . GLU A 1 425 ? 11.101 -17.538 1.662 1.00 92.38 425 GLU A O 1
ATOM 3340 N N . LEU A 1 426 ? 13.349 -17.612 1.715 1.00 90.56 426 LEU A N 1
ATOM 3341 C CA . LEU A 1 426 ? 13.429 -18.200 3.051 1.00 90.56 426 LEU A CA 1
ATOM 3342 C C . LEU A 1 426 ? 12.703 -17.326 4.085 1.00 90.56 426 LEU A C 1
ATOM 3344 O O . LEU A 1 426 ? 11.882 -17.824 4.847 1.00 90.56 426 LEU A O 1
ATOM 3348 N N . ARG A 1 427 ? 12.924 -16.008 4.047 1.00 93.31 427 ARG A N 1
ATOM 3349 C CA . ARG A 1 427 ? 12.283 -15.051 4.962 1.00 93.31 427 ARG A CA 1
ATOM 3350 C C . ARG A 1 427 ? 10.787 -14.909 4.705 1.00 93.31 427 ARG A C 1
ATOM 3352 O O . ARG A 1 427 ? 10.017 -14.831 5.657 1.00 93.31 427 ARG A O 1
ATOM 3359 N N . LEU A 1 428 ? 10.361 -14.933 3.441 1.00 90.81 428 LEU A N 1
ATOM 3360 C CA . LEU A 1 428 ? 8.933 -14.982 3.110 1.00 90.81 428 LEU A CA 1
ATOM 3361 C C . LEU A 1 428 ? 8.265 -16.234 3.693 1.00 90.81 428 LEU A C 1
ATOM 3363 O O . LEU A 1 428 ? 7.180 -16.128 4.256 1.00 90.81 428 LEU A O 1
ATOM 3367 N N . ARG A 1 429 ? 8.923 -17.402 3.624 1.00 85.62 429 ARG A N 1
ATOM 3368 C CA . ARG A 1 429 ? 8.424 -18.651 4.235 1.00 85.62 429 ARG A CA 1
ATOM 3369 C C . ARG A 1 429 ? 8.383 -18.589 5.763 1.00 85.62 429 ARG A C 1
ATOM 3371 O O . ARG A 1 429 ? 7.508 -19.194 6.366 1.00 85.62 429 ARG A O 1
ATOM 3378 N N . GLU A 1 430 ? 9.278 -17.828 6.387 1.00 87.75 430 GLU A N 1
ATOM 3379 C CA . GLU A 1 430 ? 9.242 -17.530 7.828 1.00 87.75 430 GLU A CA 1
ATOM 3380 C C . GLU A 1 430 ? 8.121 -16.543 8.221 1.00 87.75 430 GLU A C 1
ATOM 3382 O O . GLU A 1 430 ? 8.006 -16.180 9.391 1.00 87.75 430 GLU A O 1
ATOM 3387 N N . GLY A 1 431 ? 7.308 -16.070 7.268 1.00 87.50 431 GLY A N 1
ATOM 3388 C CA . GLY A 1 431 ? 6.244 -15.094 7.516 1.00 87.50 431 GLY A CA 1
ATOM 3389 C C . GLY A 1 431 ? 6.753 -13.662 7.712 1.00 87.50 431 GLY A C 1
ATOM 3390 O O . GLY A 1 431 ? 6.036 -12.813 8.245 1.00 87.50 431 GLY A O 1
ATOM 3391 N N . LYS A 1 432 ? 7.997 -13.368 7.309 1.00 90.81 432 LYS A N 1
ATOM 3392 C CA . LYS A 1 432 ? 8.559 -12.013 7.359 1.00 90.81 432 LYS A CA 1
ATOM 3393 C C . LYS A 1 432 ? 8.073 -11.200 6.164 1.00 90.81 432 LYS A C 1
ATOM 3395 O O . LYS A 1 432 ? 8.130 -11.659 5.025 1.00 90.81 432 LYS A O 1
ATOM 3400 N N . ASN A 1 433 ? 7.670 -9.955 6.411 1.00 91.38 433 ASN A N 1
ATOM 3401 C CA . ASN A 1 433 ? 7.301 -9.043 5.333 1.00 91.38 433 ASN A CA 1
ATOM 3402 C C . ASN A 1 433 ? 8.531 -8.289 4.832 1.00 91.38 433 ASN A C 1
ATOM 3404 O O . ASN A 1 433 ? 9.316 -7.744 5.616 1.00 91.38 433 ASN A O 1
ATOM 3408 N N . LEU A 1 434 ? 8.658 -8.230 3.513 1.00 94.06 434 LEU A N 1
ATOM 3409 C CA . LEU A 1 434 ? 9.771 -7.590 2.831 1.00 94.06 434 LEU A CA 1
ATOM 3410 C C . LEU A 1 434 ? 9.386 -6.191 2.349 1.00 94.06 434 LEU A C 1
ATOM 3412 O O . LEU A 1 434 ? 8.266 -5.964 1.895 1.00 94.06 434 LEU A O 1
ATOM 3416 N N . TYR A 1 435 ? 10.356 -5.288 2.336 1.00 94.69 435 TYR A N 1
ATOM 3417 C CA . TYR A 1 435 ? 10.282 -4.019 1.627 1.00 94.69 435 TYR A CA 1
ATOM 3418 C C . TYR A 1 435 ? 11.416 -3.940 0.612 1.00 94.69 435 TYR A C 1
ATOM 3420 O O . TYR A 1 435 ? 12.580 -3.732 0.957 1.00 94.69 435 TYR A O 1
ATOM 3428 N N . LEU A 1 436 ? 11.054 -4.169 -0.651 1.00 95.19 436 LEU A N 1
ATOM 3429 C CA . LEU A 1 436 ? 11.959 -4.178 -1.797 1.00 95.19 436 LEU A CA 1
ATOM 3430 C C . LEU A 1 436 ? 12.071 -2.783 -2.379 1.00 95.19 436 LEU A C 1
ATOM 3432 O O . LEU A 1 436 ? 11.058 -2.147 -2.676 1.00 95.19 436 LEU A O 1
ATOM 3436 N N . PHE A 1 437 ? 13.296 -2.310 -2.583 1.00 94.75 437 PHE A N 1
ATOM 3437 C CA . PHE A 1 437 ? 13.460 -0.892 -2.814 1.00 94.75 437 PHE A CA 1
ATOM 3438 C C . PHE A 1 437 ? 14.678 -0.550 -3.681 1.00 94.75 437 PHE A C 1
ATOM 3440 O O . PHE A 1 437 ? 15.730 -1.182 -3.628 1.00 94.75 437 PHE A O 1
ATOM 3447 N N . SER A 1 438 ? 14.505 0.450 -4.543 1.00 95.31 438 SER A N 1
ATOM 3448 C CA . SER A 1 438 ? 15.521 1.000 -5.447 1.00 95.31 438 SER A CA 1
ATOM 3449 C C . SER A 1 438 ? 15.245 2.486 -5.654 1.00 95.31 438 SER A C 1
ATOM 3451 O O . SER A 1 438 ? 14.144 2.919 -5.342 1.00 95.31 438 SER A O 1
ATOM 3453 N N . ARG A 1 439 ? 16.165 3.259 -6.241 1.00 93.00 439 ARG A N 1
ATOM 3454 C CA . ARG A 1 439 ? 16.046 4.729 -6.341 1.00 93.00 439 ARG A CA 1
ATOM 3455 C C . ARG A 1 439 ? 14.676 5.268 -6.772 1.00 93.00 439 ARG A C 1
ATOM 3457 O O . ARG A 1 439 ? 14.207 6.238 -6.194 1.00 93.00 439 ARG A O 1
ATOM 3464 N N . LEU A 1 440 ? 14.047 4.657 -7.780 1.00 89.38 440 LEU A N 1
ATOM 3465 C CA . LEU A 1 440 ? 12.754 5.108 -8.320 1.00 89.38 440 LEU A CA 1
ATOM 3466 C C . LEU A 1 440 ? 11.573 4.186 -7.974 1.00 89.38 440 LEU A C 1
ATOM 3468 O O . LEU A 1 440 ? 10.428 4.519 -8.269 1.00 89.38 440 LEU A O 1
ATOM 3472 N N . GLY A 1 441 ? 11.835 3.012 -7.393 1.00 90.44 441 GLY A N 1
ATOM 3473 C CA . GLY A 1 441 ? 10.791 2.065 -6.988 1.00 90.44 441 GLY A CA 1
ATOM 3474 C C . GLY A 1 441 ? 10.100 1.265 -8.106 1.00 90.44 441 GLY A C 1
ATOM 3475 O O . GLY A 1 441 ? 9.272 0.426 -7.782 1.00 90.44 441 GLY A O 1
ATOM 3476 N N . HIS A 1 442 ? 10.443 1.448 -9.390 1.00 90.69 442 HIS A N 1
ATOM 3477 C CA . HIS A 1 442 ? 9.788 0.729 -10.506 1.00 90.69 442 HIS A CA 1
ATOM 3478 C C . HIS A 1 442 ? 10.719 -0.140 -11.367 1.00 90.69 442 HIS A C 1
ATOM 3480 O O . HIS A 1 442 ? 10.371 -1.267 -11.688 1.00 90.69 442 HIS A O 1
ATOM 3486 N N . GLY A 1 443 ? 11.930 0.311 -11.716 1.00 94.62 443 GLY A N 1
ATOM 3487 C CA . GLY A 1 443 ? 12.811 -0.444 -12.626 1.00 94.62 443 GLY A CA 1
ATOM 3488 C C . GLY A 1 443 ? 13.351 -1.742 -12.017 1.00 94.62 443 GLY A C 1
ATOM 3489 O O . GLY A 1 443 ? 12.878 -2.840 -12.304 1.00 94.62 443 GLY A O 1
ATOM 3490 N N . ARG A 1 444 ? 14.339 -1.608 -11.126 1.00 96.81 444 ARG A N 1
ATOM 3491 C CA . ARG A 1 444 ? 14.967 -2.741 -10.418 1.00 96.81 444 ARG A CA 1
ATOM 3492 C C . ARG A 1 444 ? 13.991 -3.430 -9.470 1.00 96.81 444 ARG A C 1
ATOM 3494 O O . ARG A 1 444 ? 13.942 -4.654 -9.414 1.00 96.81 444 ARG A O 1
ATOM 3501 N N . THR A 1 445 ? 13.177 -2.637 -8.774 1.00 96.75 445 THR A N 1
ATOM 3502 C CA . THR A 1 445 ? 12.127 -3.148 -7.888 1.00 96.75 445 THR A CA 1
ATOM 3503 C C . THR A 1 445 ? 11.092 -3.960 -8.664 1.00 96.75 445 THR A C 1
ATOM 3505 O O . THR A 1 445 ? 10.767 -5.060 -8.229 1.00 96.75 445 THR A O 1
ATOM 3508 N N . GLY A 1 446 ? 10.624 -3.487 -9.825 1.00 96.44 446 GLY A N 1
ATOM 3509 C CA . GLY A 1 446 ? 9.700 -4.233 -10.682 1.00 96.44 446 GLY A CA 1
ATOM 3510 C C . GLY A 1 446 ? 10.305 -5.529 -11.211 1.00 96.44 446 GLY A C 1
ATOM 3511 O O . GLY A 1 446 ? 9.636 -6.558 -11.196 1.00 96.44 446 GLY A O 1
ATOM 3512 N N . LEU A 1 447 ? 11.591 -5.513 -11.594 1.00 97.75 447 LEU A N 1
ATOM 3513 C CA . LEU A 1 447 ? 12.324 -6.717 -12.012 1.00 97.75 447 LEU A CA 1
ATOM 3514 C C . LEU A 1 447 ? 12.322 -7.782 -10.914 1.00 97.75 447 LEU A C 1
ATOM 3516 O O . LEU A 1 447 ? 11.923 -8.918 -11.165 1.00 97.75 447 LEU A O 1
ATOM 3520 N N . VAL A 1 448 ? 12.735 -7.419 -9.698 1.00 97.69 448 VAL A N 1
ATOM 3521 C CA . VAL A 1 448 ? 12.808 -8.368 -8.577 1.00 97.69 448 VAL A CA 1
ATOM 3522 C C . VAL A 1 448 ? 11.412 -8.797 -8.123 1.00 97.69 448 VAL A C 1
ATOM 3524 O O . VAL A 1 448 ? 11.197 -9.975 -7.851 1.00 97.69 448 VAL A O 1
ATOM 3527 N N . SER A 1 449 ? 10.441 -7.880 -8.113 1.00 96.56 449 SER A N 1
ATOM 3528 C CA . SER A 1 449 ? 9.052 -8.180 -7.738 1.00 96.56 449 SER A CA 1
ATOM 3529 C C . SER A 1 449 ? 8.405 -9.165 -8.708 1.00 96.56 449 SER A C 1
ATOM 3531 O O . SER A 1 449 ? 7.803 -10.137 -8.266 1.00 96.56 449 SER A O 1
ATOM 3533 N N . ALA A 1 450 ? 8.569 -8.977 -10.021 1.00 96.56 450 ALA A N 1
ATOM 3534 C CA . ALA A 1 450 ? 8.046 -9.908 -11.018 1.00 96.56 450 ALA A CA 1
ATOM 3535 C C . ALA A 1 450 ? 8.699 -11.297 -10.899 1.00 96.56 450 ALA A C 1
ATOM 3537 O O . ALA A 1 450 ? 8.008 -12.310 -10.968 1.00 96.56 450 ALA A O 1
ATOM 3538 N N . LEU A 1 451 ? 10.013 -11.371 -10.653 1.00 95.94 451 LEU A N 1
ATOM 3539 C CA . LEU A 1 451 ? 10.687 -12.654 -10.415 1.00 95.94 451 LEU A CA 1
ATOM 3540 C C . LEU A 1 451 ? 10.157 -13.356 -9.163 1.00 95.94 451 LEU A C 1
ATOM 3542 O O . LEU A 1 451 ? 9.835 -14.540 -9.223 1.00 95.94 451 LEU A O 1
ATOM 3546 N N . LEU A 1 452 ? 10.015 -12.629 -8.053 1.00 94.25 452 LEU A N 1
ATOM 3547 C CA . LEU A 1 452 ? 9.449 -13.171 -6.820 1.00 94.25 452 LEU A CA 1
ATOM 3548 C C . LEU A 1 452 ? 8.008 -13.638 -7.019 1.00 94.25 452 LEU A C 1
ATOM 3550 O O . LEU A 1 452 ? 7.680 -14.738 -6.598 1.00 94.25 452 LEU A O 1
ATOM 3554 N N . LEU A 1 453 ? 7.161 -12.863 -7.703 1.00 92.06 453 LEU A N 1
ATOM 3555 C CA . LEU A 1 453 ? 5.783 -13.260 -7.999 1.00 92.06 4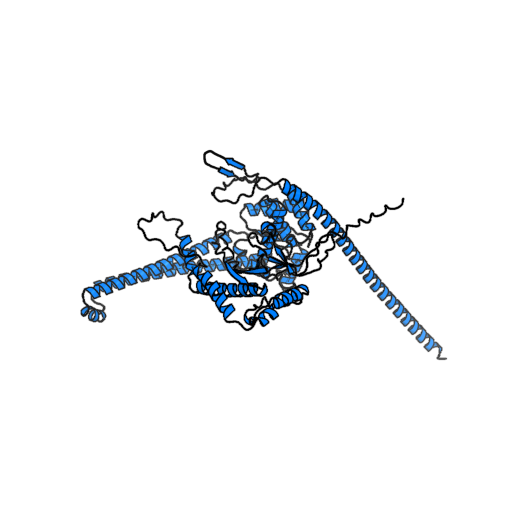53 LEU A CA 1
ATOM 3556 C C . LEU A 1 453 ? 5.732 -14.541 -8.840 1.00 92.06 453 LEU A C 1
ATOM 3558 O O . LEU A 1 453 ? 5.016 -15.477 -8.484 1.00 92.06 453 LEU A O 1
ATOM 3562 N N . GLY A 1 454 ? 6.514 -14.602 -9.922 1.00 90.69 454 GLY A N 1
ATOM 3563 C CA . GLY A 1 454 ? 6.599 -15.778 -10.787 1.00 90.69 454 GLY A CA 1
ATOM 3564 C C . GLY A 1 454 ? 7.025 -17.028 -10.021 1.00 90.69 454 GLY A C 1
ATOM 3565 O O . GLY A 1 454 ? 6.393 -18.076 -10.136 1.00 90.69 454 GLY A O 1
ATOM 3566 N N . ARG A 1 455 ? 8.049 -16.904 -9.173 1.00 89.00 455 ARG A N 1
ATOM 3567 C CA . ARG A 1 455 ? 8.595 -18.026 -8.399 1.00 89.00 455 ARG A CA 1
ATOM 3568 C C . ARG A 1 455 ? 7.700 -18.449 -7.245 1.00 89.00 455 ARG A C 1
ATOM 3570 O O . ARG A 1 455 ? 7.385 -19.631 -7.126 1.00 89.00 455 ARG A O 1
ATOM 3577 N N . VAL A 1 456 ? 7.266 -17.490 -6.425 1.00 86.44 456 VAL A N 1
ATOM 3578 C CA . VAL A 1 456 ? 6.439 -17.748 -5.244 1.00 86.44 456 VAL A CA 1
ATOM 3579 C C . VAL A 1 456 ? 5.103 -18.332 -5.645 1.00 86.44 456 VAL A C 1
ATOM 3581 O O . VAL A 1 456 ? 4.712 -19.331 -5.064 1.00 86.44 456 VAL A O 1
ATOM 3584 N N . TYR A 1 457 ? 4.428 -17.774 -6.651 1.00 83.00 457 TYR A N 1
ATOM 3585 C CA . TYR A 1 457 ? 3.089 -18.224 -7.033 1.00 83.00 457 TYR A CA 1
ATOM 3586 C C . TYR A 1 457 ? 3.074 -19.281 -8.143 1.00 83.00 457 TYR A C 1
ATOM 3588 O O . TYR A 1 457 ? 2.018 -19.869 -8.396 1.00 83.00 457 TYR A O 1
ATOM 3596 N N . GLY A 1 458 ? 4.215 -19.553 -8.782 1.00 81.06 458 GLY A N 1
ATOM 3597 C CA . GLY A 1 458 ? 4.307 -20.459 -9.928 1.00 81.06 458 GLY A CA 1
ATOM 3598 C C . GLY A 1 458 ? 3.542 -19.950 -11.153 1.00 81.06 458 GLY A C 1
ATOM 3599 O O . GLY A 1 458 ? 2.993 -20.758 -11.897 1.00 81.06 458 GLY A O 1
ATOM 3600 N N . ILE A 1 459 ? 3.448 -18.628 -11.319 1.00 83.19 459 ILE A N 1
ATOM 3601 C CA . ILE A 1 459 ? 2.770 -17.993 -12.458 1.00 83.19 459 ILE A CA 1
ATOM 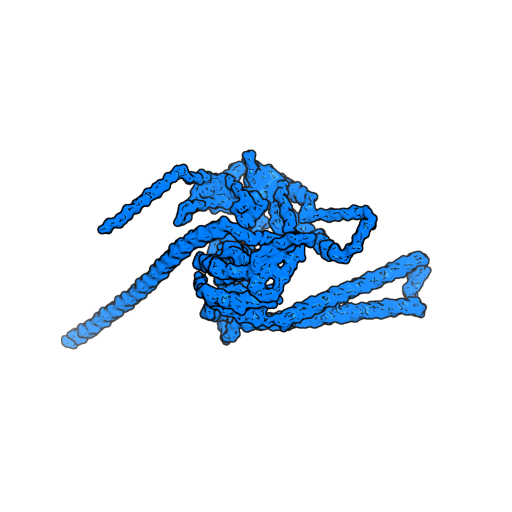3602 C C . ILE A 1 459 ? 3.747 -17.721 -13.602 1.00 83.19 459 ILE A C 1
ATOM 3604 O O . ILE A 1 459 ? 4.964 -17.668 -13.405 1.00 83.19 459 ILE A O 1
ATOM 3608 N N . THR A 1 460 ? 3.209 -17.543 -14.805 1.00 84.12 460 THR A N 1
ATOM 3609 C CA . THR A 1 460 ? 4.014 -17.251 -15.995 1.00 84.12 460 THR A CA 1
ATOM 3610 C C . THR A 1 460 ? 4.720 -15.901 -15.881 1.00 84.12 460 THR A C 1
ATOM 3612 O O . THR A 1 460 ? 4.330 -15.018 -15.110 1.00 84.12 460 THR A O 1
ATOM 3615 N N . ALA A 1 461 ? 5.767 -15.702 -16.685 1.00 88.06 461 ALA A N 1
ATOM 3616 C CA . ALA A 1 461 ? 6.479 -14.430 -16.704 1.00 88.06 461 ALA A CA 1
ATOM 3617 C C . ALA A 1 461 ? 5.580 -13.264 -17.133 1.00 88.06 461 ALA A C 1
ATOM 3619 O O . ALA A 1 461 ? 5.733 -12.161 -16.612 1.00 88.06 461 ALA A O 1
ATOM 3620 N N . SER A 1 462 ? 4.651 -13.496 -18.064 1.00 86.75 462 SER A N 1
ATOM 3621 C CA . SER A 1 462 ? 3.725 -12.463 -18.535 1.00 86.75 462 SER A CA 1
ATOM 3622 C C . SER A 1 462 ? 2.767 -12.038 -17.427 1.00 86.75 462 SER A C 1
ATOM 3624 O O . SER A 1 462 ? 2.658 -10.845 -17.152 1.00 86.75 462 SER A O 1
ATOM 3626 N N . GLU A 1 463 ? 2.168 -13.003 -16.722 1.00 85.56 463 GLU A N 1
ATOM 3627 C CA . GLU A 1 463 ? 1.298 -12.733 -15.571 1.00 85.56 463 GLU A CA 1
ATOM 3628 C C . GLU A 1 463 ? 2.057 -12.042 -14.435 1.00 85.56 463 GLU A C 1
ATOM 3630 O O . GLU A 1 463 ? 1.539 -11.119 -13.809 1.00 85.56 463 GLU A O 1
ATOM 3635 N N . ALA A 1 464 ? 3.295 -12.461 -14.162 1.00 92.06 464 ALA A N 1
ATOM 3636 C CA . ALA A 1 464 ? 4.108 -11.861 -13.113 1.00 92.06 464 ALA A CA 1
ATOM 3637 C C . ALA A 1 464 ? 4.456 -10.396 -13.412 1.00 92.06 464 ALA A C 1
ATOM 3639 O O . ALA A 1 464 ? 4.358 -9.548 -12.524 1.00 92.06 464 ALA A O 1
ATOM 3640 N N . LEU A 1 465 ? 4.823 -10.090 -14.661 1.00 93.75 465 LEU A N 1
ATOM 3641 C CA . LEU A 1 465 ? 5.077 -8.726 -15.129 1.00 93.75 465 LEU A CA 1
ATOM 3642 C C . LEU A 1 465 ? 3.805 -7.870 -15.082 1.00 93.75 465 LEU A C 1
ATOM 3644 O O . LEU A 1 465 ? 3.840 -6.743 -14.598 1.00 93.75 465 LEU A O 1
ATOM 3648 N N . GLU A 1 466 ? 2.675 -8.410 -15.538 1.00 91.94 466 GLU A N 1
ATOM 3649 C CA . GLU A 1 466 ? 1.380 -7.726 -15.513 1.00 91.94 466 GLU A CA 1
ATOM 3650 C C . GLU A 1 466 ? 0.938 -7.400 -14.080 1.00 91.94 466 GLU A C 1
ATOM 3652 O O . GLU A 1 466 ? 0.523 -6.275 -13.796 1.00 91.94 466 GLU A O 1
ATOM 3657 N N . ARG A 1 467 ? 1.066 -8.355 -13.151 1.00 92.00 467 ARG A N 1
ATOM 3658 C CA . ARG A 1 467 ? 0.749 -8.139 -11.732 1.00 92.00 467 ARG A CA 1
ATOM 3659 C C . ARG A 1 467 ? 1.698 -7.136 -11.086 1.00 92.00 467 ARG A C 1
ATOM 3661 O O . ARG A 1 467 ? 1.229 -6.250 -10.380 1.00 92.00 467 ARG A O 1
ATOM 3668 N N . ALA A 1 468 ? 3.002 -7.225 -11.356 1.00 94.12 468 ALA A N 1
ATOM 3669 C CA . ALA A 1 468 ? 3.974 -6.251 -10.861 1.00 94.12 468 ALA A CA 1
ATOM 3670 C C . ALA A 1 468 ? 3.642 -4.825 -11.338 1.00 94.12 468 ALA A C 1
ATOM 3672 O O . ALA A 1 468 ? 3.682 -3.889 -10.538 1.00 94.12 468 ALA A O 1
ATOM 3673 N N . GLN A 1 469 ? 3.246 -4.672 -12.607 1.00 93.38 469 GLN A N 1
ATOM 3674 C CA . GLN A 1 469 ? 2.805 -3.395 -13.164 1.00 93.38 469 GLN A CA 1
ATOM 3675 C C . GLN A 1 469 ? 1.531 -2.885 -12.483 1.00 93.38 469 GLN A C 1
ATOM 3677 O O . GLN A 1 469 ? 1.505 -1.744 -12.028 1.00 93.38 469 GLN A O 1
ATOM 3682 N N . ARG A 1 470 ? 0.489 -3.721 -12.369 1.00 87.62 470 ARG A N 1
ATOM 3683 C CA . ARG A 1 470 ? -0.779 -3.330 -11.730 1.00 87.62 470 ARG A CA 1
ATOM 3684 C C . ARG A 1 470 ? -0.570 -2.872 -10.292 1.00 87.62 470 ARG A C 1
ATOM 3686 O O . ARG A 1 470 ? -1.045 -1.804 -9.922 1.00 87.62 470 ARG A O 1
ATOM 3693 N N . THR A 1 471 ? 0.176 -3.644 -9.503 1.00 87.44 471 THR A N 1
ATOM 3694 C CA . THR A 1 471 ? 0.459 -3.299 -8.105 1.00 87.44 471 THR A CA 1
ATOM 3695 C C . THR A 1 471 ? 1.244 -1.995 -7.999 1.00 87.44 471 THR A C 1
ATOM 3697 O O . THR A 1 471 ? 0.946 -1.174 -7.135 1.00 87.44 471 THR A O 1
ATOM 3700 N N . HIS A 1 472 ? 2.218 -1.772 -8.885 1.00 87.75 472 HIS A N 1
ATOM 3701 C CA . HIS A 1 472 ? 2.943 -0.505 -8.948 1.00 87.75 472 HIS A CA 1
ATOM 3702 C C . HIS A 1 472 ? 2.012 0.673 -9.287 1.00 87.75 472 HIS A C 1
ATOM 3704 O O . HIS A 1 472 ? 2.073 1.714 -8.635 1.00 87.75 472 HIS A O 1
ATOM 3710 N N . ASP A 1 473 ? 1.117 0.507 -10.261 1.00 84.25 473 ASP A N 1
ATOM 3711 C CA . ASP A 1 473 ? 0.198 1.565 -10.691 1.00 84.25 473 ASP A CA 1
ATOM 3712 C C . ASP A 1 473 ? -0.811 1.948 -9.594 1.00 84.25 473 ASP A C 1
ATOM 3714 O O . ASP A 1 473 ? -1.193 3.113 -9.489 1.00 84.25 473 ASP A O 1
ATOM 3718 N N . CYS A 1 474 ? -1.185 1.006 -8.721 1.00 80.62 474 CYS A N 1
ATOM 3719 C CA . CYS A 1 474 ? -2.028 1.277 -7.554 1.00 80.62 474 CYS A CA 1
ATOM 3720 C C . CYS A 1 474 ? -1.346 2.158 -6.493 1.00 80.62 474 CYS A C 1
ATOM 3722 O O . CYS A 1 474 ? -2.036 2.853 -5.750 1.00 80.62 474 CYS A O 1
ATOM 3724 N N . GLN A 1 475 ? -0.010 2.164 -6.407 1.00 72.06 475 GLN A N 1
ATOM 3725 C CA . GLN A 1 475 ? 0.719 2.946 -5.397 1.00 72.06 475 GLN A CA 1
ATOM 3726 C C . GLN A 1 475 ? 0.744 4.452 -5.691 1.00 72.06 475 GLN A C 1
ATOM 3728 O O . GLN A 1 475 ? 1.146 5.229 -4.827 1.00 72.06 475 GLN A O 1
ATOM 3733 N N . ARG A 1 476 ? 0.332 4.886 -6.891 1.00 65.50 476 ARG A N 1
ATOM 3734 C CA . ARG A 1 476 ? 0.381 6.295 -7.307 1.00 65.50 476 ARG A CA 1
ATOM 3735 C C . ARG A 1 476 ? -1.001 6.849 -7.675 1.00 65.50 476 ARG A C 1
ATOM 3737 O O . ARG A 1 476 ? -1.231 7.156 -8.846 1.00 65.50 476 ARG A O 1
ATOM 3744 N N . PRO A 1 477 ? -1.907 7.054 -6.701 1.00 54.88 477 PRO A N 1
ATOM 3745 C CA . PRO A 1 477 ? -3.179 7.729 -6.963 1.00 54.88 477 PRO A CA 1
ATOM 3746 C C . PRO A 1 477 ? -2.999 9.183 -7.447 1.00 54.88 477 PRO A C 1
ATOM 3748 O O . PRO A 1 477 ? -3.873 9.704 -8.134 1.00 54.88 477 PRO A O 1
ATOM 3751 N N . GLU A 1 478 ? -1.858 9.815 -7.144 1.00 53.00 478 GLU A N 1
ATOM 3752 C CA . GLU A 1 478 ? -1.568 11.226 -7.449 1.00 53.00 478 GLU A CA 1
ATOM 3753 C C . GLU A 1 478 ? -0.717 11.448 -8.715 1.00 53.00 478 GLU A C 1
ATOM 3755 O O . GLU A 1 478 ? -0.450 12.591 -9.085 1.00 53.00 478 GLU A O 1
ATOM 3760 N N . ALA A 1 479 ? -0.268 10.391 -9.406 1.00 56.88 479 ALA A N 1
ATOM 3761 C CA . ALA A 1 479 ? 0.516 10.583 -10.626 1.00 56.88 479 ALA A CA 1
ATOM 3762 C C . ALA A 1 479 ? -0.350 11.221 -11.734 1.00 56.88 479 ALA A C 1
ATOM 3764 O O . ALA A 1 479 ? -1.485 10.778 -11.948 1.00 56.88 479 ALA A O 1
ATOM 3765 N N . PRO A 1 480 ? 0.173 12.216 -12.483 1.00 56.94 480 PRO A N 1
ATOM 3766 C CA . PRO A 1 480 ? -0.541 12.821 -13.600 1.00 56.94 480 PRO A CA 1
ATOM 3767 C C . PRO A 1 480 ? -1.087 11.750 -14.547 1.00 56.94 480 PRO A C 1
ATOM 3769 O O . PRO A 1 480 ? -0.350 10.879 -15.026 1.00 56.94 480 PRO A O 1
ATOM 3772 N N . ARG A 1 481 ? -2.399 11.803 -14.810 1.00 55.81 481 ARG A N 1
ATOM 3773 C CA . ARG A 1 481 ? -3.084 10.836 -15.675 1.00 55.81 481 ARG A CA 1
ATOM 3774 C C . ARG A 1 481 ? -2.421 10.851 -17.057 1.00 55.81 481 ARG A C 1
ATOM 3776 O O . ARG A 1 481 ? -2.522 11.838 -17.775 1.00 55.81 481 ARG A O 1
ATOM 3783 N N . GLY A 1 482 ? -1.751 9.758 -17.426 1.00 55.84 482 GLY A N 1
ATOM 3784 C CA . GLY A 1 482 ? -1.101 9.595 -18.736 1.00 55.84 482 GLY A CA 1
ATOM 3785 C C . GLY A 1 482 ? 0.373 9.185 -18.687 1.00 55.84 482 GLY A C 1
ATOM 3786 O O . GLY A 1 482 ? 0.877 8.666 -19.679 1.00 55.84 482 GLY A O 1
ATOM 3787 N N . LEU A 1 483 ? 1.048 9.328 -17.542 1.00 59.66 483 LEU A N 1
ATOM 3788 C CA . LEU A 1 483 ? 2.424 8.856 -17.351 1.00 59.66 483 LEU A CA 1
ATOM 3789 C C . LEU A 1 483 ? 2.424 7.493 -16.644 1.00 59.66 483 LEU A C 1
ATOM 3791 O O . LEU A 1 483 ? 2.652 7.400 -15.440 1.00 59.66 483 LEU A O 1
ATOM 3795 N N . SER A 1 484 ? 2.135 6.422 -17.390 1.00 63.91 484 SER A N 1
ATOM 3796 C CA . SER A 1 484 ? 2.357 5.059 -16.888 1.00 63.91 484 SER A CA 1
ATOM 3797 C C . SER A 1 484 ? 3.844 4.731 -17.010 1.00 63.91 484 SER A C 1
ATOM 3799 O O . SER A 1 484 ? 4.389 4.646 -18.113 1.00 63.91 484 SER A O 1
ATOM 3801 N N . PHE A 1 485 ? 4.517 4.596 -15.869 1.00 78.94 485 PHE A N 1
ATOM 3802 C CA . PHE A 1 485 ? 5.895 4.120 -15.824 1.00 78.94 485 PHE A CA 1
ATOM 3803 C C . PHE A 1 485 ? 5.889 2.597 -15.845 1.00 78.94 485 PHE A C 1
ATOM 3805 O O . PHE A 1 485 ? 5.236 1.965 -15.016 1.00 78.94 485 PHE A O 1
ATOM 3812 N N . CYS A 1 486 ? 6.640 2.009 -16.772 1.00 87.44 486 CYS A N 1
ATOM 3813 C CA . CYS A 1 486 ? 6.793 0.563 -16.826 1.00 87.44 486 CYS A CA 1
ATOM 3814 C C . CYS A 1 486 ? 7.580 0.055 -15.600 1.00 87.44 486 CYS A C 1
ATOM 3816 O O . CYS A 1 486 ? 8.608 0.630 -15.214 1.00 87.44 486 CYS A O 1
ATOM 3818 N N . SER A 1 487 ? 7.106 -1.039 -15.011 1.00 91.69 487 SER A N 1
ATOM 3819 C CA . SER A 1 487 ? 7.681 -1.758 -13.877 1.00 91.69 487 SER A CA 1
ATOM 3820 C C . SER A 1 487 ? 7.702 -3.254 -14.222 1.00 91.69 487 SER A C 1
ATOM 3822 O O . SER A 1 487 ? 6.673 -3.921 -14.093 1.00 91.69 487 SER A O 1
ATOM 3824 N N . PRO A 1 488 ? 8.832 -3.810 -14.706 1.00 94.62 488 PRO A N 1
ATOM 3825 C CA . PRO A 1 488 ? 10.155 -3.199 -14.882 1.00 94.62 488 PRO A CA 1
ATOM 3826 C C . PRO A 1 488 ? 10.208 -2.151 -16.003 1.00 94.62 488 PRO A C 1
ATOM 3828 O O . PRO A 1 488 ? 9.374 -2.138 -16.903 1.00 94.62 488 PRO A O 1
ATOM 3831 N N . THR A 1 489 ? 11.225 -1.289 -15.981 1.00 92.19 489 THR A N 1
ATOM 3832 C CA . THR A 1 489 ? 11.262 -0.086 -16.832 1.00 92.19 489 THR A CA 1
ATOM 3833 C C . THR A 1 489 ? 11.863 -0.322 -18.202 1.00 92.19 489 THR A C 1
ATOM 3835 O O . THR A 1 489 ? 11.360 0.216 -19.185 1.00 92.19 489 THR A O 1
ATOM 3838 N N . THR A 1 490 ? 12.935 -1.109 -18.292 1.00 92.50 490 THR A N 1
ATOM 3839 C CA . THR A 1 490 ? 13.664 -1.273 -19.553 1.00 92.50 490 THR A CA 1
ATOM 3840 C C . THR A 1 490 ? 13.320 -2.595 -20.237 1.00 92.50 490 THR A C 1
ATOM 3842 O O . THR A 1 490 ? 13.097 -3.620 -19.588 1.00 92.50 490 THR A O 1
ATOM 3845 N N . ALA A 1 491 ? 13.312 -2.615 -21.574 1.00 92.62 491 ALA A N 1
ATOM 3846 C CA . ALA A 1 491 ? 13.091 -3.850 -22.328 1.00 92.62 491 ALA A CA 1
ATOM 3847 C C . ALA A 1 491 ? 14.100 -4.971 -21.980 1.00 92.62 491 ALA A C 1
ATOM 3849 O O . ALA A 1 491 ? 13.675 -6.126 -21.880 1.00 92.62 491 ALA A O 1
ATOM 3850 N N . PRO A 1 492 ? 15.399 -4.688 -21.718 1.00 94.44 492 PRO A N 1
ATOM 3851 C CA . PRO A 1 492 ? 16.330 -5.684 -21.188 1.00 94.44 492 PRO A CA 1
ATOM 3852 C C . PRO A 1 492 ? 15.887 -6.303 -19.859 1.00 94.44 492 PRO A C 1
ATOM 3854 O O . PRO A 1 492 ? 16.017 -7.515 -19.703 1.00 94.44 492 PRO A O 1
ATOM 3857 N N . GLN A 1 493 ? 15.331 -5.515 -18.932 1.00 96.62 493 GLN A N 1
ATOM 3858 C CA . GLN A 1 493 ? 14.804 -6.014 -17.657 1.00 96.62 493 GLN A CA 1
ATOM 3859 C C . GLN A 1 493 ? 13.593 -6.928 -17.868 1.00 96.62 493 GLN A C 1
ATOM 3861 O O . GLN A 1 493 ? 13.545 -8.025 -17.316 1.00 96.62 493 GLN A O 1
ATOM 3866 N N . ILE A 1 494 ? 12.653 -6.533 -18.729 1.00 95.44 494 ILE A N 1
ATOM 3867 C CA . ILE A 1 494 ? 11.479 -7.352 -19.076 1.00 95.44 494 ILE A CA 1
ATOM 3868 C C . ILE A 1 494 ? 11.915 -8.678 -19.722 1.00 95.44 494 ILE A C 1
ATOM 3870 O O . ILE A 1 494 ? 11.462 -9.756 -19.333 1.00 95.44 494 ILE A O 1
ATOM 3874 N N . ALA A 1 495 ? 12.838 -8.619 -20.687 1.00 93.50 495 ALA A N 1
ATOM 3875 C CA . ALA A 1 495 ? 13.388 -9.805 -21.339 1.00 93.50 495 ALA A CA 1
ATOM 3876 C C . ALA A 1 495 ? 14.177 -10.693 -20.362 1.00 93.50 495 ALA A C 1
ATOM 3878 O O . ALA A 1 495 ? 14.164 -11.917 -20.497 1.00 93.50 495 ALA A O 1
ATOM 3879 N N . PHE A 1 496 ? 14.851 -10.092 -19.378 1.00 96.56 496 PHE A N 1
ATOM 3880 C CA . PHE A 1 496 ? 15.531 -10.808 -18.303 1.00 96.56 496 PHE A CA 1
ATOM 3881 C C . PHE A 1 496 ? 14.536 -11.595 -17.451 1.00 96.56 496 PHE A C 1
ATOM 3883 O O . PHE A 1 496 ? 14.721 -12.799 -17.314 1.00 96.56 496 PHE A O 1
ATOM 3890 N N . VAL A 1 497 ? 13.449 -10.971 -16.980 1.00 96.44 497 VAL A N 1
ATOM 3891 C CA . VAL A 1 497 ? 12.395 -11.654 -16.206 1.00 96.44 497 VAL A CA 1
ATOM 3892 C C . VAL A 1 497 ? 11.848 -12.860 -16.968 1.00 96.44 497 VAL A C 1
ATOM 3894 O O . VAL A 1 497 ? 11.825 -13.967 -16.433 1.00 96.44 497 VAL A O 1
ATOM 3897 N N . ARG A 1 498 ? 11.487 -12.675 -18.246 1.00 94.06 498 ARG A N 1
ATOM 3898 C CA . ARG A 1 498 ? 10.988 -13.766 -19.101 1.00 94.06 498 ARG A CA 1
ATOM 3899 C C . ARG A 1 498 ? 11.998 -14.898 -19.243 1.00 94.06 498 ARG A C 1
ATOM 3901 O O . ARG A 1 498 ? 11.640 -16.059 -19.091 1.00 94.06 498 ARG A O 1
ATOM 3908 N N . ARG A 1 499 ? 13.266 -14.571 -19.508 1.00 94.25 499 ARG A N 1
ATOM 3909 C CA . ARG A 1 499 ? 14.331 -15.571 -19.666 1.00 94.25 499 ARG A CA 1
ATOM 3910 C C . ARG A 1 499 ? 14.607 -16.333 -18.373 1.00 94.25 499 ARG A C 1
ATOM 3912 O O . ARG A 1 499 ? 14.805 -17.541 -18.440 1.00 94.25 499 ARG A O 1
ATOM 3919 N N . VAL A 1 500 ? 14.671 -15.636 -17.241 1.00 94.12 500 VAL A N 1
ATOM 3920 C CA . VAL A 1 500 ? 14.959 -16.246 -15.940 1.00 94.12 500 VAL A CA 1
ATOM 3921 C C . VAL A 1 500 ? 13.811 -17.158 -15.542 1.00 94.12 500 VAL A C 1
ATOM 3923 O O . VAL A 1 500 ? 14.053 -18.343 -15.378 1.00 94.12 500 VAL A O 1
ATOM 3926 N N . LEU A 1 501 ? 12.564 -16.677 -15.527 1.00 90.00 501 LEU A N 1
ATOM 3927 C CA . LEU A 1 501 ? 11.414 -17.524 -15.189 1.00 90.00 501 LEU A CA 1
ATOM 3928 C C . LEU A 1 501 ? 11.252 -18.701 -16.161 1.00 90.00 501 LEU A C 1
ATOM 3930 O O . LEU A 1 501 ? 10.981 -19.806 -15.720 1.00 90.00 501 LEU A O 1
ATOM 3934 N N . ALA A 1 502 ? 11.521 -18.537 -17.459 1.00 86.50 502 ALA A N 1
ATOM 3935 C CA . ALA A 1 502 ? 11.499 -19.670 -18.390 1.00 86.50 502 ALA A CA 1
ATOM 3936 C C . ALA A 1 502 ? 12.561 -20.749 -18.085 1.00 86.50 502 ALA A C 1
ATOM 3938 O O . ALA A 1 502 ? 12.383 -21.902 -18.471 1.00 86.50 502 ALA A O 1
ATOM 3939 N N . ARG A 1 503 ? 13.675 -20.387 -17.433 1.00 85.38 503 ARG A N 1
ATOM 3940 C CA . ARG A 1 503 ? 14.761 -21.310 -17.052 1.00 85.38 503 ARG A CA 1
ATOM 3941 C C . ARG A 1 503 ? 14.614 -21.863 -15.638 1.00 85.38 503 ARG A C 1
ATOM 3943 O O . ARG A 1 503 ? 15.027 -22.990 -15.406 1.00 85.38 503 ARG A O 1
ATOM 3950 N N . SER A 1 504 ? 14.084 -21.061 -14.719 1.00 76.12 504 SER A N 1
ATOM 3951 C CA . SER A 1 504 ? 14.040 -21.326 -13.280 1.00 76.12 504 SER A CA 1
ATOM 3952 C C . SER A 1 504 ? 12.619 -21.321 -12.709 1.00 76.12 504 SER A C 1
ATOM 3954 O O . SER A 1 504 ? 12.440 -21.157 -11.501 1.00 76.12 504 SER A O 1
ATOM 3956 N N . MET A 1 505 ? 11.598 -21.546 -13.546 1.00 66.62 505 MET A N 1
ATOM 3957 C CA . MET A 1 505 ? 10.278 -22.027 -13.118 1.00 66.62 505 MET A CA 1
ATOM 3958 C C . MET A 1 505 ? 10.395 -23.488 -12.662 1.00 66.62 505 MET A C 1
ATOM 3960 O O . MET A 1 505 ? 9.741 -24.373 -13.203 1.00 66.62 505 MET A O 1
ATOM 3964 N N . ASP A 1 506 ? 11.216 -23.743 -11.649 1.00 62.25 506 ASP A N 1
ATOM 3965 C CA . ASP A 1 506 ? 10.896 -24.799 -10.701 1.00 62.25 506 ASP A CA 1
ATOM 3966 C C . ASP A 1 506 ? 9.810 -24.174 -9.818 1.00 62.25 506 ASP A C 1
ATOM 3968 O O . ASP A 1 506 ? 10.138 -23.358 -8.948 1.00 62.25 506 ASP A O 1
ATOM 3972 N N . PRO A 1 507 ? 8.511 -24.393 -10.104 1.00 55.62 507 PRO A N 1
ATOM 3973 C CA . PRO A 1 507 ? 7.467 -23.754 -9.329 1.00 55.62 507 PRO A CA 1
ATOM 3974 C C . PRO A 1 507 ? 7.641 -24.162 -7.868 1.00 55.62 507 PRO A C 1
ATOM 3976 O O . PRO A 1 507 ? 7.826 -25.335 -7.549 1.00 55.62 507 PRO A O 1
ATOM 3979 N N . ILE A 1 508 ? 7.545 -23.189 -6.959 1.00 54.34 508 ILE A N 1
ATOM 3980 C CA . ILE A 1 508 ? 7.560 -23.478 -5.521 1.00 54.34 508 ILE A CA 1
ATOM 3981 C C . ILE A 1 508 ? 6.421 -24.451 -5.153 1.00 54.34 508 ILE A C 1
ATOM 3983 O O . ILE A 1 508 ? 6.519 -25.151 -4.150 1.00 54.34 508 ILE A O 1
ATOM 3987 N N . TYR A 1 509 ? 5.379 -24.562 -5.982 1.00 53.44 509 TYR A N 1
ATOM 3988 C CA . TYR A 1 509 ? 4.263 -25.487 -5.823 1.00 53.44 509 TYR A CA 1
ATOM 3989 C C . TYR A 1 509 ? 4.253 -26.592 -6.890 1.00 53.44 509 TYR A C 1
ATOM 3991 O O . TYR A 1 509 ? 4.307 -26.315 -8.086 1.00 53.44 509 TYR A O 1
ATOM 3999 N N . VAL A 1 510 ? 4.085 -27.840 -6.451 1.00 54.94 510 VAL A N 1
ATOM 4000 C CA . VAL A 1 510 ? 3.715 -28.997 -7.279 1.00 54.94 510 VAL A CA 1
ATOM 4001 C C . VAL A 1 510 ? 2.406 -28.678 -8.023 1.00 54.94 510 VAL A C 1
ATOM 4003 O O . VAL A 1 510 ? 1.557 -27.962 -7.473 1.00 54.94 510 VAL A O 1
ATOM 4006 N N . PRO A 1 511 ? 2.210 -29.191 -9.255 1.00 54.59 511 PRO A N 1
ATOM 4007 C CA . PRO A 1 511 ? 0.924 -29.121 -9.941 1.00 54.59 511 PRO A CA 1
ATOM 4008 C C . PRO A 1 511 ? -0.238 -29.495 -9.016 1.00 54.59 511 PRO A C 1
ATOM 4010 O O . PRO A 1 511 ? -0.137 -30.445 -8.240 1.00 54.59 511 PRO A O 1
ATOM 4013 N N . LEU A 1 512 ? -1.324 -28.725 -9.101 1.00 55.66 512 LEU A N 1
ATOM 4014 C CA . LEU A 1 512 ? -2.534 -28.912 -8.303 1.00 55.66 512 LEU A CA 1
ATOM 4015 C C . LEU A 1 512 ? -3.044 -30.353 -8.466 1.00 55.66 512 LEU A C 1
ATOM 4017 O O . LEU A 1 512 ? -3.388 -30.761 -9.578 1.00 55.66 512 LEU A O 1
ATOM 4021 N N . VAL A 1 513 ? -3.075 -31.121 -7.377 1.00 62.38 513 VAL A N 1
ATOM 4022 C CA . VAL A 1 513 ? -3.637 -32.473 -7.385 1.00 62.38 513 VAL A CA 1
ATOM 4023 C C . VAL A 1 513 ? -5.120 -32.348 -7.070 1.00 62.38 513 VAL A C 1
ATOM 4025 O O . VAL A 1 513 ? -5.503 -31.976 -5.962 1.00 62.38 513 VAL A O 1
ATOM 4028 N N . LEU A 1 514 ? -5.944 -32.619 -8.079 1.00 64.00 514 LEU A N 1
ATOM 4029 C CA . LEU A 1 514 ? -7.394 -32.678 -7.949 1.00 64.00 514 LEU A CA 1
ATOM 4030 C C . LEU A 1 514 ? -7.784 -34.116 -7.603 1.00 64.00 514 LEU A C 1
ATOM 4032 O O . LEU A 1 514 ? -7.717 -35.006 -8.452 1.00 64.00 514 LEU A O 1
ATOM 4036 N N . GLU A 1 515 ? -8.175 -34.345 -6.356 1.00 76.56 515 GLU A N 1
ATOM 4037 C CA . GLU A 1 515 ? -8.678 -35.630 -5.886 1.00 76.56 515 GLU A CA 1
ATOM 4038 C C . GLU A 1 515 ? -10.203 -35.581 -5.829 1.00 76.56 515 GLU A C 1
ATOM 4040 O O . GLU A 1 515 ? -10.801 -34.836 -5.054 1.00 76.56 515 GLU A O 1
ATOM 4045 N N . ASN A 1 516 ? -10.852 -36.391 -6.661 1.00 64.44 516 ASN A N 1
ATOM 4046 C CA . ASN A 1 516 ? -12.290 -36.604 -6.578 1.00 64.44 516 ASN A CA 1
ATOM 4047 C C . ASN A 1 516 ? -12.542 -37.839 -5.706 1.00 64.44 516 ASN A C 1
ATOM 4049 O O . ASN A 1 516 ? -12.443 -38.972 -6.184 1.00 64.44 516 ASN A O 1
ATOM 4053 N N . SER A 1 517 ? -12.770 -37.619 -4.411 1.00 77.12 517 SER A N 1
ATOM 4054 C CA . SER A 1 517 ? -12.988 -38.683 -3.428 1.00 77.12 517 SER A CA 1
ATOM 4055 C C . SER A 1 517 ? -14.481 -38.856 -3.126 1.00 77.12 517 SER A C 1
ATOM 4057 O O . SER A 1 517 ? -15.285 -37.963 -3.387 1.00 77.12 517 SER A O 1
ATOM 4059 N N . ALA A 1 518 ? -14.865 -39.982 -2.516 1.00 67.81 518 ALA A N 1
ATOM 4060 C CA . ALA A 1 518 ? -16.238 -40.185 -2.037 1.00 67.81 518 ALA A CA 1
ATOM 4061 C C . ALA A 1 518 ? -16.667 -39.161 -0.958 1.00 67.81 518 ALA A C 1
ATOM 4063 O O . ALA A 1 518 ? -17.858 -39.000 -0.718 1.00 67.81 518 ALA A O 1
ATOM 4064 N N . GLU A 1 519 ? -15.708 -38.459 -0.340 1.00 71.69 519 GLU A N 1
ATOM 4065 C CA . GLU A 1 519 ? -15.922 -37.382 0.639 1.00 71.69 519 GLU A CA 1
ATOM 4066 C C . GLU A 1 519 ? -16.020 -35.985 -0.009 1.00 71.69 519 GLU A C 1
ATOM 4068 O O . GLU A 1 519 ? -16.102 -34.987 0.702 1.00 71.69 519 GLU A O 1
ATOM 4073 N N . GLY A 1 520 ? -15.979 -35.896 -1.343 1.00 68.19 520 GLY A N 1
ATOM 4074 C CA . GLY A 1 520 ? -16.034 -34.646 -2.099 1.00 68.19 520 GLY A CA 1
ATOM 4075 C C . GLY A 1 520 ? -14.771 -34.360 -2.915 1.00 68.19 520 GLY A C 1
ATOM 4076 O O . GLY A 1 520 ? -13.773 -35.091 -2.871 1.00 68.19 520 GLY A O 1
ATOM 4077 N N . PHE A 1 521 ? -14.842 -33.278 -3.691 1.00 56.09 521 PHE A N 1
ATOM 4078 C CA . PHE A 1 521 ? -13.750 -32.781 -4.523 1.00 56.09 521 PHE A CA 1
ATOM 4079 C C . PHE A 1 521 ? -12.738 -32.024 -3.658 1.00 56.09 521 PHE A C 1
ATOM 4081 O O . PHE A 1 521 ? -13.075 -31.016 -3.041 1.00 56.09 521 PHE A O 1
ATOM 4088 N N . ARG A 1 522 ? -11.493 -32.505 -3.606 1.00 56.91 522 ARG A N 1
ATOM 4089 C CA . ARG A 1 522 ? -10.394 -31.864 -2.877 1.00 56.91 522 ARG A CA 1
ATOM 4090 C C . ARG A 1 522 ? -9.314 -31.414 -3.847 1.00 56.91 522 ARG A C 1
ATOM 4092 O O . ARG A 1 522 ? -8.852 -32.176 -4.691 1.00 56.91 522 ARG A O 1
ATOM 4099 N N . SER A 1 523 ? -8.897 -30.164 -3.702 1.00 51.72 523 SER A N 1
ATOM 4100 C CA . SER A 1 523 ? -7.799 -29.572 -4.455 1.00 51.72 523 SER A CA 1
ATOM 4101 C C . SER A 1 523 ? -6.612 -29.379 -3.517 1.00 51.72 523 SER A C 1
ATOM 4103 O O . SER A 1 523 ? -6.665 -28.552 -2.608 1.00 51.72 523 SER A O 1
ATOM 4105 N N . THR A 1 524 ? -5.540 -30.145 -3.721 1.00 54.50 524 THR A N 1
ATOM 4106 C CA . THR A 1 524 ? -4.341 -30.081 -2.875 1.00 54.50 524 THR A CA 1
ATOM 4107 C C . THR A 1 524 ? -3.183 -29.475 -3.658 1.00 54.50 524 THR A C 1
ATOM 4109 O O . THR A 1 524 ? -2.793 -29.984 -4.711 1.00 54.50 524 THR A O 1
ATOM 4112 N N . ARG A 1 525 ? -2.597 -28.389 -3.140 1.00 54.03 525 ARG A N 1
ATOM 4113 C CA . ARG A 1 525 ? -1.382 -27.774 -3.689 1.00 54.03 525 ARG A CA 1
ATOM 4114 C C . ARG A 1 525 ? -0.217 -28.058 -2.743 1.00 54.03 525 ARG A C 1
ATOM 4116 O O . ARG A 1 525 ? -0.182 -27.536 -1.637 1.00 54.03 525 ARG A O 1
ATOM 4123 N N . VAL A 1 526 ? 0.730 -28.900 -3.152 1.00 56.34 526 VAL A N 1
ATOM 4124 C CA . VAL A 1 526 ? 1.890 -29.253 -2.313 1.00 56.34 526 VAL A CA 1
ATOM 4125 C C . VAL A 1 526 ? 3.057 -28.327 -2.650 1.00 56.34 526 VAL A C 1
ATOM 4127 O O . VAL A 1 526 ? 3.405 -28.187 -3.816 1.00 56.34 526 VAL A O 1
ATOM 4130 N N . GLN A 1 527 ? 3.683 -27.689 -1.660 1.00 54.03 527 GLN A N 1
ATOM 4131 C CA . GLN A 1 527 ? 4.895 -26.890 -1.876 1.00 54.03 527 GLN A CA 1
ATOM 4132 C C . GLN A 1 527 ? 6.107 -27.821 -2.082 1.00 54.03 527 GLN A C 1
ATOM 4134 O O . GLN A 1 527 ? 6.395 -28.669 -1.241 1.00 54.03 527 GLN A O 1
ATOM 4139 N N . GLN A 1 528 ? 6.819 -27.691 -3.203 1.00 53.50 528 GLN A N 1
ATOM 4140 C CA . GLN A 1 528 ? 7.870 -28.617 -3.645 1.00 53.50 528 GLN A CA 1
ATOM 4141 C C . GLN A 1 528 ? 9.212 -28.437 -2.899 1.00 53.50 528 GLN A C 1
ATOM 4143 O O . GLN A 1 528 ? 10.112 -29.261 -3.047 1.00 53.50 528 GLN A O 1
ATOM 4148 N N . ARG A 1 529 ? 9.350 -27.419 -2.032 1.00 45.31 529 ARG A N 1
ATOM 4149 C CA . ARG A 1 529 ? 10.496 -27.256 -1.116 1.00 45.31 529 ARG A CA 1
ATOM 4150 C C . ARG A 1 529 ? 10.017 -26.926 0.309 1.00 45.31 529 ARG A C 1
ATOM 4152 O O . ARG A 1 529 ? 9.613 -25.796 0.560 1.00 45.31 529 ARG A O 1
ATOM 4159 N N . GLY A 1 530 ? 10.104 -27.897 1.231 1.00 40.72 530 GLY A N 1
ATOM 4160 C CA . GLY A 1 530 ? 10.091 -27.651 2.687 1.00 40.72 530 GLY A CA 1
ATOM 4161 C C . GLY A 1 530 ? 8.847 -27.998 3.534 1.00 40.72 530 GLY A C 1
ATOM 4162 O O . GLY A 1 530 ? 8.832 -27.521 4.656 1.00 40.72 530 GLY A O 1
ATOM 4163 N N . LEU A 1 531 ? 7.868 -28.795 3.052 1.00 31.91 531 LEU A N 1
ATOM 4164 C CA . LEU A 1 531 ? 6.752 -29.470 3.794 1.00 31.91 531 LEU A CA 1
ATOM 4165 C C . LEU A 1 531 ? 6.184 -28.748 5.051 1.00 31.91 531 LEU A C 1
ATOM 4167 O O . LEU A 1 531 ? 6.804 -28.738 6.106 1.00 31.91 531 LEU A O 1
ATOM 4171 N N . LEU A 1 532 ? 4.948 -28.238 5.033 1.00 30.86 532 LEU A N 1
ATOM 4172 C CA . LEU A 1 532 ? 3.694 -29.011 5.128 1.00 30.86 532 LEU A CA 1
ATOM 4173 C C . LEU A 1 532 ? 2.675 -28.550 4.072 1.00 30.86 532 LEU A C 1
ATOM 4175 O O . LEU A 1 532 ? 2.539 -27.363 3.800 1.00 30.86 532 LEU A O 1
ATOM 4179 N N . ALA A 1 533 ? 1.945 -29.502 3.486 1.00 38.09 533 ALA A N 1
ATOM 4180 C CA . ALA A 1 533 ? 0.787 -29.206 2.650 1.00 38.09 533 ALA A CA 1
ATOM 4181 C C . ALA A 1 533 ? -0.362 -28.723 3.546 1.00 38.09 533 ALA A C 1
ATOM 4183 O O . ALA A 1 533 ? -0.965 -29.527 4.256 1.00 38.09 533 ALA A O 1
ATOM 4184 N N . GLU A 1 534 ? -0.659 -27.425 3.535 1.00 39.25 534 GLU A N 1
ATOM 4185 C CA . GLU A 1 534 ? -1.926 -26.938 4.075 1.00 39.25 534 GLU A CA 1
ATOM 4186 C C . GLU A 1 534 ? -3.044 -27.284 3.089 1.00 39.25 534 GLU A C 1
ATOM 4188 O O . GLU A 1 534 ? -2.965 -27.000 1.889 1.00 39.25 534 GLU A O 1
ATOM 4193 N N . ALA A 1 535 ? -4.082 -27.953 3.588 1.00 38.59 535 ALA A N 1
ATOM 4194 C CA . ALA A 1 535 ? -5.277 -28.214 2.809 1.00 38.59 535 ALA A CA 1
ATOM 4195 C C . ALA A 1 535 ? -5.993 -26.880 2.566 1.00 38.59 535 ALA A C 1
ATOM 4197 O O . ALA A 1 535 ? -6.552 -26.296 3.492 1.00 38.59 535 ALA A O 1
ATOM 4198 N N . TYR A 1 536 ? -5.994 -26.408 1.318 1.00 41.44 536 TYR A N 1
ATOM 4199 C CA . TYR A 1 536 ? -6.901 -25.354 0.867 1.00 41.44 536 TYR A CA 1
ATOM 4200 C C . TYR A 1 536 ? -8.330 -25.920 0.867 1.00 41.44 536 TYR A C 1
ATOM 4202 O O . TYR A 1 536 ? -8.841 -26.374 -0.152 1.00 41.44 536 TYR A O 1
ATOM 4210 N N . LEU A 1 537 ? -8.955 -25.960 2.043 1.00 37.69 537 LEU A N 1
ATOM 4211 C CA . LEU A 1 537 ? -10.355 -26.320 2.238 1.00 37.69 537 LEU A CA 1
ATOM 4212 C C . LEU A 1 537 ? -11.121 -25.075 2.687 1.00 37.69 537 LEU A C 1
ATOM 4214 O O . LEU A 1 537 ? -11.224 -24.813 3.882 1.00 37.69 537 LEU A O 1
ATOM 4218 N N . ARG A 1 538 ? -11.662 -24.336 1.712 1.00 40.53 538 ARG A N 1
ATOM 4219 C CA . ARG A 1 538 ? -12.976 -23.673 1.784 1.00 40.53 538 ARG A CA 1
ATOM 4220 C C . ARG A 1 538 ? -13.619 -23.726 0.395 1.00 40.53 538 ARG A C 1
ATOM 4222 O O . ARG A 1 538 ? -12.906 -23.737 -0.606 1.00 40.53 538 ARG A O 1
ATOM 4229 N N . GLU A 1 539 ? -14.945 -23.822 0.365 1.00 41.84 539 GLU A N 1
ATOM 4230 C CA . GLU A 1 539 ? -15.767 -24.195 -0.800 1.00 41.84 539 GLU A CA 1
ATOM 4231 C C . GLU A 1 539 ? -15.779 -23.167 -1.952 1.00 41.84 539 GLU A C 1
ATOM 4233 O O . GLU A 1 539 ? -16.306 -23.470 -3.018 1.00 41.84 539 GLU A O 1
ATOM 4238 N N . GLU A 1 540 ? -15.130 -22.003 -1.808 1.00 38.69 540 GLU A N 1
ATOM 4239 C CA . GLU A 1 540 ? -15.251 -20.880 -2.759 1.00 38.69 540 GLU A CA 1
ATOM 4240 C C . GLU A 1 540 ? -13.904 -20.245 -3.179 1.00 38.69 540 GLU A C 1
ATOM 4242 O O . GLU A 1 540 ? -13.794 -19.049 -3.417 1.00 38.69 540 GLU A O 1
ATOM 4247 N N . GLY A 1 541 ? -12.835 -21.038 -3.305 1.00 36.50 541 GLY A N 1
ATOM 4248 C CA . GLY A 1 541 ? -11.529 -20.537 -3.762 1.00 36.50 541 GLY A CA 1
ATOM 4249 C C . GLY A 1 541 ? -11.384 -20.434 -5.290 1.00 36.50 541 GLY A C 1
ATOM 4250 O O . GLY A 1 541 ? -11.556 -21.423 -6.007 1.00 36.50 541 GLY A O 1
ATOM 4251 N N . PHE A 1 542 ? -10.969 -19.263 -5.795 1.00 36.78 542 PHE A N 1
ATOM 4252 C CA . PHE A 1 542 ? -10.615 -19.024 -7.203 1.00 36.78 542 PHE A CA 1
ATOM 4253 C C . PHE A 1 542 ? -9.628 -20.070 -7.755 1.00 36.78 542 PHE A C 1
ATOM 4255 O O . PHE A 1 542 ? -8.470 -20.170 -7.339 1.00 36.78 542 PHE A O 1
ATOM 4262 N N . MET A 1 543 ? -10.069 -20.814 -8.771 1.00 35.03 543 MET A N 1
ATOM 4263 C CA . MET A 1 543 ? -9.239 -21.775 -9.493 1.00 35.03 543 MET A CA 1
ATOM 4264 C C . MET A 1 543 ? -8.297 -21.065 -10.477 1.00 35.03 543 MET A C 1
ATOM 4266 O O . MET A 1 543 ? -8.706 -20.656 -11.563 1.00 35.03 543 MET A O 1
ATOM 4270 N N . ILE A 1 544 ? -7.004 -20.988 -10.153 1.00 40.59 544 ILE A N 1
ATOM 4271 C CA . ILE A 1 544 ? -5.965 -20.790 -11.173 1.00 40.59 544 ILE A CA 1
ATOM 4272 C C . ILE A 1 544 ? -5.783 -22.143 -11.871 1.00 40.59 544 ILE A C 1
ATOM 4274 O O . ILE A 1 544 ? -5.240 -23.082 -11.289 1.00 40.59 544 ILE A O 1
ATOM 4278 N N . GLY A 1 545 ? -6.296 -22.272 -13.096 1.00 35.00 545 GLY A N 1
ATOM 4279 C CA . GLY A 1 545 ? -6.246 -23.517 -13.862 1.00 35.00 545 GLY A CA 1
ATOM 4280 C C . GLY A 1 545 ? -4.815 -24.046 -14.015 1.00 35.00 545 GLY A C 1
ATOM 4281 O O . GLY A 1 545 ? -3.975 -23.420 -14.652 1.00 35.00 545 GLY A O 1
ATOM 4282 N N . ALA A 1 546 ? -4.544 -25.228 -13.454 1.00 38.50 546 ALA A N 1
ATOM 4283 C CA . ALA A 1 546 ? -3.229 -25.878 -13.480 1.00 38.50 546 ALA A CA 1
ATOM 4284 C C . ALA A 1 546 ? -2.847 -26.480 -14.849 1.00 38.50 546 ALA A C 1
ATOM 4286 O O . ALA A 1 546 ? -1.720 -26.943 -15.038 1.00 38.50 546 ALA A O 1
ATOM 4287 N N . ALA A 1 547 ? -3.755 -26.477 -15.826 1.00 41.00 547 ALA A N 1
ATOM 4288 C CA . ALA A 1 547 ? -3.410 -26.818 -17.196 1.00 41.00 547 ALA A CA 1
ATOM 4289 C C . ALA A 1 547 ? -2.759 -25.594 -17.845 1.00 41.00 547 ALA A C 1
ATOM 4291 O O . ALA A 1 547 ? -3.454 -24.723 -18.360 1.00 41.00 547 ALA A O 1
ATOM 4292 N N . GLY A 1 548 ? -1.425 -25.523 -17.806 1.00 47.72 548 GLY A N 1
ATOM 4293 C CA . GLY A 1 548 ? -0.675 -24.507 -18.540 1.00 47.72 548 GLY A CA 1
ATOM 4294 C C . GLY A 1 548 ? -1.044 -24.571 -20.020 1.00 47.72 548 GLY A C 1
ATOM 4295 O O . GLY A 1 548 ? -0.555 -25.461 -20.727 1.00 47.72 548 GLY A O 1
ATOM 4296 N N . ASP A 1 549 ? -1.916 -23.654 -20.450 1.00 60.50 549 ASP A N 1
ATOM 4297 C CA . ASP A 1 549 ? -2.435 -23.547 -21.809 1.00 60.50 549 ASP A CA 1
ATOM 4298 C C . ASP A 1 549 ? -1.252 -23.621 -22.779 1.00 60.50 549 ASP A C 1
ATOM 4300 O O . ASP A 1 549 ? -0.356 -22.773 -22.788 1.00 60.50 549 ASP A O 1
ATOM 4304 N N . ALA A 1 550 ? -1.196 -24.704 -23.555 1.00 65.12 550 ALA A N 1
ATOM 4305 C CA . ALA A 1 550 ? -0.121 -24.915 -24.511 1.00 65.12 550 ALA A CA 1
ATOM 4306 C C . ALA A 1 550 ? -0.079 -23.771 -25.536 1.00 65.12 550 ALA A C 1
ATOM 4308 O O . ALA A 1 550 ? 1.006 -23.372 -25.956 1.00 65.12 550 ALA A O 1
ATOM 4309 N N . GLN A 1 551 ? -1.239 -23.187 -25.864 1.00 64.62 551 GLN A N 1
ATOM 4310 C CA . GLN A 1 551 ? -1.324 -22.022 -26.737 1.00 64.62 551 GLN A CA 1
ATOM 4311 C C . GLN A 1 551 ? -0.823 -20.753 -26.047 1.00 64.62 551 GLN A C 1
ATOM 4313 O O . GLN A 1 551 ? -0.224 -19.908 -26.707 1.00 64.62 551 GLN A O 1
ATOM 4318 N N . ALA A 1 552 ? -1.029 -20.590 -24.737 1.00 62.09 552 ALA A N 1
ATOM 4319 C CA . ALA A 1 552 ? -0.421 -19.496 -23.979 1.00 62.09 552 ALA A CA 1
ATOM 4320 C C . ALA A 1 552 ? 1.107 -19.616 -23.992 1.00 62.09 552 ALA A C 1
ATOM 4322 O O . ALA A 1 552 ? 1.776 -18.662 -24.375 1.00 62.09 552 ALA A O 1
ATOM 4323 N N . ARG A 1 553 ? 1.664 -20.803 -23.714 1.00 66.81 553 ARG A N 1
ATOM 4324 C CA . ARG A 1 553 ? 3.119 -21.040 -23.782 1.00 66.81 553 ARG A CA 1
ATOM 4325 C C . ARG A 1 553 ? 3.702 -20.790 -25.175 1.00 66.81 553 ARG A C 1
ATOM 4327 O O . ARG A 1 553 ? 4.785 -20.222 -25.298 1.00 66.81 553 ARG A O 1
ATOM 4334 N N . GLU A 1 554 ? 2.999 -21.186 -26.235 1.00 73.88 554 GLU A N 1
ATOM 4335 C CA . GLU A 1 554 ? 3.433 -20.917 -27.611 1.00 73.88 554 GLU A CA 1
ATOM 4336 C C . GLU A 1 554 ? 3.370 -19.419 -27.956 1.00 73.88 554 GLU A C 1
ATOM 4338 O O . GLU A 1 554 ? 4.316 -18.880 -28.543 1.00 73.88 554 GLU A O 1
ATOM 4343 N N . ARG A 1 555 ? 2.301 -18.722 -27.542 1.00 73.69 555 ARG A N 1
ATOM 4344 C CA . ARG A 1 555 ? 2.178 -17.261 -27.677 1.00 73.69 555 ARG A CA 1
ATOM 4345 C C . ARG A 1 555 ? 3.297 -16.539 -26.933 1.00 73.69 555 ARG A C 1
ATOM 4347 O O . ARG A 1 555 ? 3.941 -15.674 -27.523 1.00 73.69 555 ARG A O 1
ATOM 4354 N N . GLU A 1 556 ? 3.595 -16.944 -25.702 1.00 68.12 556 GLU A N 1
ATOM 4355 C CA . GLU A 1 556 ? 4.700 -16.398 -24.911 1.00 68.12 556 GLU A CA 1
ATOM 4356 C C . GLU A 1 556 ? 6.054 -16.636 -25.581 1.00 68.12 556 GLU A C 1
ATOM 4358 O O . GLU A 1 556 ? 6.861 -15.713 -25.679 1.00 68.12 556 GLU A O 1
ATOM 4363 N N . ALA A 1 557 ? 6.297 -17.834 -26.121 1.00 72.50 557 ALA A N 1
ATOM 4364 C CA . ALA A 1 557 ? 7.532 -18.137 -26.841 1.00 72.50 557 ALA A CA 1
ATOM 4365 C C . ALA A 1 557 ? 7.691 -17.279 -28.114 1.00 72.50 557 ALA A C 1
ATOM 4367 O O . ALA A 1 557 ? 8.794 -16.822 -28.437 1.00 72.50 557 ALA A O 1
ATOM 4368 N N . LEU A 1 558 ? 6.602 -17.031 -28.850 1.00 79.38 558 LEU A N 1
ATOM 4369 C CA . LEU A 1 558 ? 6.596 -16.131 -30.008 1.00 79.38 558 LEU A CA 1
ATOM 4370 C C . LEU A 1 558 ? 6.832 -14.675 -29.598 1.00 79.38 558 LEU A C 1
ATOM 4372 O O . LEU A 1 558 ? 7.616 -13.967 -30.242 1.00 79.38 558 LEU A O 1
ATOM 4376 N N . GLU A 1 559 ? 6.197 -14.233 -28.518 1.00 74.12 559 GLU A N 1
ATOM 4377 C CA . GLU A 1 559 ? 6.351 -12.886 -27.989 1.00 74.12 559 GLU A CA 1
ATOM 4378 C C . GLU A 1 559 ? 7.765 -12.654 -27.442 1.00 74.12 559 GLU A C 1
ATOM 4380 O O . GLU A 1 559 ? 8.374 -11.623 -27.723 1.00 74.12 559 GLU A O 1
ATOM 4385 N N . GLN A 1 560 ? 8.351 -13.641 -26.763 1.00 72.06 560 GLN A N 1
ATOM 4386 C CA . GLN A 1 560 ? 9.744 -13.625 -26.327 1.00 72.06 560 GLN A CA 1
ATOM 4387 C C . GLN A 1 560 ? 10.694 -13.480 -27.522 1.00 72.06 560 GLN A C 1
ATOM 4389 O O . GLN A 1 560 ? 11.545 -12.593 -27.518 1.00 72.06 560 GLN A O 1
ATOM 4394 N N . LYS A 1 561 ? 10.496 -14.242 -28.608 1.00 81.44 561 LYS A N 1
ATOM 4395 C CA . LYS A 1 561 ? 11.274 -14.079 -29.855 1.00 81.44 561 LYS A CA 1
ATOM 4396 C C . LYS A 1 561 ? 11.093 -12.702 -30.503 1.00 81.44 561 LYS A C 1
ATOM 4398 O O . LYS A 1 561 ? 11.983 -12.242 -31.227 1.00 81.44 561 LYS A O 1
ATOM 4403 N N . ARG A 1 562 ? 9.933 -12.060 -30.338 1.00 83.81 562 ARG A N 1
ATOM 4404 C CA . ARG A 1 562 ? 9.682 -10.691 -30.818 1.00 83.81 562 ARG A CA 1
ATOM 4405 C C . ARG A 1 562 ? 10.428 -9.677 -29.952 1.00 83.81 562 ARG A C 1
ATOM 4407 O O . ARG A 1 562 ? 11.137 -8.838 -30.506 1.00 83.81 562 ARG A O 1
ATOM 4414 N N . LEU A 1 563 ? 10.329 -9.784 -28.628 1.00 65.94 563 LEU A N 1
ATOM 4415 C CA . LEU A 1 563 ? 11.028 -8.901 -27.696 1.00 65.94 563 LEU A CA 1
ATOM 4416 C C . LEU A 1 563 ? 12.545 -9.050 -27.781 1.00 65.94 563 LEU A C 1
ATOM 4418 O O . LEU A 1 563 ? 13.234 -8.043 -27.776 1.00 65.94 563 LEU A O 1
ATOM 4422 N N . GLU A 1 564 ? 13.088 -10.255 -27.953 1.00 75.06 564 GLU A N 1
ATOM 4423 C CA . GLU A 1 564 ? 14.530 -10.454 -28.157 1.00 75.06 564 GLU A CA 1
ATOM 4424 C C . GLU A 1 564 ? 15.040 -9.729 -29.408 1.00 75.06 564 GLU A C 1
ATOM 4426 O O . GLU A 1 564 ? 16.139 -9.173 -29.409 1.00 75.06 564 GLU A O 1
ATOM 4431 N N . ARG A 1 565 ? 14.235 -9.686 -30.477 1.00 80.81 565 ARG A N 1
ATOM 4432 C CA . ARG A 1 565 ? 14.562 -8.909 -31.680 1.00 80.81 565 ARG A CA 1
ATOM 4433 C C . ARG A 1 565 ? 14.541 -7.407 -31.406 1.00 80.81 565 ARG A C 1
ATOM 4435 O O . ARG A 1 565 ? 15.426 -6.710 -31.898 1.00 80.81 565 ARG A O 1
ATOM 4442 N N . ILE A 1 566 ? 13.571 -6.921 -30.631 1.00 70.94 566 ILE A N 1
ATOM 4443 C CA . ILE A 1 566 ? 13.490 -5.511 -30.219 1.00 70.94 566 ILE A CA 1
ATOM 4444 C C . ILE A 1 566 ? 14.677 -5.161 -29.316 1.00 70.94 566 ILE A C 1
ATOM 4446 O O . ILE A 1 566 ? 15.431 -4.255 -29.647 1.00 70.94 566 ILE A O 1
ATOM 4450 N N . ALA A 1 567 ? 14.933 -5.945 -28.270 1.00 66.06 567 ALA A N 1
ATOM 4451 C CA . ALA A 1 567 ? 16.036 -5.750 -27.338 1.00 66.06 567 ALA A CA 1
ATOM 4452 C C . ALA A 1 567 ? 17.403 -5.772 -28.039 1.00 66.06 567 ALA A C 1
ATOM 4454 O O . ALA A 1 567 ? 18.265 -4.959 -27.720 1.00 66.06 567 ALA A O 1
ATOM 4455 N N . ARG A 1 568 ? 17.612 -6.643 -29.040 1.00 75.94 568 ARG A N 1
ATOM 4456 C CA . ARG A 1 568 ? 18.830 -6.610 -29.872 1.00 75.94 568 ARG A CA 1
ATOM 4457 C C . ARG A 1 568 ? 18.951 -5.303 -30.655 1.00 75.94 568 ARG A C 1
ATOM 4459 O O . ARG A 1 568 ? 20.029 -4.720 -30.662 1.00 75.94 568 ARG A O 1
ATOM 4466 N N . ARG A 1 569 ? 17.864 -4.831 -31.279 1.00 79.12 569 ARG A N 1
ATOM 4467 C CA . ARG A 1 569 ? 17.843 -3.555 -32.021 1.00 79.12 569 ARG A CA 1
ATOM 4468 C C . ARG A 1 569 ? 18.105 -2.364 -31.100 1.00 79.12 569 ARG A C 1
ATOM 4470 O O . ARG A 1 569 ? 18.932 -1.517 -31.426 1.00 79.12 569 ARG A O 1
ATOM 4477 N N . GLU A 1 570 ? 17.459 -2.326 -29.942 1.00 74.75 570 GLU A N 1
ATOM 4478 C CA . GLU A 1 570 ? 17.642 -1.276 -28.938 1.00 74.75 570 GLU A CA 1
ATOM 4479 C C . GLU A 1 570 ? 19.044 -1.304 -28.337 1.00 74.75 570 GLU A C 1
ATOM 4481 O O . GLU A 1 570 ? 19.673 -0.259 -28.231 1.00 74.75 570 GLU A O 1
ATOM 4486 N N . SER A 1 571 ? 19.588 -2.484 -28.034 1.00 72.62 571 SER A N 1
ATOM 4487 C CA . SER A 1 571 ? 20.970 -2.635 -27.571 1.00 72.62 571 SER A CA 1
ATOM 4488 C C . SER A 1 571 ? 21.968 -2.114 -28.610 1.00 72.62 571 SER A C 1
ATOM 4490 O O . SER A 1 571 ? 22.864 -1.344 -28.261 1.00 72.62 571 SER A O 1
ATOM 4492 N N . THR A 1 572 ? 21.777 -2.431 -29.898 1.00 80.94 572 THR A N 1
ATOM 4493 C CA . THR A 1 572 ? 22.613 -1.866 -30.970 1.00 80.94 572 THR A CA 1
ATOM 4494 C C . THR A 1 572 ? 22.439 -0.355 -31.123 1.00 80.94 572 THR A C 1
ATOM 4496 O O . THR A 1 572 ? 23.425 0.349 -31.331 1.00 80.94 572 THR A O 1
ATOM 4499 N N . ALA A 1 573 ? 21.220 0.170 -30.972 1.00 77.12 573 ALA A N 1
ATOM 4500 C CA . ALA A 1 573 ? 20.960 1.607 -31.030 1.00 77.12 573 ALA A CA 1
ATOM 4501 C C . ALA A 1 573 ? 21.600 2.346 -29.843 1.00 77.12 573 ALA A C 1
ATOM 4503 O O . ALA A 1 573 ? 22.229 3.385 -30.033 1.00 77.12 573 ALA A O 1
ATOM 4504 N N . ALA A 1 574 ? 21.508 1.783 -28.637 1.00 71.25 574 ALA A N 1
ATOM 4505 C CA . ALA A 1 574 ? 22.134 2.309 -27.432 1.00 71.25 574 ALA A CA 1
ATOM 4506 C C . ALA A 1 574 ? 23.667 2.273 -27.530 1.00 71.25 574 ALA A C 1
ATOM 4508 O O . ALA A 1 574 ? 24.323 3.249 -27.174 1.00 71.25 574 ALA A O 1
ATOM 4509 N N . ALA A 1 575 ? 24.248 1.193 -28.066 1.00 81.06 575 ALA A N 1
ATOM 4510 C CA . ALA A 1 575 ? 25.684 1.114 -28.332 1.00 81.06 575 ALA A CA 1
ATOM 4511 C C . ALA A 1 575 ? 26.133 2.200 -29.324 1.00 81.06 575 ALA A C 1
ATOM 4513 O O . ALA A 1 575 ? 27.111 2.898 -29.073 1.00 81.06 575 ALA A O 1
ATOM 4514 N N . LEU A 1 576 ? 25.366 2.415 -30.396 1.00 88.31 576 LEU A N 1
ATOM 4515 C CA . LEU A 1 576 ? 25.645 3.454 -31.385 1.00 88.31 576 LEU A CA 1
ATOM 4516 C C . LEU A 1 576 ? 25.496 4.870 -30.802 1.00 88.31 576 LEU A C 1
ATOM 4518 O O . LEU A 1 576 ? 26.277 5.758 -31.131 1.00 88.31 576 LEU A O 1
ATOM 4522 N N . GLN A 1 577 ? 24.536 5.094 -29.901 1.00 81.69 577 GLN A N 1
ATOM 4523 C CA . GLN A 1 577 ? 24.418 6.359 -29.170 1.00 81.69 577 GLN A CA 1
ATOM 4524 C C . GLN A 1 577 ? 25.596 6.595 -28.220 1.00 81.69 577 GLN A C 1
ATOM 4526 O O . GLN A 1 577 ? 26.093 7.718 -28.153 1.00 81.69 577 GLN A O 1
ATOM 4531 N N . ARG A 1 578 ? 26.062 5.564 -27.502 1.00 83.69 578 ARG A N 1
ATOM 4532 C CA . ARG A 1 578 ? 27.263 5.656 -26.654 1.00 83.69 578 ARG A CA 1
ATOM 4533 C C . ARG A 1 578 ? 28.498 5.980 -27.485 1.00 83.69 578 ARG A C 1
ATOM 4535 O O . ARG A 1 578 ? 29.244 6.874 -27.107 1.00 83.69 578 ARG A O 1
ATOM 4542 N N . GLU A 1 579 ? 28.653 5.335 -28.637 1.00 90.50 579 GLU A N 1
ATOM 4543 C CA . GLU A 1 579 ? 29.749 5.612 -29.567 1.00 90.50 579 GLU A CA 1
ATOM 4544 C C . GLU A 1 579 ? 29.692 7.053 -30.092 1.00 90.50 579 GLU A C 1
ATOM 4546 O O . GLU A 1 579 ? 30.690 7.762 -30.056 1.00 90.50 579 GLU A O 1
ATOM 4551 N N . ARG A 1 580 ? 28.508 7.552 -30.474 1.00 90.25 580 ARG A N 1
ATOM 4552 C CA . ARG A 1 580 ? 28.336 8.960 -30.879 1.00 90.25 580 ARG A CA 1
ATOM 4553 C C . ARG A 1 580 ? 28.665 9.945 -29.761 1.00 90.25 580 ARG A C 1
ATOM 4555 O O . ARG A 1 580 ? 29.257 10.983 -30.029 1.00 90.25 580 ARG A O 1
ATOM 4562 N N . ARG A 1 581 ? 28.280 9.645 -28.516 1.00 86.94 581 ARG A N 1
ATOM 4563 C CA . ARG A 1 581 ? 28.644 10.474 -27.354 1.00 86.94 581 ARG A CA 1
ATOM 4564 C C . ARG A 1 581 ? 30.150 10.458 -27.120 1.00 86.94 581 ARG A C 1
ATOM 4566 O O . ARG A 1 581 ? 30.721 11.508 -26.867 1.00 86.94 581 ARG A O 1
ATOM 4573 N N . LYS A 1 582 ? 30.790 9.296 -27.259 1.00 91.44 582 LYS A N 1
ATOM 4574 C CA . LYS A 1 582 ? 32.243 9.162 -27.158 1.00 91.44 582 LYS A CA 1
ATOM 4575 C C . LYS A 1 582 ? 32.955 9.988 -28.233 1.00 91.44 582 LYS A C 1
ATOM 4577 O O . LYS A 1 582 ? 33.793 10.805 -27.884 1.00 91.44 582 LYS A O 1
ATOM 4582 N N . GLN A 1 583 ? 32.543 9.865 -29.496 1.00 93.56 583 GLN A N 1
ATOM 4583 C CA . GLN A 1 583 ? 33.081 10.661 -30.607 1.00 93.56 583 GLN A CA 1
ATOM 4584 C C . GLN A 1 583 ? 32.866 12.165 -30.405 1.00 93.56 583 GLN A C 1
ATOM 4586 O O . GLN A 1 583 ? 33.759 12.954 -30.691 1.00 93.56 583 GLN A O 1
ATOM 4591 N N . LYS A 1 584 ? 31.701 12.574 -29.884 1.00 93.19 584 LYS A N 1
ATOM 4592 C CA . LYS A 1 584 ? 31.435 13.979 -29.549 1.00 93.19 584 LYS A CA 1
ATOM 4593 C C . LYS A 1 584 ? 32.381 14.483 -28.459 1.00 93.19 584 LYS A C 1
ATOM 4595 O O . LYS A 1 584 ? 32.955 15.548 -28.621 1.00 93.19 584 LYS A O 1
ATOM 4600 N N . ASN A 1 585 ? 32.579 13.708 -27.396 1.00 89.75 585 ASN A N 1
ATOM 4601 C CA . ASN A 1 585 ? 33.503 14.071 -26.323 1.00 89.75 585 ASN A CA 1
ATOM 4602 C C . ASN A 1 585 ? 34.960 14.124 -26.817 1.00 89.75 585 ASN A C 1
ATOM 4604 O O . ASN A 1 585 ? 35.698 15.023 -26.433 1.00 89.75 585 ASN A O 1
ATOM 4608 N N . GLU A 1 586 ? 35.379 13.189 -27.676 1.00 93.25 586 GLU A N 1
ATOM 4609 C CA . GLU A 1 586 ? 36.705 13.208 -28.312 1.00 93.25 586 GLU A CA 1
ATOM 4610 C C . GLU A 1 586 ? 36.880 14.453 -29.197 1.00 93.25 586 GLU A C 1
ATOM 4612 O O . GLU A 1 586 ? 37.911 15.113 -29.119 1.00 93.25 586 GLU A O 1
ATOM 4617 N N . HIS A 1 587 ? 35.856 14.832 -29.971 1.00 95.56 587 HIS A N 1
ATOM 4618 C CA . HIS A 1 587 ? 35.860 16.061 -30.772 1.00 95.56 587 HIS A CA 1
ATOM 4619 C C . HIS A 1 587 ? 35.951 17.321 -29.908 1.00 95.56 587 HIS A C 1
ATOM 4621 O O . HIS A 1 587 ? 36.792 18.173 -30.165 1.00 95.56 587 HIS A O 1
ATOM 4627 N N . GLU A 1 588 ? 35.135 17.421 -28.855 1.00 93.44 588 GLU A N 1
ATOM 4628 C CA . GLU A 1 588 ? 35.190 18.535 -27.899 1.00 93.44 588 GLU A CA 1
ATOM 4629 C C . GLU A 1 588 ? 36.571 18.619 -27.223 1.00 93.44 588 GLU A C 1
ATOM 4631 O O . GLU A 1 588 ? 37.091 19.711 -27.007 1.00 93.44 588 GLU A O 1
ATOM 4636 N N . THR A 1 589 ? 37.205 17.475 -26.941 1.00 95.06 589 THR A N 1
ATOM 4637 C CA . THR A 1 589 ? 38.565 17.430 -26.379 1.00 95.06 589 THR A CA 1
ATOM 4638 C C . THR A 1 589 ? 39.600 17.952 -27.381 1.00 95.06 589 THR A C 1
ATOM 4640 O O . THR A 1 589 ? 40.416 18.795 -27.015 1.00 95.06 589 THR A O 1
ATOM 4643 N N . MET A 1 590 ? 39.533 17.526 -28.649 1.00 94.38 590 MET A N 1
ATOM 4644 C CA . MET A 1 590 ? 40.422 18.029 -29.708 1.00 94.38 590 MET A CA 1
ATOM 4645 C C . MET A 1 590 ? 40.232 19.530 -29.964 1.00 94.38 590 MET A C 1
ATOM 4647 O O . MET A 1 590 ? 41.218 20.241 -30.113 1.00 94.38 590 MET A O 1
ATOM 4651 N N . GLU A 1 591 ? 38.998 20.046 -29.954 1.00 95.88 591 GLU A N 1
ATOM 4652 C CA . GLU A 1 591 ? 38.733 21.487 -30.110 1.00 95.88 591 GLU A CA 1
ATOM 4653 C C . GLU A 1 591 ? 39.335 22.316 -28.966 1.00 95.88 591 GLU A C 1
ATOM 4655 O O . GLU A 1 591 ? 39.851 23.418 -29.188 1.00 95.88 591 GLU A O 1
ATOM 4660 N N . VAL A 1 592 ? 39.291 21.798 -27.733 1.00 95.00 592 VAL A N 1
ATOM 4661 C CA . VAL A 1 592 ? 39.925 22.439 -26.573 1.00 95.00 592 VAL A CA 1
ATOM 4662 C C . VAL A 1 592 ? 41.450 22.427 -26.710 1.00 95.00 592 VAL A C 1
ATOM 4664 O O . VAL A 1 592 ? 42.087 23.445 -26.432 1.00 95.00 592 VAL A O 1
ATOM 4667 N N . GLU A 1 593 ? 42.040 21.322 -27.172 1.00 96.19 593 GLU A N 1
ATOM 4668 C CA . GLU A 1 593 ? 43.484 21.213 -27.426 1.00 96.19 593 GLU A CA 1
ATOM 4669 C C . GLU A 1 593 ? 43.948 22.137 -28.567 1.00 96.19 593 GLU A C 1
ATOM 4671 O O . GLU A 1 593 ? 44.927 22.864 -28.395 1.00 96.19 593 GLU A O 1
ATOM 4676 N N . GLU A 1 594 ? 43.220 22.197 -29.688 1.00 96.38 594 GLU A N 1
ATOM 4677 C CA . GLU A 1 594 ? 43.496 23.119 -30.801 1.00 96.38 594 GLU A CA 1
ATOM 4678 C C . GLU A 1 594 ? 43.376 24.583 -30.364 1.00 96.38 594 GLU A C 1
ATOM 4680 O O . GLU A 1 594 ? 44.238 25.406 -30.681 1.00 96.38 594 GLU A O 1
ATOM 4685 N N . SER A 1 595 ? 42.348 24.916 -29.575 1.00 95.19 595 SER A N 1
ATOM 4686 C CA . SER A 1 595 ? 42.174 26.262 -29.018 1.00 95.19 595 SER A CA 1
ATOM 4687 C C . SER A 1 595 ? 43.324 26.638 -28.080 1.00 95.19 595 SER A C 1
ATOM 4689 O O . SER A 1 595 ? 43.821 27.768 -28.123 1.00 95.19 595 SER A O 1
ATOM 4691 N N . ALA A 1 596 ? 43.783 25.696 -27.250 1.00 95.56 596 ALA A N 1
ATOM 4692 C CA . ALA A 1 596 ? 44.935 25.894 -26.377 1.00 95.56 596 ALA A CA 1
ATOM 4693 C C . ALA A 1 596 ? 46.234 26.077 -27.181 1.00 95.56 596 ALA A C 1
ATOM 4695 O O . ALA A 1 596 ? 47.022 26.977 -26.878 1.00 95.56 596 ALA A O 1
ATOM 4696 N N . GLN A 1 597 ? 46.437 25.290 -28.242 1.00 96.81 597 GLN A N 1
ATOM 4697 C CA . GLN A 1 597 ? 47.596 25.418 -29.123 1.00 96.81 597 GLN A CA 1
ATOM 4698 C C . GLN A 1 597 ? 47.599 26.761 -29.865 1.00 96.81 597 GLN A C 1
ATOM 4700 O O . GLN A 1 597 ? 48.614 27.458 -29.851 1.00 96.81 597 GLN A O 1
ATOM 4705 N N . ALA A 1 598 ? 46.467 27.177 -30.437 1.00 96.19 598 ALA A N 1
ATOM 4706 C CA . ALA A 1 598 ? 46.334 28.473 -31.100 1.00 96.19 598 ALA A CA 1
ATOM 4707 C C . ALA A 1 598 ? 46.623 29.640 -30.138 1.00 96.19 598 ALA A C 1
ATOM 4709 O O . ALA A 1 598 ? 47.293 30.608 -30.507 1.00 96.19 598 ALA A O 1
ATOM 4710 N N . ALA A 1 599 ? 46.184 29.536 -28.878 1.00 95.69 599 ALA A N 1
ATOM 4711 C CA . ALA A 1 599 ? 46.515 30.512 -27.843 1.00 95.69 599 ALA A CA 1
ATOM 4712 C C . ALA A 1 599 ? 48.023 30.536 -27.527 1.00 95.69 599 ALA A C 1
ATOM 4714 O O . ALA A 1 599 ? 48.611 31.617 -27.416 1.00 95.69 599 ALA A O 1
ATOM 4715 N N . CYS A 1 600 ? 48.674 29.372 -27.431 1.00 96.06 600 CYS A N 1
ATOM 4716 C CA . CYS A 1 600 ? 50.125 29.274 -27.256 1.00 96.06 600 CYS A CA 1
ATOM 4717 C C . CYS A 1 600 ? 50.900 29.875 -28.442 1.00 96.06 600 CYS A C 1
ATOM 4719 O O . CYS A 1 600 ? 51.868 30.614 -28.233 1.00 96.06 600 CYS A O 1
ATOM 4721 N N . GLU A 1 601 ? 50.473 29.622 -29.679 1.00 97.06 601 GLU A N 1
ATOM 4722 C CA . GLU A 1 601 ? 51.088 30.184 -30.888 1.00 97.06 601 GLU A CA 1
ATOM 4723 C C . GLU A 1 601 ? 50.916 31.708 -30.952 1.00 97.06 601 GLU A C 1
ATOM 4725 O O . GLU A 1 601 ? 51.885 32.434 -31.197 1.00 97.06 601 GLU A O 1
ATOM 4730 N N . ALA A 1 602 ? 49.723 32.217 -30.630 1.00 96.31 602 ALA A N 1
ATOM 4731 C CA . ALA A 1 602 ? 49.451 33.650 -30.549 1.00 96.31 602 ALA A CA 1
ATOM 4732 C C . ALA A 1 602 ? 50.318 34.340 -29.483 1.00 96.31 602 ALA A C 1
ATOM 4734 O O . ALA A 1 602 ? 50.937 35.370 -29.763 1.00 96.31 602 ALA A O 1
ATOM 4735 N N . MET A 1 603 ? 50.436 33.756 -28.283 1.00 96.56 603 MET A N 1
ATOM 4736 C CA . MET A 1 603 ? 51.333 34.270 -27.241 1.00 96.56 603 MET A CA 1
ATOM 4737 C C . MET A 1 603 ? 52.798 34.269 -27.691 1.00 96.56 603 MET A C 1
ATOM 4739 O O . MET A 1 603 ? 53.506 35.254 -27.476 1.00 96.56 603 MET A O 1
ATOM 4743 N N . THR A 1 604 ? 53.249 33.216 -28.375 1.00 96.94 604 THR A N 1
ATOM 4744 C CA . THR A 1 604 ? 54.614 33.144 -28.923 1.00 96.94 604 THR A CA 1
ATOM 4745 C C . THR A 1 604 ? 54.854 34.223 -29.986 1.00 96.94 604 THR A C 1
ATOM 4747 O O . THR A 1 604 ? 55.895 34.889 -29.990 1.00 96.94 604 THR A O 1
ATOM 4750 N N . SER A 1 605 ? 53.873 34.475 -30.856 1.00 96.62 605 SER A N 1
ATOM 4751 C CA . SER A 1 605 ? 53.938 35.554 -31.847 1.00 96.62 605 SER A CA 1
ATOM 4752 C C . SER A 1 605 ? 53.977 36.944 -31.200 1.00 96.62 605 SER A C 1
ATOM 4754 O O . SER A 1 605 ? 54.694 37.820 -31.683 1.00 96.62 605 SER A O 1
ATOM 4756 N N . ILE A 1 606 ? 53.235 37.167 -30.112 1.00 96.56 606 ILE A N 1
ATOM 4757 C CA . ILE A 1 606 ? 53.280 38.426 -29.354 1.00 96.56 606 ILE A CA 1
ATOM 4758 C C . ILE A 1 606 ? 54.659 38.601 -28.709 1.00 96.56 606 ILE A C 1
ATOM 4760 O O . ILE A 1 606 ? 55.265 39.664 -28.837 1.00 96.56 606 ILE A O 1
ATOM 4764 N N . TYR A 1 607 ? 55.188 37.553 -28.073 1.00 96.38 607 TYR A N 1
ATOM 4765 C CA . TYR A 1 607 ? 56.498 37.584 -27.424 1.00 96.38 607 TYR A CA 1
ATOM 4766 C C . TYR A 1 607 ? 57.624 37.903 -28.416 1.00 96.38 607 TYR A C 1
ATOM 4768 O O . TYR A 1 607 ? 58.423 38.809 -28.184 1.00 96.38 607 TYR A O 1
ATOM 4776 N N . THR A 1 608 ? 57.655 37.221 -29.564 1.00 96.12 608 THR A N 1
ATOM 4777 C CA . THR A 1 608 ? 58.653 37.475 -30.618 1.00 96.12 608 THR A CA 1
ATOM 4778 C C . THR A 1 608 ? 58.567 38.896 -31.173 1.00 96.12 608 THR A C 1
ATOM 4780 O O . THR A 1 608 ? 59.604 39.511 -31.426 1.00 96.12 608 THR A O 1
ATOM 4783 N N . LYS A 1 609 ? 57.359 39.458 -31.305 1.00 96.19 609 LYS A N 1
ATOM 4784 C CA . LYS A 1 609 ? 57.167 40.856 -31.707 1.00 96.19 609 LYS A CA 1
ATOM 4785 C C . LYS A 1 609 ? 57.711 41.833 -30.661 1.00 96.19 609 LYS A C 1
ATOM 4787 O O . LYS A 1 609 ? 58.465 42.726 -31.027 1.00 96.19 609 LYS A O 1
ATOM 4792 N N . ILE A 1 610 ? 57.424 41.619 -29.374 1.00 95.00 610 ILE A N 1
ATOM 4793 C CA . ILE A 1 610 ? 57.958 42.448 -28.276 1.00 95.00 610 ILE A CA 1
ATOM 4794 C C . ILE A 1 610 ? 59.492 42.404 -28.248 1.00 95.00 610 ILE A C 1
ATOM 4796 O O . ILE A 1 610 ? 60.137 43.445 -28.122 1.00 95.00 610 ILE A O 1
ATOM 4800 N N . VAL A 1 611 ? 60.095 41.220 -28.399 1.00 94.94 611 VAL A N 1
ATOM 4801 C CA . VAL A 1 611 ? 61.560 41.057 -28.447 1.00 94.94 611 VAL A CA 1
ATOM 4802 C C . VAL A 1 611 ? 62.160 41.776 -29.659 1.00 94.94 611 VAL A C 1
ATOM 4804 O O . VAL A 1 611 ? 63.192 42.437 -29.551 1.00 94.94 611 VAL A O 1
ATOM 4807 N N . LYS A 1 612 ? 61.498 41.706 -30.818 1.00 93.69 612 LYS A N 1
ATOM 4808 C CA . LYS A 1 612 ? 61.952 42.398 -32.026 1.00 93.69 612 LYS A CA 1
ATOM 4809 C C . LYS A 1 612 ? 61.863 43.919 -31.876 1.00 93.69 612 LYS A C 1
ATOM 4811 O O . LYS A 1 612 ? 62.851 44.601 -32.140 1.00 93.69 612 LYS A O 1
ATOM 4816 N N . ASP A 1 613 ? 60.740 44.436 -31.387 1.00 92.00 613 ASP A N 1
ATOM 4817 C CA . ASP A 1 613 ? 60.521 45.875 -31.209 1.00 92.00 613 ASP A CA 1
ATOM 4818 C C . ASP A 1 613 ? 61.502 46.465 -30.173 1.00 92.00 613 ASP A C 1
ATOM 4820 O O . ASP A 1 613 ? 62.091 47.530 -30.388 1.00 92.00 613 ASP A O 1
ATOM 4824 N N . THR A 1 614 ? 61.775 45.731 -29.087 1.00 90.00 614 THR A N 1
ATOM 4825 C CA . THR A 1 614 ? 62.784 46.124 -28.086 1.00 90.00 614 THR A CA 1
ATOM 4826 C C . THR A 1 614 ? 64.205 46.119 -28.655 1.00 90.00 614 THR A C 1
ATOM 4828 O O . THR A 1 614 ? 64.946 47.069 -28.406 1.00 90.00 614 THR A O 1
ATOM 4831 N N . SER A 1 615 ? 64.570 45.136 -29.487 1.00 86.06 615 SER A N 1
ATOM 4832 C CA . SER A 1 615 ? 65.878 45.123 -30.164 1.00 86.06 615 SER A CA 1
ATOM 4833 C C . SER A 1 615 ? 66.056 46.284 -31.154 1.00 86.06 615 SER A C 1
ATOM 4835 O O . SER A 1 615 ? 67.093 46.939 -31.142 1.00 86.06 615 SER A O 1
ATOM 4837 N N . SER A 1 616 ? 65.022 46.637 -31.930 1.00 80.06 616 SER A N 1
ATOM 4838 C CA . SER A 1 616 ? 65.092 47.770 -32.869 1.00 80.06 616 SER A CA 1
ATOM 4839 C C . SER A 1 616 ? 65.161 49.142 -32.193 1.00 80.06 616 SER A C 1
ATOM 4841 O O . SER A 1 616 ? 65.648 50.096 -32.791 1.00 80.06 616 SER A O 1
ATOM 4843 N N . THR A 1 617 ? 64.693 49.254 -30.947 1.00 78.00 617 THR A N 1
ATOM 4844 C CA . THR A 1 617 ? 64.741 50.517 -30.192 1.00 78.00 617 THR A CA 1
ATOM 4845 C C . THR A 1 617 ? 66.139 50.782 -29.617 1.00 78.00 617 THR A C 1
ATOM 4847 O O . THR A 1 617 ? 66.502 51.935 -29.395 1.00 78.00 617 THR A O 1
ATOM 4850 N N . LEU A 1 618 ? 66.948 49.736 -29.408 1.00 70.81 618 LEU A N 1
ATOM 4851 C CA . LEU A 1 618 ? 68.313 49.858 -28.887 1.00 70.81 618 LEU A CA 1
ATOM 4852 C C . LEU A 1 618 ? 69.346 50.221 -29.970 1.00 70.81 618 LEU A C 1
ATOM 4854 O O . LEU A 1 618 ? 70.308 50.914 -29.659 1.00 70.81 618 LEU A O 1
ATOM 4858 N N . ASP A 1 619 ? 69.116 49.854 -31.234 1.00 63.25 619 ASP A N 1
ATOM 4859 C CA . ASP A 1 619 ? 70.037 50.155 -32.349 1.00 63.25 619 ASP A CA 1
ATOM 4860 C C . ASP A 1 619 ? 69.848 51.558 -32.973 1.00 63.25 619 ASP A C 1
ATOM 4862 O O . ASP A 1 619 ? 70.633 51.975 -33.822 1.00 63.25 619 ASP A O 1
ATOM 4866 N N . GLY A 1 620 ? 68.828 52.321 -32.559 1.00 58.56 620 GLY A N 1
ATOM 4867 C CA . GLY A 1 620 ? 68.550 53.679 -33.060 1.00 58.56 620 GLY A CA 1
ATOM 4868 C C . GLY A 1 620 ? 69.205 54.825 -32.274 1.00 58.56 620 GLY A C 1
ATOM 4869 O O . GLY A 1 620 ? 68.935 55.989 -32.565 1.00 58.56 620 GLY A O 1
ATOM 4870 N N . GLY A 1 621 ? 70.015 54.516 -31.257 1.00 55.44 621 GLY A N 1
ATOM 4871 C CA . GLY A 1 621 ? 70.695 55.485 -30.394 1.00 55.44 621 GLY A CA 1
ATOM 4872 C C . GLY A 1 621 ? 72.212 55.444 -30.556 1.00 55.44 621 GLY A C 1
ATOM 4873 O O . GLY A 1 621 ? 72.920 55.017 -29.645 1.00 55.44 621 GLY A O 1
ATOM 4874 N N . SER A 1 622 ? 72.726 55.864 -31.710 1.00 48.06 622 SER A N 1
ATOM 4875 C CA . SER A 1 622 ? 74.140 56.218 -31.908 1.00 48.06 622 SER A CA 1
ATOM 4876 C C . SER A 1 622 ? 74.272 57.351 -32.909 1.00 48.06 622 SER A C 1
ATOM 4878 O O . SER A 1 622 ? 73.576 57.296 -33.947 1.00 48.06 622 SER A O 1
#

Sequence (622 aa):
MEPPLRLETTQPEGSRLSLPAGTSIFFRALDCARWSRELLHGTLVDREPVTSNGDTFYHRVLWLRGVEALPNGFFRAALALPGWDITSDNDDDIGETFWPHEIGVFPTQLGALRAVVTAEQTGRAKFRRELAGGRMHRWREFELDNSYGEHTPEDGEVGQEQEAFPSSEILDEIVAETAATLSSEFGVRLTRQDDARFHQELARGTWNFREWMATIGRTANLREEDAVPYEDGVLLGDFGMSMWIDIAREKASRTVSVFVCLMEPEELKSMEAAAGGSGTDTDWSYESQIRTKYGALCRELKGAQTISKRHVELAQQLLVDFDAEAGNATAAAMGGSGAKNSKKRRSSMTSQQQQEEDAAEEASMIEAREALEHKLQLAEQQATKASRELARLGMMQIEFLYFPIAHDGVPDSDELMAFLEEQVELRLREGKNLYLFSRLGHGRTGLVSALLLGRVYGITASEALERAQRTHDCQRPEAPRGLSFCSPTTAPQIAFVRRVLARSMDPIYVPLVLENSAEGFRSTRVQQRGLLAEAYLREEGFMIGAAGDAQAREREALEQKRLERIARRESTAAALQRERRKQKNEHETMEVEESAQAACEAMTSIYTKIVKDTSSTLDGGS

InterPro domains:
  IPR029021 Protein-tyrosine phosphatase-like [G3DSA:3.90.190.10] (327-505)
  IPR029021 Protein-tyrosine phosphatase-like [SSF52799] (396-499)